Protein AF-A0A2R6JQ25-F1 (afdb_monomer)

Sequence (495 aa):
MVALGLVIAQFNKERPVTHEMAERGREAAAEADAEIVKTIEVPGAYDTPLAADRLARRDDIDAVAVLGAIVTGDTDHDRVIADAAAQGLTDVSLERDTPVAFGVTGPGMSVAEADERVDKGAERVEPSATLAISNLAAELEADGVDVVDLSVGEPDFPTPENVVEAGKDALDAGHTTYTPSNGIPRLKEAIVDKLDGDGLDYSTDEIIVTPGGKQALYETFQALVGDGDEVVLLDPAWVSYEAMAKMAGGDISRVDLSSHGFQLEPVLEELAETVSDDTELLVVNSPSNPSGAVFTDAALERVRDLAVEHDVTVISDEIYDAVTYGVEQTSLGSLEGMGDRTVTVNGFSKAYSMTGWRLGYLAAPEPLVEQAGKLHSHSVSCAANFVQHAGVEALRNTDDAVAEMREAFRQRRDMLVDLFADHGTEVPVPDGAFYMMLPVDSDDQAWCEGAIEEAHVATVPGSAFGTPGYARLSYAASEQRLREGVERLADTGYL

Foldseek 3Di:
DAEEEEEFADEPVPDCPSVVVVVVVCVVCVVVVYDHPYYDYDPALLCRLVVLLVQLPDPRHQAYEYTHEQEDDPDCVSVVSVVNSVVSQVVSCVVSVHHYHYDYYYPPDDPVNVVVVVCCVDVLADDQLLVVLVVVLVVCVVVVHDFLEQSDQFFPDDFDPLLVVLLVVCVVVVLFDFDQLQADPLLLVLVCVVVVVLQAHFDSLQKRKFLALLLVLLLLLLLFAAAAQEEEEEPLADLCNSSSNSVRNYDYDYDYCPVPLSEQVVCLVVVLVGQALSHAEYEDEACDPAALAHYDPVSLVSVVVSCVVNVHAYEYECQFQLQFAPDHHHGSCSDPPNQQRYWYWYFCCALRSCVVQRIIMIGHPNVSSVSSSVVSCVPPNHRGRSSSSSSSCRSPPCSVVSVVSSVVLNVLLVVLQVLCVVLVFHWSRRRGRFKTWGFFPQPQVVLQVCLCVQLSYHWRASVSSVGGRTTIGGSSDDSVSSNSSSVSCSVRVRD

Structure (mmCIF, N/CA/C/O backbone):
data_AF-A0A2R6JQ25-F1
#
_entry.id   AF-A0A2R6JQ25-F1
#
loop_
_atom_site.group_PDB
_atom_site.id
_atom_site.type_symbol
_atom_site.label_atom_id
_atom_site.label_alt_id
_atom_site.label_comp_id
_atom_site.label_asym_id
_atom_site.label_entity_id
_atom_site.label_seq_id
_atom_site.pdbx_PDB_ins_code
_atom_site.Cartn_x
_atom_site.Cartn_y
_atom_site.Cartn_z
_atom_site.occupancy
_atom_site.B_iso_or_equiv
_atom_site.auth_seq_id
_atom_site.auth_comp_id
_atom_site.auth_asym_id
_atom_site.auth_atom_id
_atom_site.pdbx_PDB_model_num
ATOM 1 N N . MET A 1 1 ? 9.641 -27.345 38.621 1.00 76.69 1 MET A N 1
ATOM 2 C CA . MET A 1 1 ? 11.079 -27.443 38.356 1.00 76.69 1 MET A CA 1
ATOM 3 C C . MET A 1 1 ? 11.276 -27.712 36.880 1.00 76.69 1 MET A C 1
ATOM 5 O O . MET A 1 1 ? 10.815 -28.746 36.413 1.00 76.69 1 MET A O 1
ATOM 9 N N . VAL A 1 2 ? 11.838 -26.743 36.161 1.00 89.56 2 VAL A N 1
ATOM 10 C CA . VAL A 1 2 ? 12.074 -26.822 34.709 1.00 89.56 2 VAL A CA 1
ATOM 11 C C . VAL A 1 2 ? 13.290 -27.710 34.451 1.00 89.56 2 VAL A C 1
ATOM 13 O O . VAL A 1 2 ? 14.341 -27.490 35.054 1.00 89.56 2 VAL A 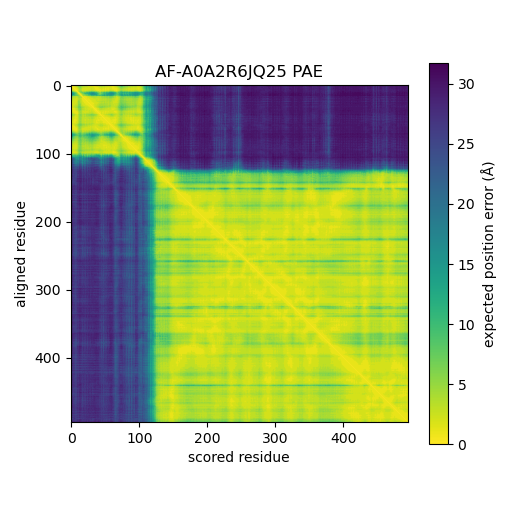O 1
ATOM 16 N N . ALA A 1 3 ? 13.167 -28.704 33.578 1.00 94.12 3 ALA A N 1
ATOM 17 C CA . ALA A 1 3 ? 14.251 -29.593 33.184 1.00 94.12 3 ALA A CA 1
ATOM 18 C C . ALA A 1 3 ? 15.086 -28.974 32.054 1.00 94.12 3 ALA A C 1
ATOM 20 O O . ALA A 1 3 ? 14.624 -28.816 30.927 1.00 94.12 3 ALA A O 1
ATOM 21 N N . LEU A 1 4 ? 16.345 -28.644 32.335 1.00 94.19 4 LEU A N 1
ATOM 22 C CA . LEU A 1 4 ? 17.247 -27.988 31.394 1.00 94.19 4 LEU A CA 1
ATOM 23 C C . LEU A 1 4 ? 18.268 -28.951 30.784 1.00 94.19 4 LEU A C 1
ATOM 25 O O . LEU A 1 4 ? 18.994 -29.678 31.475 1.00 94.19 4 LEU A O 1
ATOM 29 N N . GLY A 1 5 ? 18.390 -28.883 29.463 1.00 95.12 5 GLY A N 1
ATOM 30 C CA . GLY A 1 5 ? 19.555 -29.349 28.727 1.00 95.12 5 GLY A CA 1
ATOM 31 C C . GLY A 1 5 ? 20.631 -28.265 28.693 1.00 95.12 5 GLY A C 1
ATOM 32 O O . GLY A 1 5 ? 20.330 -27.107 28.441 1.00 95.12 5 GLY A O 1
ATOM 33 N N . LEU A 1 6 ? 21.894 -28.621 28.913 1.00 93.50 6 LEU A N 1
ATOM 34 C CA . LEU A 1 6 ? 23.021 -27.689 28.854 1.00 93.50 6 LEU A CA 1
ATOM 35 C C . LEU A 1 6 ? 24.030 -28.124 27.786 1.00 93.50 6 LEU A C 1
ATOM 37 O O . LEU A 1 6 ? 24.567 -29.231 27.853 1.00 93.50 6 LEU A O 1
ATOM 41 N N . VAL A 1 7 ? 24.343 -27.250 26.835 1.00 92.50 7 VAL A N 1
ATOM 42 C CA . VAL A 1 7 ? 25.428 -27.446 25.862 1.00 92.50 7 VAL A CA 1
ATOM 43 C C . VAL A 1 7 ? 26.589 -26.520 26.207 1.00 92.50 7 VAL A C 1
ATOM 45 O O . VAL A 1 7 ? 26.381 -25.333 26.439 1.00 92.50 7 VAL A O 1
ATOM 48 N N . ILE A 1 8 ? 27.816 -27.045 26.236 1.00 88.75 8 ILE A N 1
ATOM 49 C CA . ILE A 1 8 ? 29.021 -26.271 26.575 1.00 88.75 8 ILE A CA 1
ATOM 50 C C . ILE A 1 8 ? 30.070 -26.424 25.470 1.00 88.75 8 ILE A C 1
ATOM 52 O O . ILE A 1 8 ? 30.554 -27.530 25.222 1.00 88.75 8 ILE A O 1
ATOM 56 N N . ALA A 1 9 ? 30.474 -25.317 24.845 1.00 83.81 9 ALA A N 1
ATOM 57 C CA . ALA A 1 9 ? 31.603 -25.291 23.914 1.00 83.81 9 ALA A CA 1
ATOM 58 C C . ALA A 1 9 ? 32.957 -25.245 24.649 1.00 83.81 9 ALA A C 1
ATOM 60 O O . ALA A 1 9 ? 33.204 -24.377 25.487 1.00 83.81 9 ALA A O 1
ATOM 61 N N . GLN A 1 10 ? 33.864 -26.170 24.320 1.00 75.69 10 GLN A N 1
ATOM 62 C CA . GLN A 1 10 ? 35.159 -26.363 24.997 1.00 75.69 10 GLN A CA 1
ATOM 63 C C . GLN A 1 10 ? 36.363 -25.760 24.253 1.00 75.69 10 GLN A C 1
ATOM 65 O O . GLN A 1 10 ? 37.477 -26.295 24.310 1.00 75.69 10 GLN A O 1
ATOM 70 N N . PHE A 1 11 ? 36.167 -24.645 23.553 1.00 61.41 11 PHE A N 1
ATOM 71 C CA . PHE A 1 11 ? 37.251 -24.011 22.806 1.00 61.41 11 PHE A CA 1
ATOM 72 C C . PHE A 1 11 ? 38.315 -23.425 23.762 1.00 61.41 11 PHE A C 1
ATOM 74 O O . PHE A 1 11 ? 37.973 -22.801 24.761 1.00 61.41 11 PHE A O 1
ATOM 81 N N . ASN A 1 12 ? 39.607 -23.619 23.461 1.00 49.22 12 ASN A N 1
ATOM 82 C CA . ASN A 1 12 ? 40.762 -23.159 24.257 1.00 49.22 12 ASN A CA 1
ATOM 83 C C . ASN A 1 12 ? 40.792 -23.616 25.733 1.00 49.22 12 ASN A C 1
ATOM 85 O O . ASN A 1 12 ? 40.647 -22.819 26.658 1.00 49.22 12 ASN A O 1
ATOM 89 N N . LYS A 1 13 ? 41.148 -24.890 25.965 1.00 48.66 13 LYS A N 1
ATOM 90 C CA . LYS A 1 13 ? 41.360 -25.490 27.306 1.00 48.66 13 LYS A CA 1
ATOM 91 C C . LYS A 1 13 ? 42.331 -24.733 28.231 1.00 48.66 13 LYS A C 1
ATOM 93 O O . LYS A 1 13 ? 42.382 -25.023 29.421 1.00 48.66 13 LYS A O 1
ATOM 98 N N . GLU A 1 14 ? 43.116 -23.801 27.696 1.00 47.88 14 GLU A N 1
ATOM 99 C CA . GLU A 1 14 ? 44.095 -23.002 28.439 1.00 47.88 14 GLU A CA 1
ATOM 100 C C . GLU A 1 14 ? 43.482 -21.780 29.153 1.00 47.88 14 GLU A C 1
ATOM 102 O O . GLU A 1 14 ? 44.122 -21.219 30.043 1.00 47.88 14 GLU A O 1
ATOM 107 N N . ARG A 1 15 ? 42.246 -21.374 28.812 1.00 54.56 15 ARG A N 1
ATOM 108 C CA . ARG A 1 15 ? 41.488 -20.316 29.506 1.00 54.56 15 ARG A CA 1
ATOM 109 C C . ARG A 1 15 ? 40.073 -20.817 29.826 1.00 54.56 15 ARG A C 1
ATOM 111 O O . ARG A 1 15 ? 39.254 -20.894 28.916 1.00 54.56 15 ARG A O 1
ATOM 118 N N . PRO A 1 16 ? 39.747 -21.139 31.089 1.00 59.97 16 PRO A N 1
ATOM 119 C CA . PRO A 1 16 ? 38.518 -21.852 31.449 1.00 59.97 16 PRO A CA 1
ATOM 120 C C . PRO A 1 16 ? 37.261 -20.953 31.482 1.00 59.97 16 PRO A C 1
ATOM 122 O O . PRO A 1 16 ? 36.421 -21.100 32.360 1.00 59.97 16 PRO A O 1
ATOM 125 N N . VAL A 1 17 ? 37.093 -20.033 30.525 1.00 64.88 17 VAL A N 1
ATOM 126 C CA . VAL A 1 17 ? 35.971 -19.070 30.500 1.00 64.88 17 VAL A CA 1
ATOM 127 C C . VAL A 1 17 ? 34.622 -19.789 30.423 1.00 64.88 17 VAL A C 1
ATOM 129 O O . VAL A 1 17 ? 33.724 -19.516 31.212 1.00 64.88 17 VAL A O 1
ATOM 132 N N . THR A 1 18 ? 34.487 -20.772 29.531 1.00 68.44 18 THR A N 1
ATOM 133 C CA . THR A 1 18 ? 33.242 -21.547 29.389 1.00 68.44 18 THR A CA 1
ATOM 134 C C . THR A 1 18 ? 32.978 -22.468 30.580 1.00 68.44 18 THR A C 1
ATOM 136 O O . THR A 1 18 ? 31.827 -22.799 30.854 1.00 68.44 18 THR A O 1
ATOM 139 N N . HIS A 1 19 ? 34.018 -22.842 31.332 1.00 71.00 19 HIS A N 1
ATOM 140 C CA . HIS A 1 19 ? 33.871 -23.581 32.583 1.00 71.00 19 HIS A CA 1
ATOM 141 C C . HIS A 1 19 ? 33.273 -22.693 33.681 1.00 71.00 19 HIS A C 1
ATOM 143 O O . HIS A 1 19 ? 32.293 -23.091 34.303 1.00 71.00 19 HIS A O 1
ATOM 149 N N . GLU A 1 20 ? 33.786 -21.472 33.850 1.00 71.19 20 GLU A N 1
ATOM 150 C CA . GLU A 1 20 ? 33.229 -20.491 34.793 1.00 71.19 20 GLU A CA 1
ATOM 151 C C . GLU A 1 20 ? 31.793 -20.091 34.418 1.00 71.19 20 GLU A C 1
ATOM 153 O O . GLU A 1 20 ? 30.925 -20.004 35.286 1.00 71.19 20 GLU A O 1
ATOM 158 N N . MET A 1 21 ? 31.507 -19.911 33.122 1.00 74.88 21 MET A N 1
ATOM 159 C CA . MET A 1 21 ? 30.141 -19.680 32.633 1.00 74.88 21 MET A CA 1
ATOM 160 C C . MET A 1 21 ? 29.214 -20.846 32.985 1.00 74.88 21 MET A C 1
ATOM 162 O O . MET A 1 21 ? 28.076 -20.624 33.385 1.00 74.88 21 MET A O 1
ATOM 166 N N . ALA A 1 22 ? 29.692 -22.086 32.868 1.00 80.88 22 ALA A N 1
ATOM 167 C CA . ALA A 1 22 ? 28.908 -23.261 33.222 1.00 80.88 22 ALA A CA 1
ATOM 168 C C . ALA A 1 22 ? 28.694 -23.401 34.737 1.00 80.88 22 ALA A C 1
ATOM 170 O O . ALA A 1 22 ? 27.651 -23.902 35.147 1.00 80.88 22 ALA A O 1
ATOM 171 N N . GLU A 1 23 ? 29.647 -22.997 35.581 1.00 80.88 23 GLU A N 1
ATOM 172 C CA . GLU A 1 23 ? 29.441 -22.945 37.037 1.00 80.88 23 GLU A CA 1
ATOM 173 C C . GLU A 1 23 ? 28.368 -21.915 37.401 1.00 80.88 23 GLU A C 1
ATOM 175 O O . GLU A 1 23 ? 27.369 -22.279 38.020 1.00 80.88 23 GLU A O 1
ATOM 180 N N . ARG A 1 24 ? 28.490 -20.681 36.902 1.00 79.25 24 ARG A N 1
ATOM 181 C CA . ARG A 1 24 ? 27.488 -19.625 37.129 1.00 79.25 24 ARG A CA 1
ATOM 182 C C . ARG A 1 24 ? 26.120 -19.972 36.551 1.00 79.25 24 ARG A C 1
ATOM 184 O O . ARG A 1 24 ? 25.103 -19.701 37.173 1.00 79.25 24 ARG A O 1
ATOM 191 N N . GLY A 1 25 ? 26.083 -20.601 35.378 1.00 80.81 25 GLY A N 1
ATOM 192 C CA . GLY A 1 25 ? 24.839 -21.062 34.762 1.00 80.81 25 GLY A CA 1
ATOM 193 C C . GLY A 1 25 ? 24.133 -22.130 35.600 1.00 80.81 25 GLY A C 1
ATOM 194 O O . GLY A 1 25 ? 22.910 -22.120 35.696 1.00 80.81 25 GLY A O 1
ATOM 195 N N . ARG A 1 26 ? 24.887 -23.024 36.259 1.00 84.94 26 ARG A N 1
ATOM 196 C CA . ARG A 1 26 ? 24.316 -24.002 37.202 1.00 84.94 26 ARG A CA 1
ATOM 197 C C . ARG A 1 26 ? 23.770 -23.336 38.461 1.00 84.94 26 ARG A C 1
ATOM 199 O O . ARG A 1 26 ? 22.721 -23.752 38.941 1.00 84.94 26 ARG A O 1
ATOM 206 N N . GLU A 1 27 ? 24.459 -22.325 38.981 1.00 83.88 27 GLU A N 1
ATOM 207 C CA . GLU A 1 27 ? 23.981 -21.533 40.122 1.00 83.88 27 GLU A CA 1
ATOM 208 C C . GLU A 1 27 ? 22.687 -20.785 39.771 1.00 83.88 27 GLU A C 1
ATOM 210 O O . GLU A 1 27 ? 21.694 -20.925 40.481 1.00 83.88 27 GLU A O 1
ATOM 215 N N . ALA A 1 28 ? 22.651 -20.102 38.623 1.00 82.00 28 ALA A N 1
ATOM 216 C CA . ALA A 1 28 ? 21.472 -19.383 38.140 1.00 82.00 28 ALA A CA 1
ATOM 217 C C . ALA A 1 28 ? 20.271 -20.312 37.884 1.00 82.00 28 ALA A C 1
ATOM 219 O O . ALA A 1 28 ? 19.142 -19.973 38.229 1.00 82.00 28 ALA A O 1
ATOM 220 N N . ALA A 1 29 ? 20.503 -21.506 37.327 1.00 83.69 29 ALA A N 1
ATOM 221 C CA . ALA A 1 29 ? 19.449 -22.507 37.161 1.00 83.69 29 ALA A CA 1
ATOM 222 C C . ALA A 1 29 ? 18.857 -22.935 38.515 1.00 83.69 29 ALA A C 1
ATOM 224 O O . ALA A 1 29 ? 17.639 -22.999 38.661 1.00 83.69 29 ALA A O 1
ATOM 225 N N . ALA A 1 30 ? 19.707 -23.162 39.522 1.00 85.31 30 ALA A N 1
ATOM 226 C CA . ALA A 1 30 ? 19.253 -23.519 40.863 1.00 85.31 30 ALA A CA 1
ATOM 227 C C . ALA A 1 30 ? 18.456 -22.386 41.536 1.00 85.31 30 ALA A C 1
ATOM 229 O O . ALA A 1 30 ? 17.467 -22.658 42.215 1.00 85.31 30 ALA A O 1
ATOM 230 N N . GLU A 1 31 ? 18.851 -21.124 41.337 1.00 87.94 31 GLU A N 1
ATOM 231 C CA . GLU A 1 31 ? 18.104 -19.952 41.821 1.00 87.94 31 GLU A CA 1
ATOM 232 C C . GLU A 1 31 ? 16.731 -19.803 41.147 1.00 87.94 31 GLU A C 1
ATOM 234 O O . GLU A 1 31 ? 15.781 -19.346 41.784 1.00 87.94 31 GLU A O 1
ATOM 239 N N . ALA A 1 32 ? 16.607 -20.234 39.891 1.00 84.19 32 ALA A N 1
ATOM 240 C CA . ALA A 1 32 ? 15.383 -20.164 39.095 1.00 84.19 32 ALA A CA 1
ATOM 241 C C . ALA A 1 32 ? 14.441 -21.381 39.251 1.00 84.19 32 ALA A C 1
ATOM 243 O O . ALA A 1 32 ? 13.514 -21.534 38.458 1.00 84.19 32 ALA A O 1
ATOM 244 N N . ASP A 1 33 ? 14.662 -22.259 40.239 1.00 88.94 33 ASP A N 1
ATOM 245 C CA . ASP A 1 33 ? 13.938 -23.538 40.396 1.00 88.94 33 ASP A CA 1
ATOM 246 C C . ASP A 1 33 ? 13.986 -24.413 39.121 1.00 88.94 33 ASP A C 1
ATOM 248 O O . ASP A 1 33 ? 13.002 -25.043 38.718 1.00 88.94 33 ASP A O 1
ATOM 252 N N . ALA A 1 34 ? 15.148 -24.455 38.465 1.00 89.62 34 ALA A N 1
ATOM 253 C CA . ALA A 1 34 ? 15.421 -25.298 37.308 1.00 89.62 34 ALA A CA 1
ATOM 254 C C . ALA A 1 34 ? 16.495 -26.355 37.620 1.00 89.62 34 ALA A C 1
ATOM 256 O O . ALA A 1 34 ? 17.465 -26.109 38.339 1.00 89.62 34 ALA A O 1
ATOM 257 N N . GLU A 1 35 ? 16.337 -27.549 37.052 1.00 92.94 35 GLU A N 1
ATOM 258 C CA . GLU A 1 35 ? 17.268 -28.667 37.200 1.00 92.94 35 GLU A CA 1
ATOM 259 C C . GLU A 1 35 ? 17.971 -28.941 35.875 1.00 92.94 35 GLU A C 1
ATOM 261 O O . GLU A 1 35 ? 17.331 -29.175 34.856 1.00 92.94 35 GLU A O 1
ATOM 266 N N . ILE A 1 36 ? 19.305 -28.979 35.877 1.00 92.69 36 ILE A N 1
ATOM 267 C CA . ILE A 1 36 ? 20.062 -29.386 34.689 1.00 92.69 36 ILE A CA 1
ATOM 268 C C . ILE A 1 36 ? 20.101 -30.913 34.626 1.00 92.69 36 ILE A C 1
ATOM 270 O O . ILE A 1 36 ? 20.892 -31.565 35.310 1.00 92.69 36 ILE A O 1
ATOM 274 N N . VAL A 1 37 ? 19.259 -31.476 33.762 1.00 93.19 37 VAL A N 1
ATOM 275 C CA . VAL A 1 37 ? 19.053 -32.924 33.613 1.00 93.19 37 VAL A CA 1
ATOM 276 C C . VAL A 1 37 ? 20.134 -33.558 32.738 1.00 93.19 37 VAL A C 1
ATOM 278 O O . VAL A 1 37 ? 20.538 -34.710 32.939 1.00 93.19 37 VAL A O 1
ATOM 281 N N . LYS A 1 38 ? 20.657 -32.812 31.757 1.00 95.06 38 LYS A N 1
ATOM 282 C CA . LYS A 1 38 ? 21.709 -33.315 30.872 1.00 95.06 38 LYS A CA 1
ATOM 283 C C . LYS A 1 38 ? 22.670 -32.225 30.432 1.00 95.06 38 LYS A C 1
ATOM 285 O O . LYS A 1 38 ? 22.253 -31.160 30.008 1.00 95.06 38 LYS A O 1
ATOM 290 N N . THR A 1 39 ? 23.964 -32.545 30.430 1.00 94.25 39 THR A N 1
ATOM 291 C CA . THR A 1 39 ? 25.004 -31.710 29.817 1.00 94.25 39 THR A CA 1
ATOM 292 C C . THR A 1 39 ? 25.657 -32.431 28.634 1.00 94.25 39 THR A C 1
ATOM 294 O O . THR A 1 39 ? 25.955 -33.629 28.728 1.00 94.25 39 THR A O 1
ATOM 297 N N . ILE A 1 40 ? 25.875 -31.714 27.529 1.00 93.50 40 ILE A N 1
ATOM 298 C CA . ILE A 1 40 ? 26.687 -32.134 26.381 1.00 93.50 40 ILE A CA 1
ATOM 299 C C . ILE A 1 40 ? 27.819 -31.125 26.197 1.00 93.50 40 ILE A C 1
ATOM 301 O O . ILE A 1 40 ? 27.590 -29.923 26.125 1.00 93.50 40 ILE A O 1
ATOM 305 N N . GLU A 1 41 ? 29.045 -31.620 26.098 1.00 90.38 41 GLU A N 1
ATOM 306 C CA . GLU A 1 41 ? 30.216 -30.801 25.798 1.00 90.38 41 GLU A CA 1
ATOM 307 C C . GLU A 1 41 ? 30.602 -30.995 24.329 1.00 90.38 41 GLU A C 1
ATOM 309 O O . GLU A 1 41 ? 30.673 -32.133 23.856 1.00 90.38 41 GLU A O 1
ATOM 314 N N . VAL A 1 42 ? 30.837 -29.896 23.611 1.00 85.44 42 VAL A N 1
ATOM 315 C CA . VAL A 1 42 ? 31.212 -29.904 22.189 1.00 85.44 42 VAL A CA 1
ATOM 316 C C . VAL A 1 42 ? 32.551 -29.195 21.939 1.00 85.44 42 VAL A C 1
ATOM 318 O O . VAL A 1 42 ? 32.945 -28.346 22.743 1.00 85.44 42 VAL A O 1
ATOM 321 N N . PRO A 1 43 ? 33.287 -29.532 20.859 1.00 76.06 43 PRO A N 1
ATOM 322 C CA . PRO A 1 43 ? 34.628 -28.993 20.610 1.00 76.06 43 PRO A CA 1
ATOM 323 C C . PRO A 1 43 ? 34.685 -27.468 20.434 1.00 76.06 43 PRO A C 1
ATOM 325 O O . PRO A 1 43 ? 35.619 -26.841 20.938 1.00 76.06 43 PRO A O 1
ATOM 328 N N . GLY A 1 44 ? 33.703 -26.862 19.763 1.00 75.31 44 GLY A N 1
ATOM 329 C CA . GLY A 1 44 ? 33.636 -25.414 19.556 1.00 75.31 44 GLY A CA 1
ATOM 330 C C . GLY A 1 44 ? 32.213 -24.888 19.370 1.00 75.31 44 GLY A C 1
ATOM 331 O O . GLY A 1 44 ? 31.257 -25.657 19.331 1.00 75.31 44 GLY A O 1
ATOM 332 N N . ALA A 1 45 ? 32.076 -23.562 19.262 1.00 76.44 45 ALA A N 1
ATOM 333 C CA . ALA A 1 45 ? 30.776 -22.898 19.114 1.00 76.44 45 ALA A CA 1
ATOM 334 C C . ALA A 1 45 ? 30.027 -23.322 17.837 1.00 76.44 45 ALA A C 1
ATOM 336 O O . ALA A 1 45 ? 28.810 -23.405 17.850 1.00 76.44 45 ALA A O 1
ATOM 337 N N . TYR A 1 46 ? 30.744 -23.681 16.768 1.00 77.44 46 TYR A N 1
ATOM 338 C CA . TYR A 1 46 ? 30.141 -24.174 15.524 1.00 77.44 46 TYR A CA 1
ATOM 339 C C . TYR A 1 46 ? 29.389 -25.509 15.693 1.00 77.44 46 TYR A C 1
ATOM 341 O O . TYR A 1 46 ? 28.448 -25.799 14.963 1.00 77.44 46 TYR A O 1
ATOM 349 N N . ASP A 1 47 ? 29.784 -26.330 16.669 1.00 82.88 47 ASP A N 1
ATOM 350 C CA . ASP A 1 47 ? 29.196 -27.653 16.906 1.00 82.88 47 ASP A CA 1
ATOM 351 C C . ASP A 1 47 ? 27.967 -27.604 17.836 1.00 82.88 47 ASP A C 1
ATOM 353 O O . ASP A 1 47 ? 27.310 -28.628 18.060 1.00 82.88 47 ASP A O 1
ATOM 357 N N . THR A 1 48 ? 27.663 -26.443 18.429 1.00 88.50 48 THR A N 1
ATOM 358 C CA . THR A 1 48 ? 26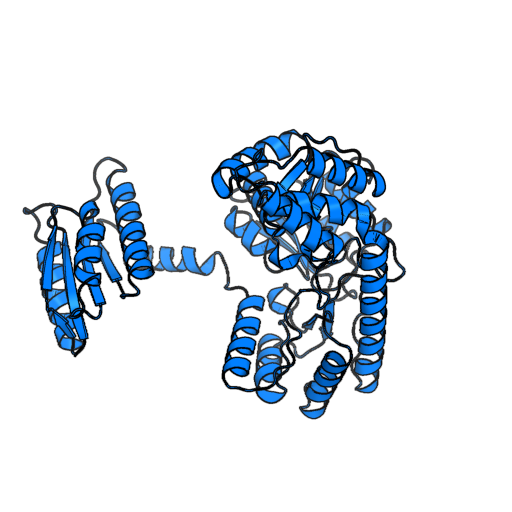.604 -26.322 19.440 1.00 88.50 48 THR A CA 1
ATOM 359 C C . THR A 1 48 ? 25.189 -26.545 18.900 1.00 88.50 48 THR A C 1
ATOM 361 O O . THR A 1 48 ? 24.432 -27.191 19.633 1.00 88.50 48 THR A O 1
ATOM 364 N N . PRO A 1 49 ? 24.810 -26.152 17.659 1.00 89.50 49 PRO A N 1
ATOM 365 C CA . PRO A 1 49 ? 23.457 -26.399 17.153 1.00 89.50 49 PRO A CA 1
ATOM 366 C C . PRO A 1 49 ? 23.110 -27.887 17.105 1.00 89.50 49 PRO A C 1
ATOM 368 O O . PRO A 1 49 ? 22.045 -28.304 17.551 1.00 89.50 49 PRO A O 1
ATOM 371 N N . LEU A 1 50 ? 24.053 -28.729 16.672 1.00 89.88 50 LEU A N 1
ATOM 372 C CA . LEU A 1 50 ? 23.846 -30.177 16.603 1.00 89.88 50 LEU A CA 1
ATOM 373 C C . LEU A 1 50 ? 23.635 -30.803 17.992 1.00 89.88 50 LEU A C 1
ATOM 375 O O . LEU A 1 50 ? 22.848 -31.739 18.158 1.00 89.88 50 LEU A O 1
ATOM 379 N N . ALA A 1 51 ? 24.358 -30.315 19.001 1.00 92.50 51 ALA A N 1
ATOM 380 C CA . ALA A 1 51 ? 24.188 -30.782 20.372 1.00 92.50 51 ALA A CA 1
ATOM 381 C C . ALA A 1 51 ? 22.884 -30.276 21.000 1.00 92.50 51 ALA A C 1
ATOM 383 O O . ALA A 1 51 ? 22.248 -31.039 21.732 1.00 92.50 51 ALA A O 1
ATOM 384 N N . ALA A 1 52 ? 22.473 -29.045 20.689 1.00 93.44 52 ALA A N 1
ATOM 385 C CA . ALA A 1 52 ? 21.199 -28.487 21.124 1.00 93.44 52 ALA A CA 1
ATOM 386 C C . ALA A 1 52 ? 20.023 -29.260 20.515 1.00 93.44 52 ALA A C 1
ATOM 388 O O . ALA A 1 52 ? 19.163 -29.716 21.264 1.00 93.44 52 ALA A O 1
ATOM 389 N N . ASP A 1 53 ? 20.058 -29.539 19.206 1.00 94.75 53 ASP A N 1
ATOM 390 C CA . ASP A 1 53 ? 19.059 -30.360 18.504 1.00 94.75 53 ASP A CA 1
ATOM 391 C C . ASP A 1 53 ? 18.867 -31.718 19.183 1.00 94.75 53 ASP A C 1
ATOM 393 O O . ASP A 1 53 ? 17.755 -32.197 19.402 1.00 94.75 53 ASP A O 1
ATOM 397 N N . ARG A 1 54 ? 19.975 -32.345 19.581 1.00 94.44 54 ARG A N 1
ATOM 398 C CA . ARG A 1 54 ? 19.938 -33.641 20.254 1.00 94.44 54 ARG A CA 1
ATOM 399 C C . ARG A 1 54 ? 19.303 -33.581 21.645 1.00 94.44 54 ARG A C 1
ATOM 401 O O . ARG A 1 54 ? 18.726 -34.585 22.065 1.00 94.44 54 ARG A O 1
ATOM 408 N N . LEU A 1 55 ? 19.467 -32.479 22.375 1.00 95.06 55 LEU A N 1
ATOM 409 C CA . LEU A 1 55 ? 18.835 -32.292 23.683 1.00 95.06 55 LEU A CA 1
ATOM 410 C C . LEU A 1 55 ? 17.358 -31.932 23.536 1.00 95.06 55 LEU A C 1
ATOM 412 O O . LEU A 1 55 ? 16.545 -32.560 24.199 1.00 95.06 55 LEU A O 1
ATOM 416 N N . ALA A 1 56 ? 17.018 -31.030 22.616 1.00 92.69 56 ALA A N 1
ATOM 417 C CA . ALA A 1 56 ? 15.645 -30.600 22.355 1.00 92.69 56 ALA A CA 1
ATOM 418 C C . ALA A 1 56 ? 14.725 -31.743 21.881 1.00 92.69 56 ALA A C 1
ATOM 420 O O . ALA A 1 56 ? 13.526 -31.719 22.102 1.00 92.69 56 ALA A O 1
ATOM 421 N N . ARG A 1 57 ? 15.272 -32.808 21.279 1.00 93.25 57 ARG A N 1
ATOM 422 C CA . ARG A 1 57 ? 14.502 -34.016 20.912 1.00 93.25 57 ARG A CA 1
ATOM 423 C C . ARG A 1 57 ? 14.107 -34.916 22.087 1.00 93.25 57 ARG A C 1
ATOM 425 O O . ARG A 1 57 ? 13.543 -35.985 21.852 1.00 93.25 57 ARG A O 1
ATOM 432 N N . ARG A 1 58 ? 14.520 -34.605 23.313 1.00 93.25 58 ARG A N 1
ATOM 433 C CA . ARG A 1 58 ? 14.260 -35.470 24.463 1.00 93.25 58 ARG A CA 1
ATOM 434 C C . ARG A 1 58 ? 13.021 -34.998 25.208 1.00 93.25 58 ARG A C 1
ATOM 436 O O . ARG A 1 58 ? 12.979 -33.865 25.656 1.00 93.25 58 ARG A O 1
ATOM 443 N N . ASP A 1 59 ? 12.104 -35.924 25.461 1.00 91.44 59 ASP A N 1
ATOM 444 C CA . ASP A 1 59 ? 10.860 -35.653 26.194 1.00 91.44 59 ASP A CA 1
ATOM 445 C C . ASP A 1 59 ? 11.071 -35.309 27.687 1.00 91.44 59 ASP A C 1
ATOM 447 O O . ASP A 1 59 ? 10.116 -35.000 28.391 1.00 91.44 59 ASP A O 1
ATOM 451 N N . ASP A 1 60 ? 12.304 -35.428 28.200 1.00 93.31 60 ASP A N 1
ATOM 452 C CA . ASP A 1 60 ? 12.680 -35.100 29.581 1.00 93.31 60 ASP A CA 1
ATOM 453 C C . ASP A 1 60 ? 13.411 -33.753 29.714 1.00 93.31 60 ASP A C 1
ATOM 455 O O . ASP A 1 60 ? 14.066 -33.518 30.731 1.00 93.31 60 ASP A O 1
ATOM 459 N N . ILE A 1 61 ? 13.351 -32.899 28.686 1.00 95.12 61 ILE A N 1
ATOM 460 C CA . ILE A 1 61 ? 13.969 -31.569 28.655 1.00 95.12 61 ILE A CA 1
ATOM 461 C C . ILE A 1 61 ? 12.927 -30.542 28.206 1.00 95.12 61 ILE A C 1
ATOM 463 O O . ILE A 1 61 ? 12.398 -30.637 27.106 1.00 95.12 61 ILE A O 1
ATOM 467 N N . ASP A 1 62 ? 12.689 -29.538 29.045 1.00 93.12 62 ASP A N 1
ATOM 468 C CA . ASP A 1 62 ? 11.738 -28.453 28.793 1.00 93.12 62 ASP A CA 1
ATOM 469 C C . ASP A 1 62 ? 12.383 -27.280 28.031 1.00 93.12 62 ASP A C 1
ATOM 471 O O . ASP A 1 62 ? 11.698 -26.546 27.326 1.00 93.12 62 ASP A O 1
ATOM 475 N N . ALA A 1 63 ? 13.699 -27.073 28.179 1.00 92.56 63 ALA A N 1
ATOM 476 C CA . ALA A 1 63 ? 14.453 -26.038 27.466 1.00 92.56 63 ALA A CA 1
ATOM 477 C C . ALA A 1 63 ? 15.955 -26.360 27.393 1.00 92.56 63 ALA A C 1
ATOM 479 O O . ALA A 1 63 ? 16.494 -27.127 28.198 1.00 92.56 63 ALA A O 1
ATOM 480 N N . VAL A 1 64 ? 16.661 -25.747 26.441 1.00 93.44 64 VAL A N 1
ATOM 481 C CA . VAL A 1 64 ? 18.106 -25.925 26.247 1.00 93.44 64 VAL A CA 1
ATOM 482 C C . VAL A 1 64 ? 18.842 -24.600 26.430 1.00 93.44 64 VAL A C 1
ATOM 484 O O . VAL A 1 64 ? 18.531 -23.606 25.786 1.00 93.44 64 VAL A O 1
ATOM 487 N N . ALA A 1 65 ? 19.876 -24.597 27.266 1.00 91.44 65 ALA A N 1
ATOM 488 C CA . ALA A 1 65 ? 20.824 -23.498 27.391 1.00 91.44 65 ALA A CA 1
ATOM 489 C C . ALA A 1 65 ? 22.144 -23.862 26.705 1.00 91.44 65 ALA A C 1
ATOM 491 O O . ALA A 1 65 ? 22.696 -24.946 26.918 1.00 91.44 65 ALA A O 1
ATOM 492 N N . VAL A 1 66 ? 22.680 -22.948 25.904 1.00 89.88 66 VAL A N 1
ATOM 493 C CA . VAL A 1 66 ? 23.944 -23.133 25.189 1.00 89.88 66 VAL A CA 1
ATOM 494 C C . VAL A 1 66 ? 24.945 -22.068 25.614 1.00 89.88 66 VAL A C 1
ATOM 496 O O . VAL A 1 66 ? 24.688 -20.872 25.498 1.00 89.88 66 VAL A O 1
ATOM 499 N N . LEU A 1 67 ? 26.106 -22.516 26.092 1.00 86.25 67 LEU A N 1
ATOM 500 C CA . LEU A 1 67 ? 27.187 -21.664 26.576 1.00 86.25 67 LEU A CA 1
ATOM 501 C C . LEU A 1 67 ? 28.418 -21.801 25.685 1.00 86.25 67 LEU A C 1
ATOM 503 O O . LEU A 1 67 ? 28.925 -22.906 25.455 1.00 86.25 67 LEU A O 1
ATOM 507 N N . GLY A 1 68 ? 28.940 -20.666 25.231 1.00 78.12 68 GLY A N 1
ATOM 508 C CA . GLY A 1 68 ? 30.152 -20.622 24.424 1.00 78.12 68 GLY A CA 1
ATOM 509 C C . GLY A 1 68 ? 30.959 -19.345 24.624 1.00 78.12 68 GLY A C 1
ATOM 510 O O . GLY A 1 68 ? 30.476 -18.339 25.136 1.00 78.12 68 GLY A O 1
ATOM 511 N N . ALA A 1 69 ? 32.214 -19.392 24.195 1.00 71.56 69 ALA A N 1
ATOM 512 C CA . ALA A 1 69 ? 33.063 -18.218 24.092 1.00 71.56 69 ALA A CA 1
ATOM 513 C C . ALA A 1 69 ? 33.740 -18.234 22.723 1.00 71.56 69 ALA A C 1
ATOM 515 O O . ALA A 1 69 ? 34.293 -19.260 22.316 1.00 71.56 69 ALA A O 1
ATOM 516 N N . ILE A 1 70 ? 33.689 -17.107 22.021 1.00 68.12 70 ILE A N 1
ATOM 517 C CA . ILE A 1 70 ? 34.322 -16.932 20.714 1.00 68.12 70 ILE A CA 1
ATOM 518 C C . ILE A 1 70 ? 35.450 -15.931 20.899 1.00 68.12 70 ILE A C 1
ATOM 520 O O . ILE A 1 70 ? 35.205 -14.794 21.265 1.00 68.12 70 ILE A O 1
ATOM 524 N N . VAL A 1 71 ? 36.697 -16.348 20.692 1.00 60.34 71 VAL A N 1
ATOM 525 C CA . VAL A 1 71 ? 37.864 -15.474 20.875 1.00 60.34 71 VAL A CA 1
ATOM 526 C C . VAL A 1 71 ? 38.235 -14.841 19.537 1.00 60.34 71 VAL A C 1
ATOM 528 O O . VAL A 1 71 ? 38.541 -15.571 18.599 1.00 60.34 71 VAL A O 1
ATOM 531 N N . THR A 1 72 ? 38.256 -13.507 19.467 1.00 61.19 72 THR A N 1
ATOM 532 C CA . THR A 1 72 ? 38.724 -12.747 18.300 1.00 61.19 72 THR A CA 1
ATOM 533 C C . THR A 1 72 ? 40.144 -13.146 17.929 1.00 61.19 72 THR A C 1
ATOM 535 O O . THR A 1 72 ? 41.044 -13.168 18.776 1.00 61.19 72 THR A O 1
ATOM 538 N N . GLY A 1 73 ? 40.323 -13.486 16.656 1.00 56.19 73 GLY A N 1
ATOM 539 C CA . GLY A 1 73 ? 41.611 -13.807 16.051 1.00 56.19 73 GLY A CA 1
ATOM 540 C C . GLY A 1 73 ? 42.007 -12.778 14.994 1.00 56.19 73 GLY A C 1
ATOM 541 O O . GLY A 1 73 ? 41.316 -11.790 14.779 1.00 56.19 73 GLY A O 1
ATOM 542 N N . ASP A 1 74 ? 43.105 -13.040 14.287 1.00 52.94 74 ASP A N 1
ATOM 543 C CA . ASP A 1 74 ? 43.628 -12.154 13.231 1.00 52.94 74 ASP A CA 1
ATOM 544 C C . ASP A 1 74 ? 42.832 -12.228 11.902 1.00 52.94 74 ASP A C 1
ATOM 546 O O . ASP A 1 74 ? 43.274 -11.714 10.876 1.00 52.94 74 ASP A O 1
ATOM 550 N N . THR A 1 75 ? 41.684 -12.914 11.888 1.00 62.00 75 THR A N 1
ATOM 551 C CA . THR A 1 75 ? 40.845 -13.188 10.705 1.00 62.00 75 THR A CA 1
ATOM 552 C C . THR A 1 75 ? 39.367 -13.108 11.079 1.00 62.00 75 THR A C 1
ATOM 554 O O . THR A 1 75 ? 39.048 -13.475 12.205 1.00 62.00 75 THR A O 1
ATOM 557 N N . ASP A 1 76 ? 38.471 -12.832 10.121 1.00 62.72 76 ASP A N 1
ATOM 558 C CA . ASP A 1 76 ? 37.000 -12.776 10.311 1.00 62.72 76 ASP A CA 1
ATOM 559 C C . ASP A 1 76 ? 36.319 -14.123 10.654 1.00 62.72 76 ASP A C 1
ATOM 561 O O . ASP A 1 76 ? 35.095 -14.256 10.637 1.00 62.72 76 ASP A O 1
ATOM 565 N N . HIS A 1 77 ? 37.099 -15.167 10.929 1.00 58.12 77 HIS A N 1
ATOM 566 C CA . HIS A 1 77 ? 36.594 -16.504 11.226 1.00 58.12 77 HIS A CA 1
ATOM 567 C C . HIS A 1 77 ? 35.712 -16.543 12.484 1.00 58.12 77 HIS A C 1
ATOM 569 O O . HIS A 1 77 ? 34.775 -17.336 12.558 1.00 58.12 77 HIS A O 1
ATOM 575 N N . ASP A 1 78 ? 35.989 -15.681 13.459 1.00 62.06 78 ASP A N 1
ATOM 576 C CA . ASP A 1 78 ? 35.213 -15.531 14.688 1.00 62.06 78 ASP A CA 1
ATOM 577 C C . ASP A 1 78 ? 33.794 -15.008 14.422 1.00 62.06 78 ASP A C 1
ATOM 579 O O . ASP A 1 78 ? 32.836 -15.556 14.969 1.00 62.06 78 ASP A O 1
ATOM 583 N N . ARG A 1 79 ? 33.654 -14.020 13.529 1.00 66.25 79 ARG A N 1
ATOM 584 C CA . ARG A 1 79 ? 32.357 -13.475 13.095 1.00 66.25 79 ARG A CA 1
ATOM 585 C C . ARG A 1 79 ? 31.505 -14.529 12.399 1.00 66.25 79 ARG A C 1
ATOM 587 O O . ARG A 1 79 ? 30.373 -14.764 12.803 1.00 66.25 79 ARG A O 1
ATOM 594 N N . VAL A 1 80 ? 32.090 -15.245 11.438 1.00 66.75 80 VAL A N 1
ATOM 595 C CA . VAL A 1 80 ? 31.394 -16.318 10.705 1.00 66.75 80 VAL A CA 1
ATOM 596 C C . VAL A 1 80 ? 30.913 -17.428 11.646 1.00 66.75 80 VAL A C 1
ATOM 598 O O . VAL A 1 80 ? 29.817 -17.957 11.471 1.00 66.75 80 VAL A O 1
ATOM 601 N N . ILE A 1 81 ? 31.713 -17.788 12.655 1.00 65.00 81 ILE A N 1
ATOM 602 C CA . ILE A 1 81 ? 31.316 -18.792 13.651 1.00 65.00 81 ILE A CA 1
ATOM 603 C C . ILE A 1 81 ? 30.177 -18.278 14.537 1.00 65.00 81 ILE A C 1
ATOM 605 O O . ILE A 1 81 ? 29.283 -19.060 14.859 1.00 65.00 81 ILE A O 1
ATOM 609 N N . ALA A 1 82 ? 30.207 -17.005 14.941 1.00 69.56 82 ALA A N 1
ATOM 610 C CA . ALA A 1 82 ? 29.167 -16.413 15.780 1.00 69.56 82 ALA A CA 1
ATOM 611 C C . ALA A 1 82 ? 27.809 -16.415 15.071 1.00 69.56 82 ALA A C 1
ATOM 613 O O . ALA A 1 82 ? 26.836 -16.918 15.636 1.00 69.56 82 ALA A O 1
ATOM 614 N N . ASP A 1 83 ? 27.778 -15.948 13.823 1.00 71.75 83 ASP A N 1
ATOM 615 C CA . ASP A 1 83 ? 26.550 -15.856 13.030 1.00 71.75 83 ASP A CA 1
ATOM 616 C C . ASP A 1 83 ? 25.975 -17.249 12.737 1.00 71.75 83 ASP A C 1
ATOM 618 O O . ASP A 1 83 ? 24.794 -17.506 12.971 1.00 71.75 83 ASP A O 1
ATOM 622 N N . ALA A 1 84 ? 26.821 -18.195 12.310 1.00 72.88 84 ALA A N 1
ATOM 623 C CA . ALA A 1 84 ? 26.382 -19.557 12.004 1.00 72.88 84 ALA A CA 1
ATOM 624 C C . ALA A 1 84 ? 25.866 -20.313 13.242 1.00 72.88 84 ALA A C 1
ATOM 626 O O . ALA A 1 84 ? 24.901 -21.074 13.145 1.00 72.88 84 ALA A O 1
ATOM 627 N N . ALA A 1 85 ? 26.496 -20.119 14.406 1.00 78.75 85 ALA A N 1
ATOM 628 C CA . ALA A 1 85 ? 26.059 -20.749 15.648 1.00 78.75 85 ALA A CA 1
ATOM 629 C C . ALA A 1 85 ? 24.735 -20.156 16.151 1.00 78.75 85 ALA A C 1
ATOM 631 O O . ALA A 1 85 ? 23.864 -20.914 16.572 1.00 78.75 85 ALA A O 1
ATOM 632 N N . ALA A 1 86 ? 24.570 -18.831 16.083 1.00 78.56 86 ALA A N 1
ATOM 633 C CA . ALA A 1 86 ? 23.334 -18.165 16.484 1.00 78.56 86 ALA A CA 1
ATOM 634 C C . ALA A 1 86 ? 22.159 -18.598 15.597 1.00 78.56 86 ALA A C 1
ATOM 636 O O . ALA A 1 86 ? 21.148 -19.066 16.119 1.00 78.56 86 ALA A O 1
ATOM 637 N N . GLN A 1 87 ? 22.330 -18.544 14.271 1.00 80.12 87 GLN A N 1
ATOM 638 C CA . GLN A 1 87 ? 21.299 -18.963 13.321 1.00 80.12 87 GLN A CA 1
ATOM 639 C C . GLN A 1 87 ? 20.887 -20.422 13.546 1.00 80.12 87 GLN A C 1
ATOM 641 O O . GLN A 1 87 ? 19.708 -20.712 13.720 1.00 80.12 87 GLN A O 1
ATOM 646 N N . GLY A 1 88 ? 21.858 -21.337 13.636 1.00 82.94 88 GLY A N 1
ATOM 647 C CA . GLY A 1 88 ? 21.558 -22.756 13.817 1.00 82.94 88 GLY A CA 1
ATOM 648 C C . GLY A 1 88 ? 20.837 -23.072 15.132 1.00 82.94 88 GLY A C 1
ATOM 649 O O . GLY A 1 88 ? 20.068 -24.026 15.189 1.00 82.94 88 GLY A O 1
ATOM 650 N N . LEU A 1 89 ? 21.061 -22.301 16.200 1.00 84.31 89 LEU A N 1
ATOM 651 C CA . LEU A 1 89 ? 20.348 -22.483 17.469 1.00 84.31 89 LEU A CA 1
ATOM 652 C C . LEU A 1 89 ? 18.916 -21.946 17.414 1.00 84.31 89 LEU A C 1
ATOM 654 O O . LEU A 1 89 ? 18.019 -22.590 17.961 1.00 84.31 89 LEU A O 1
ATOM 658 N N . THR A 1 90 ? 18.698 -20.824 16.725 1.00 83.56 90 THR A N 1
ATOM 659 C CA . THR A 1 90 ? 17.356 -20.301 16.436 1.00 83.56 90 THR A CA 1
ATOM 660 C C . THR A 1 90 ? 16.552 -21.310 15.626 1.00 83.56 90 THR A C 1
ATOM 662 O O . THR A 1 90 ? 15.429 -21.641 16.007 1.00 83.56 90 THR A O 1
ATOM 665 N N . ASP A 1 91 ? 17.152 -21.874 14.576 1.00 85.88 91 ASP A N 1
ATOM 666 C CA . ASP A 1 91 ? 16.514 -22.895 13.743 1.00 85.88 91 ASP A CA 1
ATOM 667 C C . ASP A 1 91 ? 16.114 -24.115 14.586 1.00 85.88 91 ASP A C 1
ATOM 669 O O . ASP A 1 91 ? 14.983 -24.587 14.499 1.00 85.88 91 ASP A O 1
ATOM 673 N N . VAL A 1 92 ? 16.991 -24.586 15.484 1.00 88.25 92 VAL A N 1
ATOM 674 C CA . VAL A 1 92 ? 16.658 -25.683 16.409 1.00 88.25 92 VAL A CA 1
ATOM 675 C C . VAL A 1 92 ? 15.486 -25.320 17.320 1.00 88.25 92 VAL A C 1
ATOM 677 O O . VAL A 1 92 ? 14.618 -26.167 17.533 1.00 88.25 92 VAL A O 1
ATOM 680 N N . SER A 1 93 ? 15.441 -24.096 17.853 1.00 87.69 93 SER A N 1
ATOM 681 C CA . SER A 1 93 ? 14.344 -23.662 18.725 1.00 87.69 93 SER A CA 1
ATOM 682 C C . SER A 1 93 ? 13.001 -23.701 18.001 1.00 87.69 93 SER A C 1
ATOM 684 O O . SER A 1 93 ? 12.025 -24.208 18.555 1.00 87.69 93 SER A O 1
ATOM 686 N N . LEU A 1 94 ? 12.967 -23.202 16.763 1.00 84.69 94 LEU A N 1
ATOM 687 C CA . LEU A 1 94 ? 11.764 -23.143 15.935 1.00 84.69 94 LEU A CA 1
ATOM 688 C C . LEU A 1 94 ? 11.339 -24.533 15.447 1.00 84.69 94 LEU A C 1
ATOM 690 O O . LEU A 1 94 ? 10.166 -24.886 15.526 1.00 84.69 94 LEU A O 1
ATOM 694 N N . GLU A 1 95 ? 12.280 -25.355 14.977 1.00 90.56 95 GLU A N 1
ATOM 695 C CA . GLU A 1 95 ? 11.981 -26.693 14.451 1.00 90.56 95 GLU A CA 1
ATOM 696 C C . GLU A 1 95 ? 11.531 -27.688 15.525 1.00 90.56 95 GLU A C 1
ATOM 698 O O . GLU A 1 95 ? 10.852 -28.674 15.217 1.00 90.56 95 GLU A O 1
ATOM 703 N N . ARG A 1 96 ? 11.984 -27.505 16.769 1.00 86.31 96 ARG A N 1
ATOM 704 C CA . ARG A 1 96 ? 11.714 -28.432 17.876 1.00 86.31 96 ARG A CA 1
ATOM 705 C C . ARG A 1 96 ? 10.628 -27.954 18.819 1.00 86.31 96 ARG A C 1
ATOM 707 O O . ARG A 1 96 ? 10.281 -28.723 19.710 1.00 86.31 96 ARG A O 1
ATOM 714 N N . ASP A 1 97 ? 10.127 -26.732 18.642 1.00 90.06 97 ASP A N 1
ATOM 715 C CA . ASP A 1 97 ? 9.191 -26.096 19.577 1.00 90.06 97 ASP A CA 1
ATOM 716 C C . ASP A 1 97 ? 9.690 -26.202 21.033 1.00 90.06 97 ASP A C 1
ATOM 718 O O . ASP A 1 97 ? 8.962 -26.499 21.975 1.00 90.06 97 ASP A O 1
ATOM 722 N N . THR A 1 98 ? 11.007 -26.062 21.204 1.00 88.19 98 THR A N 1
ATOM 723 C CA . THR A 1 98 ? 11.698 -26.169 22.492 1.00 88.19 98 THR A CA 1
ATOM 724 C C . THR A 1 98 ? 12.541 -24.916 22.656 1.00 88.19 98 THR A C 1
ATOM 726 O O . THR A 1 98 ? 13.399 -24.679 21.806 1.00 88.19 98 THR A O 1
ATOM 729 N N . PRO A 1 99 ? 12.362 -24.120 23.720 1.00 91.25 99 PRO A N 1
ATOM 730 C CA . PRO A 1 99 ? 13.155 -22.915 23.922 1.00 91.25 99 PRO A CA 1
ATOM 731 C C . PRO A 1 99 ? 14.659 -23.217 23.951 1.00 91.25 99 PRO A C 1
ATOM 733 O O . PRO A 1 99 ? 15.129 -23.997 24.788 1.00 91.25 99 PRO A O 1
ATOM 736 N N . VAL A 1 100 ? 15.422 -22.584 23.055 1.00 88.06 100 VAL A N 1
ATOM 737 C CA . VAL A 1 100 ? 16.891 -22.645 23.042 1.00 88.06 100 VAL A CA 1
ATOM 738 C C . VAL A 1 100 ? 17.467 -21.260 23.322 1.00 88.06 100 VAL A C 1
ATOM 740 O O . VAL A 1 100 ? 17.364 -20.352 22.504 1.00 88.06 100 VAL A O 1
ATOM 743 N N . ALA A 1 101 ? 18.111 -21.100 24.477 1.00 81.44 101 ALA A N 1
ATOM 744 C CA . ALA A 1 101 ? 18.780 -19.864 24.868 1.00 81.44 101 ALA A CA 1
ATOM 745 C C . ALA A 1 101 ? 20.289 -19.936 24.592 1.00 81.44 101 ALA A C 1
ATOM 747 O O . ALA A 1 101 ? 20.934 -20.956 24.861 1.00 81.44 101 ALA A O 1
ATOM 748 N N . PHE A 1 102 ? 20.873 -18.835 24.111 1.00 81.06 102 PHE A N 1
ATOM 749 C CA . PHE A 1 102 ? 22.291 -18.756 23.760 1.00 81.06 102 PHE A CA 1
ATOM 750 C C . PHE A 1 102 ? 23.017 -17.652 24.532 1.00 81.06 102 PHE A C 1
ATOM 752 O O . PHE A 1 102 ? 22.708 -16.474 24.392 1.00 81.06 102 PHE A O 1
ATOM 759 N N . GLY A 1 103 ? 24.014 -18.036 25.332 1.00 66.56 103 GLY A N 1
ATOM 760 C CA . GLY A 1 103 ? 24.908 -17.116 26.032 1.00 66.56 103 GLY A CA 1
ATOM 761 C C . GLY A 1 103 ? 26.325 -17.227 25.483 1.00 66.56 103 GLY A C 1
ATOM 762 O O . GLY A 1 103 ? 27.105 -18.052 25.970 1.00 66.56 103 GLY A O 1
ATOM 763 N N . VAL A 1 104 ? 26.665 -16.412 24.478 1.00 63.41 104 VAL A N 1
ATOM 764 C CA . VAL A 1 104 ? 28.027 -16.341 23.924 1.00 63.41 104 VAL A CA 1
ATOM 765 C C . VAL A 1 104 ? 28.685 -15.005 24.185 1.00 63.41 104 VAL A C 1
ATOM 767 O O . VAL A 1 104 ? 28.121 -13.949 23.935 1.00 63.41 104 VAL A O 1
ATOM 770 N N . THR A 1 105 ? 29.918 -15.078 24.688 1.00 57.16 105 THR A N 1
ATOM 771 C CA . THR A 1 105 ? 30.760 -13.911 24.959 1.00 57.16 105 THR A CA 1
ATOM 772 C C . THR A 1 105 ? 31.941 -13.875 23.985 1.00 57.16 105 THR A C 1
ATOM 774 O O . THR A 1 105 ? 32.522 -14.919 23.668 1.00 57.16 105 THR A O 1
ATOM 777 N N . GLY A 1 106 ? 32.293 -12.680 23.498 1.00 56.62 106 GLY A N 1
ATOM 778 C CA . GLY A 1 106 ? 33.479 -12.436 22.666 1.00 56.62 106 GLY A CA 1
ATOM 779 C C . GLY A 1 106 ? 34.404 -11.368 23.266 1.00 56.62 106 GLY A C 1
ATOM 780 O O . GLY A 1 106 ? 33.945 -10.561 24.078 1.00 56.62 106 GLY A O 1
ATOM 781 N N . PRO A 1 107 ? 35.716 -11.342 22.947 1.00 41.31 107 PRO A N 1
ATOM 782 C CA . PRO A 1 107 ? 36.609 -10.332 23.487 1.00 41.31 107 PRO A CA 1
ATOM 783 C C . PRO A 1 107 ? 36.291 -8.976 22.870 1.00 41.31 107 PRO A C 1
ATOM 785 O O . PRO A 1 107 ? 36.369 -8.791 21.662 1.00 41.31 107 PRO A O 1
ATOM 788 N N . GLY A 1 108 ? 35.972 -8.022 23.740 1.00 48.56 108 GLY A N 1
ATOM 789 C CA . GLY A 1 108 ? 35.758 -6.628 23.365 1.00 48.56 108 GLY A CA 1
ATOM 790 C C . GLY A 1 108 ? 34.303 -6.211 23.211 1.00 48.56 108 GLY A C 1
ATOM 791 O O . GLY A 1 108 ? 34.090 -5.055 22.901 1.00 48.56 108 GLY A O 1
ATOM 792 N N . MET A 1 109 ? 33.323 -7.084 23.462 1.00 46.22 109 MET A N 1
ATOM 793 C CA . MET A 1 109 ? 31.922 -6.662 23.514 1.00 46.22 109 MET A CA 1
ATOM 794 C C . MET A 1 109 ? 31.588 -6.188 24.930 1.00 46.22 109 MET A C 1
ATOM 796 O O . MET A 1 109 ? 31.497 -6.991 25.864 1.00 46.22 109 MET A O 1
ATOM 800 N N . SER A 1 110 ? 31.476 -4.878 25.117 1.00 51.09 110 SER A N 1
ATOM 801 C CA . SER A 1 110 ? 30.898 -4.303 26.330 1.00 51.09 110 SER A CA 1
ATOM 802 C C . SER A 1 110 ? 29.381 -4.528 26.357 1.00 51.09 110 SER A C 1
ATOM 804 O O . SER A 1 110 ? 28.756 -4.713 25.318 1.00 51.09 110 SER A O 1
ATOM 806 N N . VAL A 1 111 ? 28.778 -4.501 27.552 1.00 45.81 111 VAL A N 1
ATOM 807 C CA . VAL A 1 111 ? 27.310 -4.568 27.713 1.00 45.81 111 VAL A CA 1
ATOM 808 C C . VAL A 1 111 ? 26.632 -3.460 26.902 1.00 45.81 111 VAL A C 1
ATOM 810 O O . VAL A 1 111 ? 25.664 -3.730 26.217 1.00 45.81 111 VAL A O 1
ATOM 813 N N . ALA A 1 112 ? 27.232 -2.267 26.859 1.00 44.56 112 ALA A N 1
ATOM 814 C CA . ALA A 1 112 ? 26.749 -1.158 26.045 1.00 44.56 112 ALA A CA 1
ATOM 815 C C . ALA A 1 112 ? 26.769 -1.450 24.533 1.00 44.56 112 ALA A C 1
ATOM 817 O O . ALA A 1 112 ? 25.850 -1.047 23.846 1.00 44.56 112 ALA A O 1
ATOM 818 N N . GLU A 1 113 ? 27.773 -2.159 24.003 1.00 42.12 113 GLU A N 1
ATOM 819 C CA . GLU A 1 113 ? 27.822 -2.537 22.575 1.00 42.12 113 GLU A CA 1
ATOM 820 C C . GLU A 1 113 ? 26.887 -3.709 22.233 1.00 42.12 113 GLU A C 1
ATOM 822 O O . GLU A 1 113 ? 26.503 -3.882 21.074 1.00 42.12 113 GLU A O 1
ATOM 827 N N . ALA A 1 114 ? 26.552 -4.542 23.222 1.00 42.12 114 ALA A N 1
ATOM 828 C CA . ALA A 1 114 ? 25.528 -5.572 23.090 1.00 42.12 114 ALA A CA 1
ATOM 829 C C . ALA A 1 114 ? 24.126 -4.945 23.106 1.00 42.12 114 ALA A C 1
ATOM 831 O O . ALA A 1 114 ? 23.334 -5.239 22.213 1.00 42.12 114 ALA A O 1
ATOM 832 N N . ASP A 1 115 ? 23.874 -4.033 24.048 1.00 41.69 115 ASP A N 1
ATOM 833 C CA . ASP A 1 115 ? 22.642 -3.249 24.141 1.00 41.69 115 ASP A CA 1
ATOM 834 C C . ASP A 1 115 ? 22.468 -2.395 22.875 1.00 41.69 115 ASP A C 1
ATOM 836 O O . ASP A 1 115 ? 21.467 -2.543 22.195 1.00 41.69 115 ASP A O 1
ATOM 840 N N . GLU A 1 116 ? 23.499 -1.677 22.408 1.00 40.56 116 GLU A N 1
ATOM 841 C CA . GLU A 1 116 ? 23.452 -0.872 21.172 1.00 40.56 116 GLU A CA 1
ATOM 842 C C . GLU A 1 116 ? 23.142 -1.705 19.912 1.00 40.56 116 GLU A C 1
ATOM 844 O O . GLU A 1 116 ? 22.657 -1.174 18.916 1.00 40.56 116 GLU A O 1
ATOM 849 N N . ARG A 1 117 ? 23.424 -3.015 19.906 1.00 40.41 117 ARG A N 1
ATOM 850 C CA . ARG A 1 117 ? 23.065 -3.914 18.794 1.00 40.41 117 ARG A CA 1
ATOM 851 C C . ARG A 1 117 ? 21.655 -4.475 18.901 1.00 40.41 117 ARG A C 1
ATOM 853 O O . ARG A 1 117 ? 21.030 -4.676 17.861 1.00 40.41 117 ARG A O 1
ATOM 860 N N . VAL A 1 118 ? 21.181 -4.738 20.115 1.00 36.03 118 VAL A N 1
ATOM 861 C CA . VAL A 1 118 ? 19.773 -5.060 20.378 1.00 36.03 118 VAL A CA 1
ATOM 862 C C . VAL A 1 118 ? 18.914 -3.846 20.027 1.00 36.03 118 VAL A C 1
ATOM 864 O O . VAL A 1 118 ? 17.967 -3.988 19.260 1.00 36.03 118 VAL A O 1
ATOM 867 N N . ASP A 1 119 ? 19.344 -2.660 20.450 1.00 37.06 119 ASP A N 1
ATOM 868 C CA . ASP A 1 119 ? 18.741 -1.367 20.150 1.00 37.06 119 ASP A CA 1
ATOM 869 C C . ASP A 1 119 ? 18.817 -1.086 18.640 1.00 37.06 119 ASP A C 1
ATOM 871 O O . ASP A 1 119 ? 17.789 -0.945 18.004 1.00 37.06 119 ASP A O 1
ATOM 875 N N . LYS A 1 120 ? 19.969 -1.196 17.960 1.00 39.03 120 LYS A N 1
ATOM 876 C CA . LYS A 1 120 ? 20.031 -1.015 16.487 1.00 39.03 120 LYS A CA 1
ATOM 877 C C . LYS A 1 120 ? 19.236 -2.044 15.677 1.00 39.03 120 LYS A C 1
ATOM 879 O O . LYS A 1 120 ? 18.857 -1.746 14.548 1.00 39.03 120 LYS A O 1
ATOM 884 N N . GLY A 1 121 ? 19.039 -3.260 16.179 1.00 32.22 121 GLY A N 1
ATOM 885 C CA . GLY A 1 121 ? 18.241 -4.289 15.503 1.00 32.22 121 GLY A CA 1
ATOM 886 C C . GLY A 1 121 ? 16.736 -4.100 15.701 1.00 32.22 121 GLY A C 1
ATOM 887 O O . GLY A 1 121 ? 15.972 -4.348 14.772 1.00 32.22 121 GLY A O 1
ATOM 888 N N . ALA A 1 122 ? 16.330 -3.639 16.887 1.00 33.00 122 ALA A N 1
ATOM 889 C CA . ALA A 1 122 ? 14.939 -3.412 17.271 1.00 33.00 122 ALA A CA 1
ATOM 890 C C . ALA A 1 122 ? 14.432 -1.988 16.951 1.00 33.00 122 ALA A C 1
ATOM 892 O O . ALA A 1 122 ? 13.256 -1.824 16.657 1.00 33.00 122 ALA A O 1
ATOM 893 N N . GLU A 1 123 ? 15.298 -0.972 16.946 1.00 37.41 123 GLU A N 1
ATOM 894 C CA . GLU A 1 123 ? 14.967 0.447 16.705 1.00 37.41 123 GLU A CA 1
ATOM 895 C C . GLU A 1 123 ? 15.004 0.837 15.220 1.00 37.41 123 GLU A C 1
ATOM 897 O O . GLU A 1 123 ? 14.521 1.903 14.842 1.00 37.41 123 GLU A O 1
ATOM 902 N N . ARG A 1 124 ? 15.578 0.006 14.337 1.00 43.88 124 ARG A N 1
ATOM 903 C CA . ARG A 1 124 ? 15.604 0.320 12.895 1.00 43.88 124 ARG A CA 1
ATOM 904 C C . ARG A 1 124 ? 14.242 0.173 12.229 1.00 43.88 124 ARG A C 1
ATOM 906 O O . ARG A 1 124 ? 14.004 0.814 11.206 1.00 43.88 124 ARG A O 1
ATOM 913 N N . VAL A 1 125 ? 13.365 -0.659 12.786 1.00 49.44 125 VAL A N 1
ATOM 914 C CA . VAL A 1 125 ? 12.025 -0.904 12.256 1.00 49.44 125 VAL A CA 1
ATOM 915 C C . VAL A 1 125 ? 11.056 -1.051 13.424 1.00 49.44 125 VAL A C 1
ATOM 917 O O . VAL A 1 125 ? 11.063 -2.061 14.121 1.00 49.44 125 VAL A O 1
ATOM 920 N N . GLU A 1 126 ? 10.208 -0.043 13.605 1.00 54.06 126 GLU A N 1
ATOM 921 C CA . GLU A 1 126 ? 9.044 -0.119 14.489 1.00 54.06 126 GLU A CA 1
ATOM 922 C C . GLU A 1 126 ? 8.168 -1.330 14.097 1.00 54.06 126 GLU A C 1
ATOM 924 O O . GLU A 1 126 ? 7.936 -1.564 12.900 1.00 54.06 126 GLU A O 1
ATOM 929 N N . PRO A 1 127 ? 7.652 -2.116 15.062 1.00 57.16 127 PRO A N 1
ATOM 930 C CA . PRO A 1 127 ? 6.638 -3.124 14.782 1.00 57.16 127 PRO A CA 1
ATOM 931 C C . PRO A 1 127 ? 5.454 -2.498 14.035 1.00 57.16 127 PRO A C 1
ATOM 933 O O . PRO A 1 127 ? 5.001 -1.404 14.356 1.00 57.16 127 PRO A O 1
ATOM 936 N N . SER A 1 128 ? 4.920 -3.192 13.027 1.00 63.38 128 SER A N 1
ATOM 937 C CA . SER A 1 128 ? 3.809 -2.645 12.243 1.00 63.38 128 SER A CA 1
ATOM 938 C C . SER A 1 128 ? 2.563 -2.467 13.116 1.00 63.38 128 SER A C 1
ATOM 940 O O . SER A 1 128 ? 1.926 -3.451 13.489 1.00 63.38 128 SER A O 1
ATOM 942 N N . ALA A 1 129 ? 2.164 -1.218 13.370 1.00 70.31 129 ALA A N 1
ATOM 943 C CA . ALA A 1 129 ? 0.948 -0.897 14.122 1.00 70.31 129 ALA A CA 1
ATOM 944 C C . ALA A 1 129 ? -0.320 -1.505 13.490 1.00 70.31 129 ALA A C 1
ATOM 946 O O . ALA A 1 129 ? -1.220 -1.946 14.198 1.00 70.31 129 ALA A O 1
ATOM 947 N N . THR A 1 130 ? -0.369 -1.617 12.153 1.00 69.94 130 THR A N 1
ATOM 948 C CA . THR A 1 130 ? -1.452 -2.334 11.457 1.00 69.94 130 THR A CA 1
ATOM 949 C C . THR A 1 130 ? -1.518 -3.802 11.882 1.00 69.94 130 THR A C 1
ATOM 951 O O . THR A 1 130 ? -2.603 -4.301 12.150 1.00 69.94 130 THR A O 1
ATOM 954 N N . LEU A 1 131 ? -0.372 -4.487 11.978 1.00 70.06 131 LEU A N 1
ATOM 955 C CA . LEU A 1 131 ? -0.332 -5.880 12.432 1.00 70.06 131 LEU A CA 1
ATOM 956 C C . LEU A 1 131 ? -0.684 -6.009 13.917 1.00 70.06 131 LEU A C 1
ATOM 958 O O . LEU A 1 131 ? -1.338 -6.977 14.290 1.00 70.06 131 LEU A O 1
ATOM 962 N N . ALA A 1 132 ? -0.284 -5.047 14.753 1.00 74.50 132 ALA A N 1
ATOM 963 C CA . ALA A 1 132 ? -0.623 -5.049 16.175 1.00 74.50 132 ALA A CA 1
ATOM 964 C C . ALA A 1 132 ? -2.145 -4.995 16.401 1.00 74.50 132 ALA A C 1
ATOM 966 O O . ALA A 1 132 ? -2.676 -5.832 17.128 1.00 74.50 132 ALA A O 1
ATOM 967 N N . ILE A 1 133 ? -2.856 -4.089 15.716 1.00 79.75 133 ILE A N 1
ATOM 968 C CA . ILE A 1 133 ? -4.324 -4.005 15.793 1.00 79.75 133 ILE A CA 1
ATOM 969 C C . ILE A 1 133 ? -4.993 -5.267 15.236 1.00 79.75 133 ILE A C 1
ATOM 971 O O . ILE A 1 133 ? -5.901 -5.799 15.871 1.00 79.75 133 ILE A O 1
ATOM 975 N N . SER A 1 134 ? -4.540 -5.787 14.088 1.00 76.44 134 SER A N 1
ATOM 976 C CA . SER A 1 134 ? -5.111 -7.022 13.527 1.00 76.44 134 SER A CA 1
ATOM 977 C C . SER A 1 134 ? -4.908 -8.234 14.449 1.00 76.44 134 SER A C 1
ATOM 979 O O . SER A 1 134 ? -5.791 -9.084 14.539 1.00 76.44 134 SER A O 1
ATOM 981 N N . ASN A 1 135 ? -3.783 -8.316 15.168 1.00 78.38 135 ASN A N 1
ATOM 982 C CA . ASN A 1 135 ? -3.555 -9.367 16.164 1.00 78.38 135 ASN A CA 1
ATOM 983 C C . ASN A 1 135 ? -4.503 -9.228 17.359 1.00 78.38 135 ASN A C 1
ATOM 985 O O . ASN A 1 135 ? -5.101 -10.218 17.766 1.00 78.38 135 ASN A O 1
ATOM 989 N N . LEU A 1 136 ? -4.684 -8.011 17.881 1.00 81.88 136 LEU A N 1
ATOM 990 C CA . LEU A 1 136 ? -5.619 -7.755 18.978 1.00 81.88 136 LEU A CA 1
ATOM 991 C C . LEU A 1 136 ? -7.065 -8.102 18.585 1.00 81.88 136 LEU A C 1
ATOM 993 O O . LEU A 1 136 ? -7.781 -8.734 19.359 1.00 81.88 136 LEU A O 1
ATOM 997 N N . ALA A 1 137 ? -7.480 -7.756 17.362 1.00 85.06 137 ALA A N 1
ATOM 998 C CA . ALA A 1 137 ? -8.782 -8.151 16.827 1.00 85.06 137 ALA A CA 1
ATOM 999 C C . ALA A 1 137 ? -8.927 -9.680 16.772 1.00 85.06 137 ALA A C 1
ATOM 1001 O O . ALA A 1 137 ? -9.911 -10.218 17.277 1.00 85.06 137 ALA A O 1
ATOM 1002 N N . ALA A 1 138 ? -7.920 -10.385 16.250 1.00 81.44 138 ALA A N 1
ATOM 1003 C CA . ALA A 1 138 ? -7.924 -11.845 16.178 1.00 81.44 138 ALA A CA 1
ATOM 1004 C C . ALA A 1 138 ? -7.938 -12.522 17.564 1.00 81.44 138 ALA A C 1
ATOM 1006 O O . ALA A 1 138 ? -8.581 -13.558 17.732 1.00 81.44 138 ALA A O 1
ATOM 1007 N N . GLU A 1 139 ? -7.252 -11.955 18.561 1.00 85.69 139 GLU A N 1
ATOM 1008 C CA . GLU A 1 139 ? -7.274 -12.438 19.950 1.00 85.69 139 GLU A CA 1
ATOM 1009 C C . GLU A 1 139 ? -8.674 -12.307 20.566 1.00 85.69 139 GLU A C 1
ATOM 1011 O O . GLU A 1 139 ? -9.203 -13.277 21.113 1.00 85.69 139 GLU A O 1
ATOM 1016 N N . LEU A 1 140 ? -9.320 -11.150 20.402 1.00 87.94 140 LEU A N 1
ATOM 1017 C CA . LEU A 1 140 ? -10.690 -10.924 20.871 1.00 87.94 140 LEU A CA 1
ATOM 1018 C C . LEU A 1 140 ? -11.697 -11.849 20.170 1.00 87.94 140 LEU A C 1
ATOM 1020 O O . LEU A 1 140 ? -12.561 -12.443 20.822 1.00 87.94 140 LEU A O 1
ATOM 1024 N N . GLU A 1 141 ? -11.573 -12.029 18.854 1.00 87.62 141 GLU A N 1
ATOM 1025 C CA . GLU A 1 141 ? -12.401 -12.973 18.097 1.00 87.62 141 GLU A CA 1
ATOM 1026 C C . GLU A 1 141 ? -12.204 -14.421 18.568 1.00 87.62 141 GLU A C 1
ATOM 1028 O O . GLU A 1 141 ? -13.179 -15.172 18.695 1.00 87.62 141 GLU A O 1
ATOM 1033 N N . ALA A 1 142 ? -10.966 -14.820 18.878 1.00 86.38 142 ALA A N 1
ATOM 1034 C CA . ALA A 1 142 ? -10.660 -16.140 19.429 1.00 86.38 142 ALA A CA 1
ATOM 1035 C C . ALA A 1 142 ? -11.299 -16.358 20.813 1.00 86.38 142 ALA A C 1
ATOM 1037 O O . ALA A 1 142 ? -11.735 -17.474 21.120 1.00 86.38 142 ALA A O 1
ATOM 1038 N N . ASP A 1 143 ? -11.440 -15.291 21.599 1.00 91.25 143 ASP A N 1
ATOM 1039 C CA . ASP A 1 143 ? -12.171 -15.275 22.870 1.00 91.25 143 ASP A CA 1
ATOM 1040 C C . ASP A 1 143 ? -13.705 -15.211 22.695 1.00 91.25 143 ASP A C 1
ATOM 1042 O O . ASP A 1 143 ? -14.463 -15.243 23.673 1.00 91.25 143 ASP A O 1
ATOM 1046 N N . GLY A 1 144 ? -14.195 -15.203 21.451 1.00 92.06 144 GLY A N 1
ATOM 1047 C CA . GLY A 1 144 ? -15.616 -15.225 21.104 1.00 92.06 144 GLY A CA 1
ATOM 1048 C C . GLY A 1 144 ? -16.287 -13.852 21.126 1.00 92.06 144 GLY A C 1
ATOM 1049 O O . GLY A 1 144 ? -17.521 -13.782 21.153 1.00 92.06 144 GLY A O 1
ATOM 1050 N N . VAL A 1 145 ? -15.499 -12.777 21.133 1.00 94.31 145 VAL A N 1
ATOM 1051 C CA . VAL A 1 145 ? -15.979 -11.402 20.995 1.00 94.31 145 VAL A CA 1
ATOM 1052 C C . VAL A 1 145 ? -16.272 -11.119 19.522 1.00 94.31 145 VAL A C 1
ATOM 1054 O O . VAL A 1 145 ? -15.496 -11.465 18.640 1.00 94.31 145 VAL A O 1
ATOM 1057 N N . ASP A 1 146 ? -17.412 -10.493 19.238 1.00 95.12 146 ASP A N 1
ATOM 1058 C CA . ASP A 1 146 ? -17.753 -10.068 17.878 1.00 95.12 146 ASP A CA 1
ATOM 1059 C C . ASP A 1 146 ? -17.100 -8.714 17.572 1.00 95.12 146 ASP A C 1
ATOM 1061 O O . ASP A 1 146 ? -17.618 -7.675 17.989 1.00 95.12 146 ASP A O 1
ATOM 1065 N N . VAL A 1 147 ? -15.979 -8.734 16.846 1.00 95.25 147 VAL A N 1
ATOM 1066 C CA . VAL A 1 147 ? -15.197 -7.544 16.479 1.00 95.25 147 VAL A CA 1
ATOM 1067 C C . VAL A 1 147 ? -15.518 -7.098 15.056 1.00 95.25 147 VAL A C 1
ATOM 1069 O O . VAL A 1 147 ? -15.396 -7.857 14.094 1.00 95.25 147 VAL A O 1
ATOM 1072 N N . VAL A 1 148 ? -15.918 -5.838 14.891 1.00 95.88 148 VAL A N 1
ATOM 1073 C CA . VAL A 1 148 ? -16.034 -5.200 13.575 1.00 95.88 148 VAL A CA 1
ATOM 1074 C C . VAL A 1 148 ? -14.635 -4.772 13.133 1.00 95.88 148 VAL A C 1
ATOM 1076 O O . VAL A 1 148 ? -14.174 -3.684 13.471 1.00 95.88 148 VAL A O 1
ATOM 1079 N N . ASP A 1 149 ? -13.939 -5.645 12.405 1.00 94.00 149 ASP A N 1
ATOM 1080 C CA . ASP A 1 149 ? -12.597 -5.346 11.904 1.00 94.00 149 ASP A CA 1
ATOM 1081 C C . ASP A 1 149 ? -12.643 -4.473 10.641 1.00 94.00 149 ASP A C 1
ATOM 1083 O O . ASP A 1 149 ? -13.003 -4.933 9.555 1.00 94.00 149 ASP A O 1
ATOM 1087 N N . LEU A 1 150 ? -12.274 -3.198 10.795 1.00 95.44 150 LEU A N 1
ATOM 1088 C CA . LEU A 1 150 ? -12.104 -2.226 9.711 1.00 95.44 150 LEU A CA 1
ATOM 1089 C C . LEU A 1 150 ? -10.627 -1.834 9.543 1.00 95.44 150 LEU A C 1
ATOM 1091 O O . LEU A 1 150 ? -10.306 -0.829 8.902 1.00 95.44 150 LEU A O 1
ATOM 1095 N N . SER A 1 151 ? -9.708 -2.613 10.115 1.00 90.38 151 SER A N 1
ATOM 1096 C CA . SER A 1 151 ? -8.268 -2.372 10.060 1.00 90.38 151 SER A CA 1
ATOM 1097 C C . SER A 1 151 ? -7.632 -2.964 8.800 1.00 90.38 151 SER A C 1
ATOM 1099 O O . SER A 1 151 ? -6.611 -2.455 8.328 1.00 90.38 151 SER A O 1
ATOM 1101 N N . VAL A 1 152 ? -8.231 -4.007 8.218 1.00 84.38 152 VAL A N 1
ATOM 1102 C CA . VAL A 1 152 ? -7.624 -4.808 7.145 1.00 84.38 152 VAL A CA 1
ATOM 1103 C C . VAL A 1 152 ? -7.805 -4.167 5.767 1.00 84.38 152 VAL A C 1
ATOM 1105 O O . VAL A 1 152 ? -8.899 -3.811 5.339 1.00 84.38 152 VAL A O 1
ATOM 1108 N N . GLY A 1 153 ? -6.702 -4.057 5.024 1.00 83.75 153 GLY A N 1
ATOM 1109 C CA . GLY A 1 153 ? -6.665 -3.517 3.661 1.00 83.75 153 GLY A CA 1
ATOM 1110 C C . GLY A 1 153 ? -6.891 -4.558 2.561 1.00 83.75 153 GLY A C 1
ATOM 1111 O O . GLY A 1 153 ? -6.112 -4.605 1.604 1.00 83.75 153 GLY A O 1
ATOM 1112 N N . GLU A 1 154 ? -7.895 -5.419 2.693 1.00 87.44 154 GLU A N 1
ATOM 1113 C CA . GLU A 1 154 ? -8.204 -6.515 1.764 1.00 87.44 154 GLU A CA 1
ATOM 1114 C C . GLU A 1 154 ? -9.656 -6.424 1.280 1.00 87.44 154 GLU A C 1
ATOM 1116 O O . GLU A 1 154 ? -10.534 -6.284 2.124 1.00 87.44 154 GLU A O 1
ATOM 1121 N N . PRO A 1 155 ? -9.924 -6.509 -0.040 1.00 91.50 155 PRO A N 1
ATOM 1122 C CA . PRO A 1 155 ? -11.287 -6.619 -0.555 1.00 91.50 155 PRO A CA 1
ATOM 1123 C C . PRO A 1 155 ? -12.053 -7.794 0.071 1.00 91.50 155 PRO A C 1
ATOM 1125 O O . PRO A 1 155 ? -11.537 -8.904 0.138 1.00 91.50 155 PRO A O 1
ATOM 1128 N N . ASP A 1 156 ? -13.318 -7.582 0.436 1.00 92.38 156 ASP A N 1
ATOM 1129 C CA . ASP A 1 156 ? -14.244 -8.629 0.905 1.00 92.38 156 ASP A CA 1
ATOM 1130 C C . ASP A 1 156 ? -14.847 -9.470 -0.237 1.00 92.38 156 ASP A C 1
ATOM 1132 O O . ASP A 1 156 ? -15.644 -10.384 -0.006 1.00 92.38 156 ASP A O 1
ATOM 1136 N N . PHE A 1 157 ? -14.479 -9.165 -1.480 1.00 95.12 157 PHE A N 1
ATOM 1137 C CA . PHE A 1 157 ? -14.885 -9.910 -2.662 1.00 95.12 157 PHE A CA 1
ATOM 1138 C C . PHE A 1 157 ? -14.017 -11.164 -2.822 1.00 95.12 157 PHE A C 1
ATOM 1140 O O . PHE A 1 157 ? -12.806 -11.116 -2.601 1.00 95.12 157 PHE A O 1
ATOM 1147 N N . PRO A 1 158 ? -14.588 -12.302 -3.252 1.00 96.56 158 PRO A N 1
ATOM 1148 C CA . PRO A 1 158 ? -13.765 -13.428 -3.661 1.00 96.56 158 PRO A CA 1
ATOM 1149 C C . PRO A 1 158 ? -12.951 -13.057 -4.907 1.00 96.56 158 PRO A C 1
ATOM 1151 O O . PRO A 1 158 ? -13.394 -12.267 -5.743 1.00 96.56 158 PRO A O 1
ATOM 1154 N N . THR A 1 159 ? -11.791 -13.692 -5.082 1.00 98.44 159 THR A N 1
ATOM 1155 C CA . THR A 1 159 ? -11.092 -13.671 -6.374 1.00 98.44 159 THR A CA 1
ATOM 1156 C C . THR A 1 159 ? -12.061 -14.111 -7.491 1.00 98.44 159 THR A C 1
ATOM 1158 O O . THR A 1 159 ? -12.755 -15.117 -7.296 1.00 98.44 159 THR A O 1
ATOM 1161 N N . PRO A 1 160 ? -12.118 -13.417 -8.650 1.00 98.44 160 PRO A N 1
ATOM 1162 C CA . PRO A 1 160 ? -12.999 -13.784 -9.756 1.00 98.44 160 PRO A CA 1
ATOM 1163 C C . PRO A 1 160 ? -12.871 -15.260 -10.149 1.00 98.44 160 PRO A C 1
ATOM 1165 O O . PRO A 1 160 ? -11.770 -15.809 -10.213 1.00 98.44 160 PRO A O 1
ATOM 1168 N N . GLU A 1 161 ? -14.003 -15.916 -10.414 1.00 98.31 161 GLU A N 1
ATOM 1169 C CA . GLU A 1 161 ? -14.045 -17.371 -10.617 1.00 98.31 161 GLU A CA 1
ATOM 1170 C C . GLU A 1 161 ? -13.152 -17.816 -11.782 1.00 98.31 161 GLU A C 1
ATOM 1172 O O . GLU A 1 161 ? -12.419 -18.793 -11.653 1.00 98.31 161 GLU A O 1
ATOM 1177 N N . ASN A 1 162 ? -13.120 -17.060 -12.884 1.00 98.56 162 ASN A N 1
ATOM 1178 C CA . ASN A 1 162 ? -12.243 -17.347 -14.020 1.00 98.56 162 ASN A CA 1
ATOM 1179 C C . ASN A 1 162 ? -10.752 -17.321 -13.644 1.00 98.56 162 ASN A C 1
ATOM 1181 O O . ASN A 1 162 ? -9.994 -18.170 -14.107 1.00 98.56 162 ASN A O 1
ATOM 1185 N N . VAL A 1 163 ? -10.337 -16.414 -12.757 1.00 98.75 163 VAL A N 1
ATOM 1186 C CA . VAL A 1 163 ? -8.958 -16.337 -12.249 1.00 98.75 163 VAL A CA 1
ATOM 1187 C C . VAL A 1 163 ? -8.636 -17.541 -11.361 1.00 98.75 163 VAL A C 1
ATOM 1189 O O . VAL A 1 163 ? -7.561 -18.135 -11.483 1.00 98.75 163 VAL A O 1
ATOM 1192 N N . VAL A 1 164 ? -9.578 -17.947 -10.503 1.00 98.75 164 VAL A N 1
ATOM 1193 C CA . VAL A 1 164 ? -9.444 -19.156 -9.673 1.00 98.75 164 VAL A CA 1
ATOM 1194 C C . VAL A 1 164 ? -9.293 -20.401 -10.550 1.00 98.75 164 VAL A C 1
ATOM 1196 O O . VAL A 1 164 ? -8.387 -21.204 -10.316 1.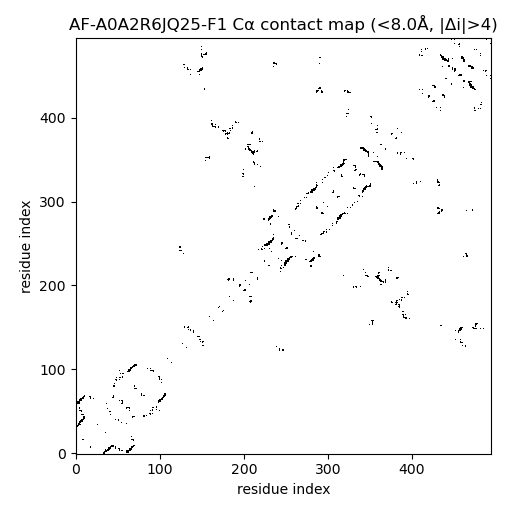00 98.75 164 VAL A O 1
ATOM 1199 N N . GLU A 1 165 ? -10.141 -20.556 -11.568 1.00 98.69 165 GLU A N 1
ATOM 1200 C CA . GLU A 1 165 ? -10.067 -21.677 -12.510 1.00 98.69 165 GLU A CA 1
ATOM 1201 C C . GLU A 1 165 ? -8.759 -21.660 -13.310 1.00 98.69 165 GLU A C 1
ATOM 1203 O O . GLU A 1 165 ? -8.119 -22.700 -13.422 1.00 98.69 165 GLU A O 1
ATOM 1208 N N . ALA A 1 166 ? -8.271 -20.498 -13.755 1.00 98.69 166 ALA A N 1
ATOM 1209 C CA . ALA A 1 166 ? -6.970 -20.398 -14.422 1.00 98.69 166 ALA A CA 1
ATOM 1210 C C . ALA A 1 166 ? -5.805 -20.855 -13.523 1.00 98.69 166 ALA A C 1
ATOM 1212 O O . ALA A 1 166 ? -4.871 -21.513 -13.992 1.00 98.69 166 ALA A O 1
ATOM 1213 N N . GLY A 1 167 ? -5.864 -20.551 -12.222 1.00 98.50 167 GLY A N 1
ATOM 1214 C CA . GLY A 1 167 ? -4.907 -21.064 -11.239 1.00 98.50 167 GLY A CA 1
ATOM 1215 C C . GLY A 1 167 ? -4.981 -22.588 -11.074 1.00 98.50 167 GLY A C 1
ATOM 1216 O O . GLY A 1 167 ? -3.942 -23.251 -11.021 1.00 98.50 167 GLY A O 1
ATOM 1217 N N . LYS A 1 168 ? -6.193 -23.158 -11.035 1.00 98.75 168 LYS A N 1
ATOM 1218 C CA . LYS A 1 168 ? -6.412 -24.617 -10.968 1.00 98.75 168 LYS A CA 1
ATOM 1219 C C . LYS A 1 168 ? -5.927 -25.323 -12.229 1.00 98.75 168 LYS A C 1
ATOM 1221 O O . LYS A 1 168 ? -5.163 -26.277 -12.125 1.00 98.75 168 LYS A O 1
ATOM 1226 N N . ASP A 1 169 ? -6.284 -24.810 -13.400 1.00 98.69 169 ASP A N 1
ATOM 1227 C CA . ASP A 1 169 ? -5.839 -25.332 -14.691 1.00 98.69 169 ASP A CA 1
ATOM 1228 C C . ASP A 1 169 ? -4.310 -25.332 -14.785 1.00 98.69 169 ASP A C 1
ATOM 1230 O O . ASP A 1 169 ? -3.708 -26.280 -15.293 1.00 98.69 169 ASP A O 1
ATOM 1234 N N . ALA A 1 170 ? -3.654 -24.295 -14.253 1.00 98.56 170 ALA A N 1
ATOM 1235 C CA . ALA A 1 170 ? -2.201 -24.236 -14.221 1.00 98.56 170 ALA A CA 1
ATOM 1236 C C . ALA A 1 170 ? -1.587 -25.312 -13.309 1.00 98.56 170 ALA A C 1
ATOM 1238 O O . ALA A 1 170 ? -0.581 -25.930 -13.674 1.00 98.56 170 ALA A O 1
ATOM 1239 N N . LEU A 1 171 ? -2.200 -25.578 -12.153 1.00 98.56 171 LEU A N 1
ATOM 1240 C CA . LEU A 1 171 ? -1.799 -26.675 -11.268 1.00 98.56 171 LEU A CA 1
ATOM 1241 C C . LEU A 1 171 ? -1.986 -28.039 -11.946 1.00 98.56 171 LEU A C 1
ATOM 1243 O O . LEU A 1 171 ? -1.052 -28.844 -11.952 1.00 98.56 171 LEU A O 1
ATOM 1247 N N . ASP A 1 172 ? -3.138 -28.273 -12.574 1.00 98.50 172 ASP A N 1
ATOM 1248 C CA . ASP A 1 172 ? -3.448 -29.515 -13.293 1.00 98.50 172 ASP A CA 1
ATOM 1249 C C . ASP A 1 172 ? -2.516 -29.738 -14.496 1.00 98.50 172 ASP A C 1
ATOM 1251 O O . ASP A 1 172 ? -2.140 -30.874 -14.805 1.00 98.50 172 ASP A O 1
ATOM 1255 N N . ALA A 1 173 ? -2.075 -28.657 -15.144 1.00 98.06 173 ALA A N 1
ATOM 1256 C CA . ALA A 1 173 ? -1.084 -28.676 -16.219 1.00 98.06 173 ALA A CA 1
ATOM 1257 C C . ALA A 1 173 ? 0.367 -28.874 -15.731 1.00 98.06 173 ALA A C 1
ATOM 1259 O O . ALA A 1 173 ? 1.277 -29.020 -16.552 1.00 98.06 173 ALA A O 1
ATOM 1260 N N . GLY A 1 174 ? 0.606 -28.905 -14.416 1.00 97.88 174 GLY A N 1
ATOM 1261 C CA . GLY A 1 174 ? 1.929 -29.111 -13.828 1.00 97.88 174 GLY A CA 1
ATOM 1262 C C . GLY A 1 174 ? 2.815 -27.862 -13.801 1.00 97.88 174 GLY A C 1
ATOM 1263 O O . GLY A 1 174 ? 4.041 -27.990 -13.739 1.00 97.88 174 GLY A O 1
ATOM 1264 N N . HIS A 1 175 ? 2.238 -26.655 -13.828 1.00 97.88 175 HIS A N 1
ATOM 1265 C CA . HIS A 1 175 ? 2.963 -25.386 -13.672 1.00 97.88 175 HIS A CA 1
ATOM 1266 C C . HIS A 1 175 ? 3.371 -25.140 -12.206 1.00 97.88 175 HIS A C 1
ATOM 1268 O O . HIS A 1 175 ? 2.976 -24.167 -11.566 1.00 97.88 175 HIS A O 1
ATOM 1274 N N . THR A 1 176 ? 4.176 -26.055 -11.660 1.00 96.69 176 THR A N 1
ATOM 1275 C CA . THR A 1 176 ? 4.597 -26.093 -10.247 1.00 96.69 176 THR A CA 1
ATOM 1276 C C . THR A 1 176 ? 6.118 -26.016 -10.074 1.00 96.69 176 THR A C 1
ATOM 1278 O O . THR A 1 176 ? 6.636 -26.278 -8.991 1.00 96.69 176 THR A O 1
ATOM 1281 N N . THR A 1 177 ? 6.860 -25.716 -11.142 1.00 94.56 177 THR A N 1
ATOM 1282 C CA . THR A 1 177 ? 8.327 -25.592 -11.135 1.00 94.56 177 THR A CA 1
ATOM 1283 C C . THR A 1 177 ? 8.761 -24.138 -11.293 1.00 94.56 177 THR A C 1
ATOM 1285 O O . THR A 1 177 ? 7.943 -23.284 -11.636 1.00 94.56 177 THR A O 1
ATOM 1288 N N . TYR A 1 178 ? 10.059 -23.871 -11.120 1.00 94.38 178 TYR A N 1
ATOM 1289 C CA . TYR A 1 178 ? 10.652 -22.560 -11.390 1.00 94.38 178 TYR A CA 1
ATOM 1290 C C . TYR A 1 178 ? 10.294 -22.016 -12.779 1.00 94.38 178 TYR A C 1
ATOM 1292 O O . TYR A 1 178 ? 10.210 -22.767 -13.758 1.00 94.38 178 TYR A O 1
ATOM 1300 N N . THR A 1 179 ? 10.119 -20.698 -12.843 1.00 95.62 179 THR A N 1
ATOM 1301 C CA . THR A 1 179 ? 9.946 -19.901 -14.065 1.00 95.62 179 THR A CA 1
ATOM 1302 C C . THR A 1 179 ? 11.204 -19.068 -14.311 1.00 95.62 179 THR A C 1
ATOM 1304 O O . THR A 1 179 ? 12.113 -19.079 -13.474 1.00 95.62 179 THR A O 1
ATOM 1307 N N . PRO A 1 180 ? 11.295 -18.305 -15.418 1.00 96.38 180 PRO A N 1
ATOM 1308 C CA . PRO A 1 180 ? 12.220 -17.182 -15.452 1.00 96.38 180 PRO A CA 1
ATOM 1309 C C . PRO A 1 180 ? 12.011 -16.290 -14.226 1.00 96.38 180 PRO A C 1
ATOM 1311 O O . PRO A 1 180 ? 10.880 -16.125 -13.756 1.00 96.38 180 PRO A O 1
ATOM 1314 N N . SER A 1 181 ? 13.119 -15.771 -13.700 1.00 94.56 181 SER A N 1
ATOM 1315 C CA . SER A 1 181 ? 13.144 -15.065 -12.419 1.00 94.56 181 SER A CA 1
ATOM 1316 C C . SER A 1 181 ? 12.245 -13.829 -12.424 1.00 94.56 181 SER A C 1
ATOM 1318 O O . SER A 1 181 ? 11.425 -13.659 -11.535 1.00 94.56 181 SER A O 1
ATOM 1320 N N . ASN A 1 182 ? 12.303 -13.054 -13.505 1.00 95.44 182 ASN A N 1
ATOM 1321 C CA . ASN A 1 182 ? 11.486 -11.864 -13.740 1.00 95.44 182 ASN A CA 1
ATOM 1322 C C . ASN A 1 182 ? 10.052 -12.148 -14.236 1.00 95.44 182 ASN A C 1
ATOM 1324 O O . ASN A 1 182 ? 9.336 -11.209 -14.580 1.00 95.44 182 ASN A O 1
ATOM 1328 N N . GLY A 1 183 ? 9.627 -13.413 -14.291 1.00 97.75 183 GLY A N 1
ATOM 1329 C CA . GLY A 1 183 ? 8.265 -13.809 -14.648 1.00 97.75 183 GLY A CA 1
ATOM 1330 C C . GLY A 1 183 ? 8.119 -14.523 -15.995 1.00 97.75 183 GLY A C 1
ATOM 1331 O O . GLY A 1 183 ? 9.004 -14.518 -16.852 1.00 97.75 183 GLY A O 1
ATOM 1332 N N . ILE A 1 184 ? 6.977 -15.185 -16.189 1.00 98.38 184 ILE A N 1
ATOM 1333 C CA . ILE A 1 184 ? 6.662 -15.910 -17.424 1.00 98.38 184 ILE A CA 1
ATOM 1334 C C . ILE A 1 184 ? 6.405 -14.929 -18.581 1.00 98.38 184 ILE A C 1
ATOM 1336 O O . ILE A 1 184 ? 5.711 -13.930 -18.379 1.00 98.38 184 ILE A O 1
ATOM 1340 N N . PRO A 1 185 ? 6.864 -15.225 -19.816 1.00 98.38 185 PRO A N 1
ATOM 1341 C CA . PRO A 1 185 ? 6.729 -14.304 -20.950 1.00 98.38 185 PRO A CA 1
ATOM 1342 C C . PRO A 1 185 ? 5.299 -13.804 -21.177 1.00 98.38 185 PRO A C 1
ATOM 1344 O O . PRO A 1 185 ? 5.074 -12.608 -21.298 1.00 98.38 185 PRO A O 1
ATOM 1347 N N . ARG A 1 186 ? 4.314 -14.709 -21.116 1.00 98.19 186 ARG A N 1
ATOM 1348 C CA . ARG A 1 186 ? 2.900 -14.379 -21.345 1.00 98.19 186 ARG A CA 1
ATOM 1349 C C . ARG A 1 186 ? 2.329 -13.387 -20.323 1.00 98.19 186 ARG A C 1
ATOM 1351 O O . ARG A 1 186 ? 1.425 -12.633 -20.664 1.00 98.19 186 ARG A O 1
ATOM 1358 N N . LEU A 1 187 ? 2.812 -13.414 -19.079 1.00 98.81 187 LEU A N 1
ATOM 1359 C CA . LEU A 1 187 ? 2.388 -12.457 -18.058 1.00 98.81 187 LEU A CA 1
ATOM 1360 C C . LEU A 1 187 ? 3.054 -11.104 -18.280 1.00 98.81 187 LEU A C 1
ATOM 1362 O O . LEU A 1 187 ? 2.372 -10.093 -18.214 1.00 98.81 187 LEU A O 1
ATOM 1366 N N . LYS A 1 188 ? 4.348 -11.088 -18.610 1.00 98.69 188 LYS A N 1
ATOM 1367 C CA . LYS A 1 188 ? 5.063 -9.848 -18.934 1.00 98.69 188 LYS A CA 1
ATOM 1368 C C . LYS A 1 188 ? 4.442 -9.138 -20.141 1.00 98.69 188 LYS A C 1
ATOM 1370 O O . LYS A 1 188 ? 4.240 -7.937 -20.081 1.00 98.69 188 LYS A O 1
ATOM 1375 N N . GLU A 1 189 ? 4.073 -9.884 -21.184 1.00 98.69 189 GLU A N 1
ATOM 1376 C CA . GLU A 1 189 ? 3.321 -9.357 -22.335 1.00 98.69 189 GLU A CA 1
ATOM 1377 C C . GLU A 1 189 ? 1.979 -8.748 -21.905 1.00 98.69 189 GLU A C 1
ATOM 1379 O O . GLU A 1 189 ? 1.670 -7.630 -22.283 1.00 98.69 189 GLU A O 1
ATOM 1384 N N . ALA A 1 190 ? 1.202 -9.448 -21.071 1.00 98.69 190 ALA A N 1
ATOM 1385 C CA . ALA A 1 190 ? -0.077 -8.927 -20.589 1.00 98.69 190 ALA A CA 1
ATOM 1386 C C . ALA A 1 190 ? 0.077 -7.679 -19.699 1.00 98.69 190 ALA A C 1
ATOM 1388 O O . ALA A 1 190 ? -0.788 -6.811 -19.728 1.00 98.69 190 ALA A O 1
ATOM 1389 N N . ILE A 1 191 ? 1.162 -7.586 -18.920 1.00 98.81 191 ILE A N 1
ATOM 1390 C CA . ILE A 1 191 ? 1.492 -6.394 -18.127 1.00 98.81 191 ILE A CA 1
ATOM 1391 C C . ILE A 1 191 ? 1.830 -5.224 -19.054 1.00 98.81 191 ILE A C 1
ATOM 1393 O O . ILE A 1 191 ? 1.279 -4.149 -18.866 1.00 98.81 191 ILE A O 1
ATOM 1397 N N . VAL A 1 192 ? 2.671 -5.437 -20.071 1.00 98.56 192 VAL A N 1
ATOM 1398 C CA . VAL A 1 192 ? 2.985 -4.410 -21.080 1.00 98.56 192 VAL A CA 1
ATOM 1399 C C . VAL A 1 192 ? 1.716 -3.923 -21.779 1.00 98.56 192 VAL A C 1
ATOM 1401 O O . VAL A 1 192 ? 1.505 -2.722 -21.860 1.00 98.56 192 VAL A O 1
ATOM 1404 N N . ASP A 1 193 ? 0.835 -4.836 -22.206 1.00 98.44 193 ASP A N 1
ATOM 1405 C CA . ASP A 1 193 ? -0.441 -4.473 -22.839 1.00 98.44 193 ASP A CA 1
ATOM 1406 C C . ASP A 1 193 ? -1.321 -3.607 -21.910 1.00 98.44 193 ASP A C 1
ATOM 1408 O O . ASP A 1 193 ? -1.997 -2.690 -22.376 1.00 98.44 193 ASP A O 1
ATOM 1412 N N . LYS A 1 194 ? -1.330 -3.891 -20.597 1.00 97.94 194 LYS A N 1
ATOM 1413 C CA . LYS A 1 194 ? -2.064 -3.090 -19.602 1.00 97.94 194 LYS A CA 1
ATOM 1414 C C . LYS A 1 194 ? -1.452 -1.699 -19.454 1.00 97.94 194 LYS A C 1
ATOM 1416 O O . LYS A 1 194 ? -2.189 -0.724 -19.495 1.00 97.94 194 LYS A O 1
ATOM 1421 N N . LEU A 1 195 ? -0.128 -1.626 -19.310 1.00 98.12 195 LEU A N 1
ATOM 1422 C CA . LEU A 1 195 ? 0.606 -0.372 -19.119 1.00 98.12 195 LEU A CA 1
ATOM 1423 C C . LEU A 1 195 ? 0.527 0.538 -20.358 1.00 98.12 195 LEU A C 1
ATOM 1425 O O . LEU A 1 195 ? 0.350 1.744 -20.206 1.00 98.12 195 LEU A O 1
ATOM 1429 N N . ASP A 1 196 ? 0.540 -0.018 -21.575 1.00 97.94 196 ASP A N 1
ATOM 1430 C CA . ASP A 1 196 ? 0.291 0.741 -22.818 1.00 97.94 196 ASP A CA 1
ATOM 1431 C C . ASP A 1 196 ? -1.096 1.407 -22.799 1.00 97.94 196 ASP A C 1
ATOM 1433 O O . ASP A 1 196 ? -1.252 2.561 -23.202 1.00 97.94 196 ASP A O 1
ATOM 1437 N N . GLY A 1 197 ? -2.097 0.716 -22.239 1.00 95.44 197 GLY A N 1
ATOM 1438 C CA . GLY A 1 197 ? -3.434 1.262 -21.995 1.00 95.44 197 GLY A CA 1
ATOM 1439 C C . GLY A 1 197 ? -3.460 2.460 -21.039 1.00 95.44 197 GLY A C 1
ATOM 1440 O O . GLY A 1 197 ? -4.328 3.322 -21.191 1.00 95.44 197 GLY A O 1
ATOM 1441 N N . ASP A 1 198 ? -2.494 2.549 -20.121 1.00 94.56 198 ASP A N 1
ATOM 1442 C CA . ASP A 1 198 ? -2.310 3.679 -19.200 1.00 94.56 198 ASP A CA 1
ATOM 1443 C C . ASP A 1 198 ? -1.388 4.774 -19.780 1.00 94.56 198 ASP A C 1
ATOM 1445 O O . ASP A 1 198 ? -1.096 5.774 -19.122 1.00 94.56 198 ASP A O 1
ATOM 1449 N N . GLY A 1 199 ? -0.914 4.605 -21.020 1.00 96.06 199 GLY A N 1
ATOM 1450 C CA . GLY A 1 199 ? -0.010 5.542 -21.688 1.00 96.06 199 GLY A CA 1
ATOM 1451 C C . GLY A 1 199 ? 1.475 5.338 -21.373 1.00 96.06 199 GLY A C 1
ATOM 1452 O O . GLY A 1 199 ? 2.266 6.259 -21.584 1.00 96.06 199 GLY A O 1
ATOM 1453 N N . LEU A 1 200 ? 1.864 4.160 -20.880 1.00 97.00 200 LEU A N 1
ATOM 1454 C CA . LEU A 1 200 ? 3.247 3.794 -20.568 1.00 97.00 200 LEU A CA 1
ATOM 1455 C C . LEU A 1 200 ? 3.821 2.854 -21.643 1.00 97.00 200 LEU A C 1
ATOM 1457 O O . LEU A 1 200 ? 3.332 1.745 -21.837 1.00 97.00 200 LEU A O 1
ATOM 1461 N N . ASP A 1 201 ? 4.897 3.274 -22.311 1.00 95.56 201 ASP A N 1
ATOM 1462 C CA . ASP A 1 201 ? 5.584 2.482 -23.344 1.00 95.56 201 ASP A CA 1
ATOM 1463 C C . ASP A 1 201 ? 6.750 1.695 -22.726 1.00 95.56 201 ASP A C 1
ATOM 1465 O O . ASP A 1 201 ? 7.873 2.190 -22.644 1.00 95.56 201 ASP A O 1
ATOM 1469 N N . TYR A 1 202 ? 6.463 0.478 -22.255 1.00 96.94 202 TYR A N 1
ATOM 1470 C CA . TYR A 1 202 ? 7.463 -0.450 -21.720 1.00 96.94 202 TYR A CA 1
ATOM 1471 C C . TYR A 1 202 ? 7.605 -1.692 -22.600 1.00 96.94 202 TYR A C 1
ATOM 1473 O O . TYR A 1 202 ? 6.644 -2.224 -23.154 1.00 96.94 202 TYR A O 1
ATOM 1481 N N . SER A 1 203 ? 8.813 -2.236 -22.661 1.00 97.19 203 SER A N 1
ATOM 1482 C CA . SER A 1 203 ? 9.080 -3.563 -23.204 1.00 97.19 203 SER A CA 1
ATOM 1483 C C . SER A 1 203 ? 9.002 -4.635 -22.119 1.00 97.19 203 SER A C 1
ATOM 1485 O O . SER A 1 203 ? 9.046 -4.366 -20.920 1.00 97.19 203 SER A O 1
ATOM 1487 N N . THR A 1 204 ? 8.955 -5.910 -22.516 1.00 97.56 204 THR A N 1
ATOM 1488 C CA . THR A 1 204 ? 8.996 -6.986 -21.521 1.00 97.56 204 THR A CA 1
ATOM 1489 C C . THR A 1 204 ? 10.291 -6.971 -20.716 1.00 97.56 204 THR A C 1
ATOM 1491 O O . THR A 1 204 ? 10.272 -7.392 -19.568 1.00 97.56 204 THR A O 1
ATOM 1494 N N . ASP A 1 205 ? 11.417 -6.522 -21.267 1.00 96.62 205 ASP A N 1
ATOM 1495 C CA . ASP A 1 205 ? 12.700 -6.517 -20.547 1.00 96.62 205 ASP A CA 1
ATOM 1496 C C . ASP A 1 205 ? 12.738 -5.485 -19.408 1.00 96.62 205 ASP A C 1
ATOM 1498 O O . ASP A 1 205 ? 13.548 -5.616 -18.498 1.00 96.62 205 ASP A O 1
ATOM 1502 N N . GLU A 1 206 ? 11.765 -4.575 -19.379 1.00 97.69 206 GLU A N 1
ATOM 1503 C CA . GLU A 1 206 ? 11.575 -3.534 -18.366 1.00 97.69 206 GLU A CA 1
ATOM 1504 C C . GLU A 1 206 ? 10.591 -3.939 -17.254 1.00 97.69 206 GLU A C 1
ATOM 1506 O O . GLU A 1 206 ? 10.201 -3.121 -16.426 1.00 97.69 206 GLU A O 1
ATOM 1511 N N . ILE A 1 207 ? 10.200 -5.220 -17.200 1.00 98.44 207 ILE A N 1
ATOM 1512 C CA . ILE A 1 207 ? 9.245 -5.756 -16.219 1.00 98.44 207 ILE A CA 1
ATOM 1513 C C . ILE A 1 207 ? 9.889 -6.829 -15.333 1.00 98.44 207 ILE A C 1
ATOM 1515 O O . ILE A 1 207 ? 10.498 -7.787 -15.833 1.00 98.44 207 ILE A O 1
ATOM 1519 N N . ILE A 1 208 ? 9.640 -6.749 -14.021 1.00 98.38 208 ILE A N 1
ATOM 1520 C CA . ILE A 1 208 ? 9.854 -7.847 -13.062 1.00 98.38 208 ILE A CA 1
ATOM 1521 C C . ILE A 1 208 ? 8.530 -8.186 -12.385 1.00 98.38 208 ILE A C 1
ATOM 1523 O O . ILE A 1 208 ? 7.923 -7.348 -11.724 1.00 98.38 208 ILE A O 1
ATOM 1527 N N . VAL A 1 209 ? 8.107 -9.444 -12.502 1.00 98.75 209 VAL A N 1
ATOM 1528 C CA . VAL A 1 209 ? 6.979 -9.991 -11.740 1.00 98.75 209 VAL A CA 1
ATOM 1529 C C . VAL A 1 209 ? 7.450 -10.419 -10.352 1.00 98.75 209 VAL A C 1
ATOM 1531 O O . VAL A 1 209 ? 8.365 -11.230 -10.228 1.00 98.75 209 VAL A O 1
ATOM 1534 N N . THR A 1 210 ? 6.783 -9.938 -9.305 1.00 98.56 210 THR A N 1
ATOM 1535 C CA . THR A 1 210 ? 7.193 -10.132 -7.909 1.00 98.56 210 THR A CA 1
ATOM 1536 C C . THR A 1 210 ? 6.105 -10.799 -7.049 1.00 98.56 210 THR A C 1
ATOM 1538 O O . THR A 1 210 ? 4.920 -10.767 -7.403 1.00 98.56 210 THR A O 1
ATOM 1541 N N . PRO A 1 211 ? 6.477 -11.416 -5.904 1.00 97.88 211 PRO A N 1
ATOM 1542 C CA . PRO A 1 211 ? 5.569 -11.853 -4.831 1.00 97.88 211 PRO A CA 1
ATOM 1543 C C . PRO A 1 211 ? 4.714 -10.745 -4.164 1.00 97.88 211 PRO A C 1
ATOM 1545 O O . PRO A 1 211 ? 4.736 -10.535 -2.945 1.00 97.88 211 PRO A O 1
ATOM 1548 N N . GLY A 1 212 ? 3.909 -10.044 -4.961 1.00 97.69 212 GLY A N 1
ATOM 1549 C CA . GLY A 1 212 ? 3.110 -8.885 -4.566 1.00 97.69 212 GLY A CA 1
ATOM 1550 C C . GLY A 1 212 ? 3.890 -7.568 -4.621 1.00 97.69 212 GLY A C 1
ATOM 1551 O O . GLY A 1 212 ? 5.111 -7.552 -4.507 1.00 97.69 212 GLY A O 1
ATOM 1552 N N . GLY A 1 213 ? 3.162 -6.448 -4.708 1.00 97.31 213 GLY A N 1
ATOM 1553 C CA . GLY A 1 213 ? 3.750 -5.103 -4.824 1.00 97.31 213 GLY A CA 1
ATOM 1554 C C . GLY A 1 213 ? 4.712 -4.727 -3.689 1.00 97.31 213 GLY A C 1
ATOM 1555 O O . GLY A 1 213 ? 5.699 -4.048 -3.922 1.00 97.31 213 GLY A O 1
ATOM 1556 N N . LYS A 1 214 ? 4.515 -5.266 -2.474 1.00 96.75 214 LYS A N 1
ATOM 1557 C CA . LYS A 1 214 ? 5.455 -5.083 -1.352 1.00 96.75 214 LYS A CA 1
ATOM 1558 C C . LYS A 1 214 ? 6.880 -5.543 -1.698 1.00 96.75 214 LYS A C 1
ATOM 1560 O O . LYS A 1 214 ? 7.828 -4.876 -1.304 1.00 96.75 214 LYS A O 1
ATOM 1565 N N . GLN A 1 215 ? 7.026 -6.665 -2.409 1.00 97.06 215 GLN A N 1
ATOM 1566 C CA . GLN A 1 215 ? 8.343 -7.162 -2.810 1.00 97.06 215 GLN A CA 1
ATOM 1567 C C . GLN A 1 215 ? 8.945 -6.292 -3.918 1.00 97.06 215 GLN A C 1
ATOM 1569 O O . GLN A 1 215 ? 10.138 -6.030 -3.873 1.00 97.06 215 GLN A O 1
ATOM 1574 N N . ALA A 1 216 ? 8.122 -5.810 -4.859 1.00 97.88 216 ALA A N 1
ATOM 1575 C CA . ALA A 1 216 ? 8.561 -4.844 -5.866 1.00 97.88 216 ALA A CA 1
ATOM 1576 C C . ALA A 1 216 ? 9.116 -3.570 -5.213 1.00 97.88 216 ALA A C 1
ATOM 1578 O O . ALA A 1 216 ? 10.261 -3.223 -5.465 1.00 97.88 216 ALA A O 1
ATOM 1579 N N . LEU A 1 217 ? 8.359 -2.951 -4.301 1.00 98.19 217 LEU A N 1
ATOM 1580 C CA . LEU A 1 217 ? 8.816 -1.781 -3.543 1.00 98.19 217 LEU A CA 1
ATOM 1581 C C . LEU A 1 217 ? 10.112 -2.074 -2.791 1.00 98.19 217 LEU A C 1
ATOM 1583 O O . LEU A 1 217 ? 11.077 -1.334 -2.933 1.00 98.19 217 LEU A O 1
ATOM 1587 N N . TYR A 1 218 ? 10.155 -3.170 -2.027 1.00 96.06 218 TYR A N 1
ATOM 1588 C CA . TYR A 1 218 ? 11.348 -3.549 -1.273 1.00 96.06 218 TYR A CA 1
ATOM 1589 C C . TYR A 1 218 ? 12.580 -3.657 -2.175 1.00 96.06 218 TYR A C 1
ATOM 1591 O O . TYR A 1 218 ? 13.628 -3.110 -1.848 1.00 96.06 218 TYR A O 1
ATOM 1599 N N . GLU A 1 219 ? 12.454 -4.327 -3.320 1.00 92.44 219 GLU A N 1
ATOM 1600 C CA . GLU A 1 219 ? 13.554 -4.475 -4.272 1.00 92.44 219 GLU A CA 1
ATOM 1601 C C . GLU A 1 219 ? 13.966 -3.143 -4.893 1.00 92.44 219 GLU A C 1
ATOM 1603 O O . GLU A 1 219 ? 15.159 -2.920 -5.078 1.00 92.44 219 GLU A O 1
ATOM 1608 N N . THR A 1 220 ? 13.016 -2.244 -5.151 1.00 95.69 220 THR A N 1
ATOM 1609 C CA . THR A 1 220 ? 13.299 -0.884 -5.613 1.00 95.69 220 THR A CA 1
ATOM 1610 C C . THR A 1 220 ? 14.085 -0.089 -4.574 1.00 95.69 220 THR A C 1
ATOM 1612 O O . THR A 1 220 ? 15.143 0.437 -4.904 1.00 95.69 220 THR A O 1
ATOM 1615 N N . PHE A 1 221 ? 13.635 -0.059 -3.315 1.00 95.50 221 PHE A N 1
ATOM 1616 C CA . PHE A 1 221 ? 14.354 0.620 -2.231 1.00 95.50 221 PHE A CA 1
ATOM 1617 C C . PHE A 1 221 ? 15.775 0.076 -2.069 1.00 95.50 221 PHE A C 1
ATOM 1619 O O . PHE A 1 221 ? 16.724 0.842 -2.025 1.00 95.50 221 PHE A O 1
ATOM 1626 N N . GLN A 1 222 ? 15.939 -1.246 -2.037 1.00 91.75 222 GLN A N 1
ATOM 1627 C CA . GLN A 1 222 ? 17.251 -1.879 -1.861 1.00 91.75 222 GLN A CA 1
ATOM 1628 C C . GLN A 1 222 ? 18.180 -1.723 -3.076 1.00 91.75 222 GLN A C 1
ATOM 1630 O O . GLN A 1 222 ? 19.389 -1.907 -2.948 1.00 91.75 222 GLN A O 1
ATOM 1635 N N . ALA A 1 223 ? 17.632 -1.456 -4.263 1.00 89.12 223 ALA A N 1
ATOM 1636 C CA . ALA A 1 223 ? 18.415 -1.235 -5.475 1.00 89.12 223 ALA A CA 1
ATOM 1637 C C . ALA A 1 223 ? 18.835 0.230 -5.658 1.00 89.12 223 ALA A C 1
ATOM 1639 O O . ALA A 1 223 ? 19.862 0.466 -6.294 1.00 89.12 223 ALA A O 1
ATOM 1640 N N . LEU A 1 224 ? 18.041 1.174 -5.145 1.00 89.38 224 LEU A N 1
ATOM 1641 C CA . LEU A 1 224 ? 18.218 2.611 -5.365 1.00 89.38 224 LEU A CA 1
ATOM 1642 C C . LEU A 1 224 ? 18.817 3.349 -4.171 1.00 89.38 224 LEU A C 1
ATOM 1644 O O . LEU A 1 224 ? 19.580 4.278 -4.371 1.00 89.38 224 LEU A O 1
ATOM 1648 N N . VAL A 1 225 ? 18.483 2.943 -2.947 1.00 91.81 225 VAL A N 1
ATOM 1649 C CA . VAL A 1 225 ? 18.818 3.697 -1.735 1.00 91.81 225 VAL A CA 1
ATOM 1650 C C . VAL A 1 225 ? 20.014 3.065 -1.028 1.00 91.81 225 VAL A C 1
ATOM 1652 O O . VAL A 1 225 ? 20.057 1.846 -0.828 1.00 91.81 225 VAL A O 1
ATOM 1655 N N . GLY A 1 226 ? 20.969 3.897 -0.626 1.00 84.06 226 GLY A N 1
ATOM 1656 C CA . GLY A 1 226 ? 22.115 3.553 0.207 1.00 84.06 226 GLY A CA 1
ATOM 1657 C C . GLY A 1 226 ? 22.242 4.418 1.465 1.00 84.06 226 GLY A C 1
ATOM 1658 O O . GLY A 1 226 ? 21.382 5.232 1.796 1.00 84.06 226 GLY A O 1
ATOM 1659 N N . ASP A 1 227 ? 23.343 4.205 2.197 1.00 85.94 227 ASP A N 1
ATOM 1660 C CA . ASP A 1 227 ? 23.634 4.903 3.455 1.00 85.94 227 ASP A CA 1
ATOM 1661 C C . ASP A 1 227 ? 23.751 6.426 3.247 1.00 85.94 227 ASP A C 1
ATOM 1663 O O . ASP A 1 227 ? 24.745 6.906 2.691 1.00 85.94 227 ASP A O 1
ATOM 1667 N N . GLY A 1 228 ? 22.791 7.175 3.795 1.00 81.94 228 GLY A N 1
ATOM 1668 C CA . GLY A 1 228 ? 22.757 8.642 3.763 1.00 81.94 228 GLY A CA 1
ATOM 1669 C C . GLY A 1 228 ? 22.067 9.253 2.542 1.00 81.94 228 GLY A C 1
ATOM 1670 O O . GLY A 1 228 ? 22.067 10.477 2.426 1.00 81.94 228 GLY A O 1
ATOM 1671 N N . ASP A 1 229 ? 21.486 8.434 1.661 1.00 91.31 229 ASP A N 1
ATOM 1672 C CA . ASP A 1 229 ? 20.645 8.921 0.565 1.00 91.31 229 ASP A CA 1
ATOM 1673 C C . ASP A 1 229 ? 19.288 9.380 1.114 1.00 91.31 229 ASP A C 1
ATOM 1675 O O . ASP A 1 229 ? 18.715 8.736 1.998 1.00 91.31 229 ASP A O 1
ATOM 1679 N N . GLU A 1 230 ? 18.752 10.485 0.597 1.00 97.38 230 GLU A N 1
ATOM 1680 C CA . GLU A 1 230 ? 17.472 11.021 1.060 1.00 97.38 230 GLU A CA 1
ATOM 1681 C C . GLU A 1 230 ? 16.287 10.414 0.293 1.00 97.38 230 GLU A C 1
ATOM 1683 O O . GLU A 1 230 ? 16.234 10.406 -0.940 1.00 97.38 230 GLU A O 1
ATOM 1688 N N . VAL A 1 231 ? 15.290 9.956 1.051 1.00 98.56 231 VAL A N 1
ATOM 1689 C CA . VAL A 1 231 ? 13.982 9.510 0.571 1.00 98.56 231 VAL A CA 1
ATOM 1690 C C . VAL A 1 231 ? 12.909 10.496 1.024 1.00 98.56 231 VAL A C 1
ATOM 1692 O O . VAL A 1 231 ? 12.692 10.689 2.222 1.00 98.56 231 VAL A O 1
ATOM 1695 N N . VAL A 1 232 ? 12.166 11.059 0.076 1.00 98.69 232 VAL A N 1
ATOM 1696 C CA . VAL A 1 232 ? 11.013 11.921 0.352 1.00 98.69 232 VAL A CA 1
ATOM 1697 C C . VAL A 1 232 ? 9.722 11.102 0.357 1.00 98.69 232 VAL A C 1
ATOM 1699 O O . VAL A 1 232 ? 9.402 10.397 -0.606 1.00 98.69 232 VAL A O 1
ATOM 1702 N N . LEU A 1 233 ? 8.958 11.215 1.446 1.00 98.56 233 LEU A N 1
ATOM 1703 C CA . LEU A 1 233 ? 7.636 10.610 1.617 1.00 98.56 233 LEU A CA 1
ATOM 1704 C C . LEU A 1 233 ? 6.546 11.687 1.714 1.00 98.56 233 LEU A C 1
ATOM 1706 O O . LEU A 1 233 ? 6.747 12.747 2.305 1.00 98.56 233 LEU A O 1
ATOM 1710 N N . LEU A 1 234 ? 5.373 11.387 1.159 1.00 98.12 234 LEU A N 1
ATOM 1711 C CA . LEU A 1 234 ? 4.171 12.209 1.294 1.00 98.12 234 LEU A CA 1
ATOM 1712 C C . LEU A 1 234 ? 3.282 11.604 2.384 1.00 98.12 234 LEU A C 1
ATOM 1714 O O . LEU A 1 234 ? 2.788 10.487 2.211 1.00 98.12 234 LEU A O 1
ATOM 1718 N N . ASP A 1 235 ? 3.083 12.320 3.489 1.00 97.12 235 ASP A N 1
ATOM 1719 C CA . ASP A 1 235 ? 2.251 11.851 4.594 1.00 97.12 235 ASP A CA 1
ATOM 1720 C C . ASP A 1 235 ? 0.776 12.266 4.394 1.00 97.12 235 ASP A C 1
ATOM 1722 O O . ASP A 1 235 ? 0.494 13.399 4.005 1.00 97.12 235 ASP A O 1
ATOM 1726 N N . PRO A 1 236 ? -0.198 11.382 4.667 1.00 97.12 236 PRO A N 1
ATOM 1727 C CA . PRO A 1 236 ? -0.007 10.074 5.272 1.00 97.12 236 PRO A CA 1
ATOM 1728 C C . PRO A 1 236 ? 0.560 9.037 4.289 1.00 97.12 236 PRO A C 1
ATOM 1730 O O . PRO A 1 236 ? 0.036 8.845 3.190 1.00 97.12 236 PRO A O 1
ATOM 1733 N N . ALA A 1 237 ? 1.595 8.322 4.727 1.00 96.50 237 ALA A N 1
ATOM 1734 C CA . ALA A 1 237 ? 2.341 7.362 3.925 1.00 96.50 237 ALA A CA 1
ATOM 1735 C C . ALA A 1 237 ? 2.046 5.923 4.367 1.00 96.50 237 ALA A C 1
ATOM 1737 O O . ALA A 1 237 ? 1.915 5.630 5.558 1.00 96.50 237 ALA A O 1
ATOM 1738 N N . TRP A 1 238 ? 1.988 4.974 3.427 1.00 96.81 238 TRP A N 1
ATOM 1739 C CA . TRP A 1 238 ? 1.850 3.567 3.798 1.00 96.81 238 TRP A CA 1
ATOM 1740 C C . TRP A 1 238 ? 3.037 3.109 4.656 1.00 96.81 238 TRP A C 1
ATOM 1742 O O . TRP A 1 238 ? 4.199 3.254 4.281 1.00 96.81 238 TRP A O 1
ATOM 1752 N N . VAL A 1 239 ? 2.717 2.469 5.785 1.00 90.75 239 VAL A N 1
ATOM 1753 C CA . VAL A 1 239 ? 3.638 2.152 6.894 1.00 90.75 239 VAL A CA 1
ATOM 1754 C C . VAL A 1 239 ? 4.963 1.494 6.492 1.00 90.75 239 VAL A C 1
ATOM 1756 O O . VAL A 1 239 ? 5.949 1.582 7.213 1.00 90.75 239 VAL A O 1
ATOM 1759 N N . SER A 1 240 ? 5.002 0.769 5.369 1.00 93.94 240 SER A N 1
ATOM 1760 C CA . SER A 1 240 ? 6.209 0.047 4.958 1.00 93.94 240 SER A CA 1
ATOM 1761 C C . SER A 1 240 ? 7.206 0.897 4.170 1.00 93.94 240 SER A C 1
ATOM 1763 O O . SER A 1 240 ? 8.353 0.472 4.094 1.00 93.94 240 SER A O 1
ATOM 1765 N N . TYR A 1 241 ? 6.834 2.059 3.617 1.00 97.81 241 TYR A N 1
ATOM 1766 C CA . TYR A 1 241 ? 7.783 2.892 2.861 1.00 97.81 241 TYR A CA 1
ATOM 1767 C C . TYR A 1 241 ? 8.945 3.357 3.745 1.00 97.81 241 TYR A C 1
ATOM 1769 O O . TYR A 1 241 ? 10.104 3.139 3.408 1.00 97.81 241 TYR A O 1
ATOM 1777 N N . GLU A 1 242 ? 8.640 3.891 4.930 1.00 95.12 242 GLU A N 1
ATOM 1778 C CA . GLU A 1 242 ? 9.651 4.299 5.909 1.00 95.12 242 GLU A CA 1
ATOM 1779 C C . GLU A 1 242 ? 10.530 3.127 6.356 1.00 95.12 242 GLU A C 1
ATOM 1781 O O . GLU A 1 242 ? 11.754 3.240 6.384 1.00 95.12 242 GLU A O 1
ATOM 1786 N N . ALA A 1 243 ? 9.922 1.979 6.667 1.00 88.62 243 ALA A N 1
ATOM 1787 C CA . ALA A 1 243 ? 10.682 0.796 7.055 1.00 88.62 243 ALA A CA 1
ATOM 1788 C C . ALA A 1 243 ? 11.633 0.347 5.932 1.00 88.62 243 ALA A C 1
ATOM 1790 O O . ALA A 1 243 ? 12.772 -0.021 6.207 1.00 88.62 243 ALA A O 1
ATOM 1791 N N . MET A 1 244 ? 11.193 0.387 4.670 1.00 94.06 244 MET A N 1
ATOM 1792 C CA . MET A 1 244 ? 12.016 0.022 3.512 1.00 94.06 244 MET A CA 1
ATOM 1793 C C . MET A 1 244 ? 13.169 1.000 3.280 1.00 94.06 244 MET A C 1
ATOM 1795 O O . MET A 1 244 ? 14.289 0.537 3.069 1.00 94.06 244 MET A O 1
ATOM 1799 N N . ALA A 1 245 ? 12.922 2.308 3.390 1.00 94.69 245 ALA A N 1
ATOM 1800 C CA . ALA A 1 245 ? 13.959 3.335 3.310 1.00 94.69 245 ALA A CA 1
ATOM 1801 C C . ALA A 1 245 ? 15.024 3.143 4.404 1.00 94.69 245 ALA A C 1
ATOM 1803 O O . ALA A 1 245 ? 16.208 2.998 4.100 1.00 94.69 245 ALA A O 1
ATOM 1804 N N . LYS A 1 246 ? 14.602 2.994 5.669 1.00 88.19 246 LYS A N 1
ATOM 1805 C CA . LYS A 1 246 ? 15.515 2.742 6.801 1.00 88.19 246 LYS A CA 1
ATOM 1806 C C . LYS A 1 246 ? 16.293 1.434 6.657 1.00 88.19 246 LYS A C 1
ATOM 1808 O O . LYS A 1 246 ? 17.473 1.380 6.992 1.00 88.19 246 LYS A O 1
ATOM 1813 N N . MET A 1 247 ? 15.653 0.370 6.164 1.00 84.81 247 MET A N 1
ATOM 1814 C CA . MET A 1 247 ? 16.326 -0.908 5.897 1.00 84.81 247 MET A CA 1
ATOM 1815 C C . MET A 1 247 ? 17.392 -0.795 4.801 1.00 84.81 247 MET A C 1
ATOM 1817 O O . MET A 1 247 ? 18.338 -1.578 4.817 1.00 84.81 247 MET A O 1
ATOM 1821 N N . ALA A 1 248 ? 17.238 0.135 3.857 1.00 86.12 248 ALA A N 1
ATOM 1822 C CA . ALA A 1 248 ? 18.220 0.416 2.810 1.00 86.12 248 ALA A CA 1
ATOM 1823 C C . ALA A 1 248 ? 19.333 1.390 3.257 1.00 86.12 248 ALA A C 1
ATOM 1825 O O . ALA A 1 248 ? 20.346 1.498 2.577 1.00 86.12 248 ALA A O 1
ATOM 1826 N N . GLY A 1 249 ? 19.184 2.040 4.419 1.00 84.81 249 GLY A N 1
ATOM 1827 C CA . GLY A 1 249 ? 20.148 3.014 4.950 1.00 84.81 249 GLY A CA 1
ATOM 1828 C C . GLY A 1 249 ? 19.817 4.475 4.630 1.00 84.81 249 GLY A C 1
ATOM 1829 O O . GLY A 1 249 ? 20.608 5.352 4.973 1.00 84.81 249 GLY A O 1
ATOM 1830 N N . GLY A 1 250 ? 18.657 4.734 4.018 1.00 92.12 250 GLY A N 1
ATOM 1831 C CA . GLY A 1 250 ? 18.240 6.077 3.627 1.00 92.12 250 GLY A CA 1
ATOM 1832 C C . GLY A 1 250 ? 17.731 6.928 4.790 1.00 92.12 250 GLY A C 1
ATOM 1833 O O . GLY A 1 250 ? 17.088 6.424 5.721 1.00 92.12 250 GLY A O 1
ATOM 1834 N N . ASP A 1 251 ? 17.986 8.228 4.691 1.00 94.31 251 ASP A N 1
ATOM 1835 C CA . ASP A 1 251 ? 17.384 9.266 5.524 1.00 94.31 251 ASP A CA 1
ATOM 1836 C C . ASP A 1 251 ? 16.008 9.654 4.959 1.00 94.31 251 ASP A C 1
ATOM 1838 O O . ASP A 1 251 ? 15.756 9.525 3.764 1.00 94.31 251 ASP A O 1
ATOM 1842 N N . ILE A 1 252 ? 15.080 10.092 5.815 1.00 96.75 252 ILE A N 1
ATOM 1843 C CA . ILE A 1 252 ? 13.689 10.352 5.413 1.00 96.75 252 ILE A CA 1
ATOM 1844 C C . ILE A 1 252 ? 13.331 11.818 5.633 1.00 96.75 252 ILE A C 1
ATOM 1846 O O . ILE A 1 252 ? 13.367 12.302 6.767 1.00 96.75 252 ILE A O 1
ATOM 1850 N N . SER A 1 253 ? 12.870 12.459 4.564 1.00 97.81 253 SER A N 1
ATOM 1851 C CA . SER A 1 253 ? 12.211 13.766 4.572 1.00 97.81 253 SER A CA 1
ATOM 1852 C C . SER A 1 253 ? 10.718 13.594 4.271 1.00 97.81 253 SER A C 1
ATOM 1854 O O . SER A 1 253 ? 10.321 12.677 3.548 1.00 97.81 253 SER A O 1
ATOM 1856 N N . ARG A 1 254 ? 9.857 14.426 4.867 1.00 96.75 254 ARG A N 1
ATOM 1857 C CA . ARG A 1 254 ? 8.393 14.256 4.805 1.00 96.75 254 ARG A CA 1
ATOM 1858 C C . ARG A 1 254 ? 7.682 15.554 4.465 1.00 96.75 254 ARG A C 1
ATOM 1860 O O . ARG A 1 254 ? 8.086 16.606 4.949 1.00 96.75 254 ARG A O 1
ATOM 1867 N N . VAL A 1 255 ? 6.601 15.438 3.699 1.00 97.69 255 VAL A N 1
ATOM 1868 C CA . VAL A 1 255 ? 5.674 16.533 3.379 1.00 97.69 255 VAL A CA 1
ATOM 1869 C C . VAL A 1 255 ? 4.278 16.133 3.849 1.00 97.69 255 VAL A C 1
ATOM 1871 O O . VAL A 1 255 ? 3.768 15.093 3.431 1.00 97.69 255 VAL A O 1
ATOM 1874 N N . ASP A 1 256 ? 3.666 16.936 4.719 1.00 96.62 256 ASP A N 1
ATOM 1875 C CA . ASP A 1 256 ? 2.387 16.610 5.366 1.00 96.62 256 ASP A CA 1
ATOM 1876 C C . ASP A 1 256 ? 1.180 17.149 4.576 1.00 96.62 256 ASP A C 1
ATOM 1878 O O . ASP A 1 256 ? 0.975 18.357 4.449 1.00 96.62 256 ASP A O 1
ATOM 1882 N N . LEU A 1 257 ? 0.328 16.247 4.080 1.00 96.50 257 LEU A N 1
ATOM 1883 C CA . LEU A 1 257 ? -0.886 16.575 3.323 1.00 96.50 257 LEU A CA 1
ATOM 1884 C C . LEU A 1 257 ? -2.140 16.714 4.211 1.00 96.50 257 LEU A C 1
ATOM 1886 O O . LEU A 1 257 ? -3.219 17.080 3.726 1.00 96.50 257 LEU A O 1
ATOM 1890 N N . SER A 1 258 ? -2.048 16.395 5.504 1.00 91.94 258 SER A N 1
ATOM 1891 C CA . SER A 1 258 ? -3.202 16.186 6.391 1.00 91.94 258 SER A CA 1
ATOM 1892 C C . SER A 1 258 ? -4.085 17.419 6.567 1.00 91.94 258 SER A C 1
ATOM 1894 O O . SER A 1 258 ? -5.314 17.325 6.558 1.00 91.94 258 SER A O 1
ATOM 1896 N N . SER A 1 259 ? -3.475 18.601 6.645 1.00 87.56 259 SER A N 1
ATOM 1897 C CA . SER A 1 259 ? -4.186 19.877 6.797 1.00 87.56 259 SER A CA 1
ATOM 1898 C C . SER A 1 259 ? -4.938 20.329 5.534 1.00 87.56 259 SER A C 1
ATOM 1900 O O . SER A 1 259 ? -5.692 21.306 5.563 1.00 87.56 259 SER A O 1
ATOM 1902 N N . HIS A 1 260 ? -4.776 19.593 4.433 1.00 90.31 260 HIS A N 1
ATOM 1903 C CA . HIS A 1 260 ? -5.253 19.945 3.101 1.00 90.31 260 HIS A CA 1
ATOM 1904 C C . HIS A 1 260 ? -6.185 18.890 2.493 1.00 90.31 260 HIS A C 1
ATOM 1906 O O . HIS A 1 260 ? -6.318 18.793 1.274 1.00 90.31 260 HIS A O 1
ATOM 1912 N N . GLY A 1 261 ? -6.846 18.092 3.341 1.00 90.81 261 GLY A N 1
ATOM 1913 C CA . GLY A 1 261 ? -7.709 17.001 2.881 1.00 90.81 261 GLY A CA 1
ATOM 1914 C C . GLY A 1 261 ? -6.928 15.916 2.138 1.00 90.81 261 GLY A C 1
ATOM 1915 O O . GLY A 1 261 ? -7.492 15.247 1.277 1.00 90.81 261 GLY A O 1
ATOM 1916 N N . PHE A 1 262 ? -5.636 15.776 2.456 1.00 96.38 262 PHE A N 1
ATOM 1917 C CA . PHE A 1 262 ? -4.701 14.820 1.861 1.00 96.38 262 PHE A CA 1
ATOM 1918 C C . PHE A 1 262 ? -4.409 15.033 0.370 1.00 96.38 262 PHE A C 1
ATOM 1920 O O . PHE A 1 262 ? -3.908 14.127 -0.291 1.00 96.38 262 PHE A O 1
ATOM 1927 N N . GLN A 1 263 ? -4.722 16.217 -0.159 1.00 95.62 263 GLN A N 1
ATOM 1928 C CA . GLN A 1 263 ? -4.437 16.596 -1.541 1.00 95.62 263 GLN A CA 1
ATOM 1929 C C . GLN A 1 263 ? -3.037 17.207 -1.658 1.00 95.62 263 GLN A C 1
ATOM 1931 O O . GLN A 1 263 ? -2.550 17.849 -0.726 1.00 95.62 263 GLN A O 1
ATOM 1936 N N . LEU A 1 264 ? -2.395 17.017 -2.812 1.00 95.06 264 LEU A N 1
ATOM 1937 C CA . LEU A 1 264 ? -0.998 17.404 -3.032 1.00 95.06 264 LEU A CA 1
ATOM 1938 C C . LEU A 1 264 ? -0.851 18.862 -3.499 1.00 95.06 264 LEU A C 1
ATOM 1940 O O . LEU A 1 264 ? 0.133 19.525 -3.177 1.00 95.06 264 LEU A O 1
ATOM 1944 N N . GLU A 1 265 ? -1.835 19.390 -4.229 1.00 94.50 265 GLU A N 1
ATOM 1945 C CA . GLU A 1 265 ? -1.818 20.738 -4.814 1.00 94.50 265 GLU A CA 1
ATOM 1946 C C . GLU A 1 265 ? -1.527 21.846 -3.787 1.00 94.50 265 GLU A C 1
ATOM 1948 O O . GLU A 1 265 ? -0.765 22.762 -4.110 1.00 94.50 265 GLU A O 1
ATOM 1953 N N . PRO A 1 266 ? -2.092 21.813 -2.563 1.00 96.06 266 PRO A N 1
ATOM 1954 C CA . PRO A 1 266 ? -1.878 22.886 -1.594 1.00 96.06 266 PRO A CA 1
ATOM 1955 C C . PRO A 1 266 ? -0.465 22.940 -1.000 1.00 96.06 266 PRO A C 1
ATOM 1957 O O . PRO A 1 266 ? -0.093 23.989 -0.479 1.00 96.06 266 PRO A O 1
ATOM 1960 N N . VAL A 1 267 ? 0.321 21.863 -1.100 1.00 94.38 267 VAL A N 1
ATOM 1961 C CA . VAL A 1 267 ? 1.667 21.759 -0.501 1.00 94.38 267 VAL A CA 1
ATOM 1962 C C . VAL A 1 267 ? 2.792 21.729 -1.537 1.00 94.38 267 VAL A C 1
ATOM 1964 O O . VAL A 1 267 ? 3.935 21.424 -1.215 1.00 94.38 267 VAL A O 1
ATOM 1967 N N . LEU A 1 268 ? 2.503 22.040 -2.802 1.00 95.12 268 LEU A N 1
ATOM 1968 C CA . LEU A 1 268 ? 3.498 21.968 -3.879 1.00 95.12 268 LEU A CA 1
ATOM 1969 C C . LEU A 1 268 ? 4.726 22.868 -3.658 1.00 95.12 268 LEU A C 1
ATOM 1971 O O . LEU A 1 268 ? 5.795 22.579 -4.193 1.00 95.12 268 LEU A O 1
ATOM 1975 N N . GLU A 1 269 ? 4.576 23.962 -2.905 1.00 95.19 269 GLU A N 1
ATOM 1976 C CA . GLU A 1 269 ? 5.702 24.811 -2.497 1.00 95.19 269 GLU A CA 1
ATOM 1977 C C . GLU A 1 269 ? 6.571 24.113 -1.443 1.00 95.19 269 GLU A C 1
ATOM 1979 O O . GLU A 1 269 ? 7.783 24.072 -1.605 1.00 95.19 269 GLU A O 1
ATOM 1984 N N . GLU A 1 270 ? 5.966 23.485 -0.432 1.00 96.56 270 GLU A N 1
ATOM 1985 C CA . GLU A 1 270 ? 6.682 22.709 0.590 1.00 96.56 270 GLU A CA 1
ATOM 1986 C C . GLU A 1 270 ? 7.395 21.495 -0.022 1.00 96.56 270 GLU A C 1
ATOM 1988 O O . GLU A 1 270 ? 8.560 21.235 0.281 1.00 96.56 270 GLU A O 1
ATOM 1993 N N . LEU A 1 271 ? 6.748 20.807 -0.970 1.00 97.25 271 LEU A N 1
ATOM 1994 C CA . LEU A 1 271 ? 7.385 19.735 -1.734 1.00 97.25 271 LEU A CA 1
ATOM 1995 C C . LEU A 1 271 ? 8.616 20.240 -2.499 1.00 97.25 271 LEU A C 1
ATOM 1997 O O . LEU A 1 271 ? 9.641 19.568 -2.513 1.00 97.25 271 LEU A O 1
ATOM 2001 N N . ALA A 1 272 ? 8.535 21.426 -3.105 1.00 97.19 272 ALA A N 1
ATOM 2002 C CA . ALA A 1 272 ? 9.652 22.030 -3.828 1.00 97.19 272 ALA A CA 1
ATOM 2003 C C . ALA A 1 272 ? 10.782 22.531 -2.912 1.00 97.19 272 ALA A C 1
ATOM 2005 O O . ALA A 1 272 ? 11.909 22.677 -3.370 1.00 97.19 272 ALA A O 1
ATOM 2006 N N . GLU A 1 273 ? 10.488 22.830 -1.646 1.00 97.12 273 GLU A N 1
ATOM 2007 C CA . GLU A 1 273 ? 11.499 23.145 -0.629 1.00 97.12 273 GLU A CA 1
ATOM 2008 C C . GLU A 1 273 ? 12.149 21.885 -0.039 1.00 97.12 273 GLU A C 1
ATOM 2010 O O . GLU A 1 273 ? 13.259 21.969 0.487 1.00 97.12 273 GLU A O 1
ATOM 2015 N N . THR A 1 274 ? 11.463 20.743 -0.127 1.00 97.56 274 THR A N 1
ATOM 2016 C CA . THR A 1 274 ? 11.920 19.455 0.411 1.00 97.56 274 THR A CA 1
ATOM 2017 C C . THR A 1 274 ? 12.749 18.672 -0.603 1.00 97.56 274 THR A C 1
ATOM 2019 O O . THR A 1 274 ? 13.802 18.156 -0.252 1.00 97.56 274 THR A O 1
ATOM 2022 N N . VAL A 1 275 ? 12.294 18.588 -1.857 1.00 97.81 275 VAL A N 1
ATOM 2023 C CA . VAL A 1 275 ? 13.025 17.896 -2.927 1.00 97.81 275 VAL A CA 1
ATOM 2024 C C . VAL A 1 275 ? 14.225 18.736 -3.357 1.00 97.81 275 VAL A C 1
ATOM 2026 O O . VAL A 1 275 ? 14.089 19.928 -3.635 1.00 97.81 275 VAL A O 1
ATOM 2029 N N . SER A 1 276 ? 15.398 18.114 -3.426 1.00 95.88 276 SER A N 1
ATOM 2030 C CA . SER A 1 276 ? 16.661 18.778 -3.746 1.00 95.88 276 SER A CA 1
ATOM 2031 C C . SER A 1 276 ? 17.588 17.887 -4.579 1.00 95.88 276 SER A C 1
ATOM 2033 O O . SER A 1 276 ? 17.262 16.741 -4.867 1.00 95.88 276 SER A O 1
ATOM 2035 N N . ASP A 1 277 ? 18.772 18.402 -4.932 1.00 95.94 277 ASP A N 1
ATOM 2036 C CA . ASP A 1 277 ? 19.825 17.621 -5.607 1.00 95.94 277 ASP A CA 1
ATOM 2037 C C . ASP A 1 277 ? 20.387 16.479 -4.728 1.00 95.94 277 ASP A C 1
ATOM 2039 O O . ASP A 1 277 ? 21.113 15.628 -5.238 1.00 95.94 277 ASP A O 1
ATOM 2043 N N . ASP A 1 278 ? 20.101 16.481 -3.417 1.00 93.81 278 ASP A N 1
ATOM 2044 C CA . ASP A 1 278 ? 20.480 15.413 -2.480 1.00 93.81 278 ASP A CA 1
ATOM 2045 C C . ASP A 1 278 ? 19.380 14.331 -2.354 1.00 93.81 278 ASP A C 1
ATOM 2047 O O . ASP A 1 278 ? 19.610 13.282 -1.748 1.00 93.81 278 ASP A O 1
ATOM 2051 N N . THR A 1 279 ? 18.190 14.566 -2.922 1.00 97.69 279 THR A N 1
ATOM 2052 C CA . THR A 1 279 ? 17.081 13.606 -2.910 1.00 97.69 279 THR A CA 1
ATOM 2053 C C . THR A 1 279 ? 17.338 12.484 -3.915 1.00 97.69 279 THR A C 1
ATOM 2055 O O . THR A 1 279 ? 17.405 12.725 -5.115 1.00 97.69 279 THR A O 1
ATOM 2058 N N . GLU A 1 280 ? 17.404 11.237 -3.453 1.00 96.31 280 GLU A N 1
ATOM 2059 C CA . GLU A 1 280 ? 17.585 10.072 -4.332 1.00 96.31 280 GLU A CA 1
ATOM 2060 C C . GLU A 1 280 ? 16.234 9.521 -4.810 1.00 96.31 280 GLU A C 1
ATOM 2062 O O . GLU A 1 280 ? 16.065 9.115 -5.965 1.00 96.31 280 GLU A O 1
ATOM 2067 N N . LEU A 1 281 ? 15.241 9.516 -3.915 1.00 98.19 281 LEU A N 1
ATOM 2068 C CA . LEU A 1 281 ? 13.974 8.835 -4.145 1.00 98.19 281 LEU A CA 1
ATOM 2069 C C . LEU A 1 281 ? 12.784 9.638 -3.621 1.00 98.19 281 LEU A C 1
ATOM 2071 O O . LEU A 1 281 ? 12.739 10.007 -2.452 1.00 98.19 281 LEU A O 1
ATOM 2075 N N . LEU A 1 282 ? 11.763 9.820 -4.453 1.00 98.75 282 LEU A N 1
ATOM 2076 C CA . LEU A 1 282 ? 10.450 10.326 -4.042 1.00 98.75 282 LEU A CA 1
ATOM 2077 C C . LEU A 1 282 ? 9.401 9.218 -4.180 1.00 98.75 282 LEU A C 1
ATOM 2079 O O . LEU A 1 282 ? 9.344 8.532 -5.200 1.00 98.75 282 LEU A O 1
ATOM 2083 N N . VAL A 1 283 ? 8.542 9.045 -3.176 1.00 98.75 283 VAL A N 1
ATOM 2084 C CA . VAL A 1 283 ? 7.447 8.063 -3.221 1.00 98.75 283 VAL A CA 1
ATOM 2085 C C . VAL A 1 283 ? 6.108 8.760 -3.416 1.00 98.75 283 VAL A C 1
ATOM 2087 O O . VAL A 1 283 ? 5.677 9.551 -2.579 1.00 98.75 283 VAL A O 1
ATOM 2090 N N . VAL A 1 284 ? 5.414 8.411 -4.497 1.00 98.69 284 VAL A N 1
ATOM 2091 C CA . VAL A 1 284 ? 4.062 8.880 -4.810 1.00 98.69 284 VAL A CA 1
ATOM 2092 C C . VAL A 1 284 ? 3.122 7.683 -4.861 1.00 98.69 284 VAL A C 1
ATOM 2094 O O . VAL A 1 284 ? 3.258 6.815 -5.720 1.00 98.69 284 VAL A O 1
ATOM 2097 N N . ASN A 1 285 ? 2.139 7.651 -3.961 1.00 98.50 285 ASN A N 1
ATOM 2098 C CA . ASN A 1 285 ? 1.088 6.638 -3.955 1.00 98.50 285 ASN A CA 1
ATOM 2099 C C . ASN A 1 285 ? -0.267 7.283 -4.271 1.00 98.50 285 ASN A C 1
ATOM 2101 O O . ASN A 1 285 ? -0.801 8.035 -3.458 1.00 98.50 285 ASN A O 1
ATOM 2105 N N . SER A 1 286 ? -0.804 6.998 -5.458 1.00 97.88 286 SER A N 1
ATOM 2106 C CA . SER A 1 286 ? -2.071 7.554 -5.946 1.00 97.88 286 SER A CA 1
ATOM 2107 C C . SER A 1 286 ? -2.801 6.511 -6.808 1.00 97.88 286 SER A C 1
ATOM 2109 O O . SER A 1 286 ? -2.253 6.107 -7.834 1.00 97.88 286 SER A O 1
ATOM 2111 N N . PRO A 1 287 ? -4.018 6.066 -6.434 1.00 98.19 287 PRO A N 1
ATOM 2112 C CA . PRO A 1 287 ? -4.755 6.434 -5.223 1.00 98.19 287 PRO A CA 1
ATOM 2113 C C . PRO A 1 287 ? -4.052 6.014 -3.924 1.00 98.19 287 PRO A C 1
ATOM 2115 O O . PRO A 1 287 ? -3.452 4.939 -3.844 1.00 98.19 287 PRO A O 1
ATOM 2118 N N . SER A 1 288 ? -4.138 6.864 -2.901 1.00 98.00 288 SER A N 1
ATOM 2119 C CA . SER A 1 288 ? -3.353 6.718 -1.673 1.00 98.00 288 SER A CA 1
ATOM 2120 C C . SER A 1 288 ? -3.939 5.709 -0.677 1.00 98.00 288 SER A C 1
ATOM 2122 O O . SER A 1 288 ? -5.138 5.683 -0.393 1.00 98.00 288 SER A O 1
ATOM 2124 N N . ASN A 1 289 ? -3.064 4.915 -0.064 1.00 97.56 289 ASN A N 1
ATOM 2125 C CA . ASN A 1 289 ? -3.268 4.299 1.240 1.00 97.56 289 ASN A CA 1
ATOM 2126 C C . ASN A 1 289 ? -2.382 5.038 2.256 1.00 97.56 289 ASN A C 1
ATOM 2128 O O . ASN A 1 289 ? -1.158 4.911 2.173 1.00 97.56 289 ASN A O 1
ATOM 2132 N N . PRO A 1 290 ? -2.969 5.736 3.241 1.00 97.19 290 PRO A N 1
ATOM 2133 C CA . PRO A 1 290 ? -4.291 5.465 3.816 1.00 97.19 290 PRO A CA 1
ATOM 2134 C C . PRO A 1 290 ? -5.409 6.462 3.475 1.00 97.19 290 PRO A C 1
ATOM 2136 O O . PRO A 1 290 ? -6.532 6.247 3.924 1.00 97.19 290 PRO A O 1
ATOM 2139 N N . SER A 1 291 ? -5.146 7.551 2.748 1.00 97.50 291 SER A N 1
ATOM 2140 C CA . SER A 1 291 ? -6.124 8.649 2.634 1.00 97.50 291 SER A CA 1
ATOM 2141 C C . SER A 1 291 ? -7.228 8.423 1.604 1.00 97.50 291 SER A C 1
ATOM 2143 O O . SER A 1 291 ? -8.281 9.050 1.695 1.00 97.50 291 SER A O 1
ATOM 2145 N N . GLY A 1 292 ? -6.989 7.569 0.609 1.00 97.69 292 GLY A N 1
ATOM 2146 C CA . GLY A 1 292 ? -7.844 7.442 -0.568 1.00 97.69 292 GLY A CA 1
ATOM 2147 C C . GLY A 1 292 ? -7.795 8.654 -1.503 1.00 97.69 292 GLY A C 1
ATOM 2148 O O . GLY A 1 292 ? -8.632 8.756 -2.397 1.00 97.69 292 GLY A O 1
ATOM 2149 N N . ALA A 1 293 ? -6.848 9.580 -1.322 1.00 97.31 293 ALA A N 1
ATOM 2150 C CA . ALA A 1 293 ? -6.664 10.712 -2.227 1.00 97.31 293 ALA A CA 1
ATOM 2151 C C . ALA A 1 293 ? -6.181 10.249 -3.609 1.00 97.31 293 ALA A C 1
ATOM 2153 O O . ALA A 1 293 ? -5.401 9.300 -3.715 1.00 97.31 293 ALA A O 1
ATOM 2154 N N . VAL A 1 294 ? -6.630 10.941 -4.657 1.00 97.94 294 VAL A N 1
ATOM 2155 C CA . VAL A 1 294 ? -6.156 10.774 -6.036 1.00 97.94 294 VAL A CA 1
ATOM 2156 C C . VAL A 1 294 ? -5.623 12.119 -6.498 1.00 97.94 294 VAL A C 1
ATOM 2158 O O . VAL A 1 294 ? -6.374 13.088 -6.560 1.00 97.94 294 VAL A O 1
ATOM 2161 N N . PHE A 1 295 ? -4.329 12.188 -6.796 1.00 97.31 295 PHE A N 1
ATOM 2162 C CA . PHE A 1 295 ? -3.694 13.447 -7.183 1.00 97.31 295 PHE A CA 1
ATOM 2163 C C . PHE A 1 295 ? -4.076 13.860 -8.600 1.00 97.31 295 PHE A C 1
ATOM 2165 O O . PHE A 1 295 ? -4.148 13.020 -9.500 1.00 97.31 295 PHE A O 1
ATOM 2172 N N . THR A 1 296 ? -4.301 15.159 -8.802 1.00 96.00 296 THR A N 1
ATOM 2173 C CA . THR A 1 296 ? -4.655 15.679 -10.123 1.00 96.00 296 THR A CA 1
ATOM 2174 C C . THR A 1 296 ? -3.440 15.743 -11.041 1.00 96.00 296 THR A C 1
ATOM 2176 O O . THR A 1 296 ? -2.294 15.814 -10.587 1.00 96.00 296 THR A O 1
ATOM 2179 N N . ASP A 1 297 ? -3.698 15.832 -12.347 1.00 95.75 297 ASP A N 1
ATOM 2180 C CA . ASP A 1 297 ? -2.661 16.055 -13.355 1.00 95.75 297 ASP A CA 1
ATOM 2181 C C . ASP A 1 297 ? -1.764 17.244 -12.999 1.00 95.75 297 ASP A C 1
ATOM 2183 O O . ASP A 1 297 ? -0.550 17.135 -13.081 1.00 95.75 297 ASP A O 1
ATOM 2187 N N . ALA A 1 298 ? -2.332 18.358 -12.523 1.00 94.88 298 ALA A N 1
ATOM 2188 C CA . ALA A 1 298 ? -1.555 19.551 -12.188 1.00 94.88 298 ALA A CA 1
ATOM 2189 C C . ALA A 1 298 ? -0.568 19.316 -11.028 1.00 94.88 298 ALA A C 1
ATOM 2191 O O . ALA A 1 298 ? 0.540 19.857 -11.042 1.00 94.88 298 ALA A O 1
ATOM 2192 N N . ALA A 1 299 ? -0.941 18.508 -10.030 1.00 96.50 299 ALA A N 1
ATOM 2193 C CA . ALA A 1 299 ? -0.022 18.131 -8.960 1.00 96.50 299 ALA A CA 1
ATOM 2194 C C . ALA A 1 299 ? 1.060 17.165 -9.456 1.00 96.50 299 ALA A C 1
ATOM 2196 O O . ALA A 1 299 ? 2.239 17.365 -9.159 1.00 96.50 299 ALA A O 1
ATOM 2197 N N . LEU A 1 300 ? 0.688 16.162 -10.255 1.00 97.94 300 LEU A N 1
ATOM 2198 C CA . LEU A 1 300 ? 1.636 15.201 -10.829 1.00 97.94 300 LEU A CA 1
ATOM 2199 C C . LEU A 1 300 ? 2.606 15.866 -11.819 1.00 97.94 300 LEU A C 1
ATOM 2201 O O . LEU A 1 300 ? 3.785 15.525 -11.850 1.00 97.94 300 LEU A O 1
ATOM 2205 N N . GLU A 1 301 ? 2.160 16.872 -12.572 1.00 97.81 301 GLU A N 1
ATOM 2206 C CA . GLU A 1 301 ? 3.016 17.714 -13.411 1.00 97.81 301 GLU A CA 1
ATOM 2207 C C . GLU A 1 301 ? 4.059 18.466 -12.583 1.00 97.81 301 GLU A C 1
ATOM 2209 O O . GLU A 1 301 ? 5.204 18.601 -13.017 1.00 97.81 301 GLU A O 1
ATOM 2214 N N . ARG A 1 302 ? 3.703 18.919 -11.376 1.00 97.75 302 ARG A N 1
ATOM 2215 C CA . ARG A 1 302 ? 4.668 19.570 -10.490 1.00 97.75 302 ARG A CA 1
ATOM 2216 C C . ARG A 1 302 ? 5.661 18.577 -9.890 1.00 97.75 302 ARG A C 1
ATOM 2218 O O . ARG A 1 302 ? 6.839 18.914 -9.793 1.00 97.75 302 ARG A O 1
ATOM 2225 N N . VAL A 1 303 ? 5.218 17.365 -9.547 1.00 98.25 303 VAL A N 1
ATOM 2226 C CA . VAL A 1 303 ? 6.117 16.262 -9.164 1.00 98.25 303 VAL A CA 1
ATOM 2227 C C . VAL A 1 303 ? 7.098 15.962 -10.294 1.00 98.25 303 VAL A C 1
ATOM 2229 O O . VAL A 1 303 ? 8.301 15.908 -10.052 1.00 98.25 303 VAL A O 1
ATOM 2232 N N . ARG A 1 304 ? 6.602 15.831 -11.532 1.00 98.31 304 ARG A N 1
ATOM 2233 C CA . ARG A 1 304 ? 7.443 15.679 -12.725 1.00 98.31 304 ARG A CA 1
ATOM 2234 C C . ARG A 1 304 ? 8.472 16.795 -12.799 1.00 98.31 304 ARG A C 1
ATOM 2236 O O . ARG A 1 304 ? 9.643 16.499 -12.982 1.00 98.31 304 ARG A O 1
ATOM 2243 N N . ASP A 1 305 ? 8.052 18.054 -12.697 1.00 98.31 305 ASP A N 1
ATOM 2244 C CA . ASP A 1 305 ? 8.966 19.189 -12.852 1.00 98.31 305 ASP A CA 1
ATOM 2245 C C . ASP A 1 305 ? 10.121 19.125 -11.847 1.00 98.31 305 ASP A C 1
ATOM 2247 O O . ASP A 1 305 ? 11.266 19.313 -12.246 1.00 98.31 305 ASP A O 1
ATOM 2251 N N . LEU A 1 306 ? 9.836 18.793 -10.584 1.00 98.25 306 LEU A N 1
ATOM 2252 C CA . LEU A 1 306 ? 10.859 18.617 -9.549 1.00 98.25 306 LEU A CA 1
ATOM 2253 C C . LEU A 1 306 ? 11.766 17.416 -9.835 1.00 98.25 306 LEU A C 1
ATOM 2255 O O . LEU A 1 306 ? 12.985 17.536 -9.755 1.00 98.25 306 LEU A O 1
ATOM 2259 N N . ALA A 1 307 ? 11.189 16.280 -10.230 1.00 98.06 307 ALA A N 1
ATOM 2260 C CA . ALA A 1 307 ? 11.954 15.084 -10.566 1.00 98.06 307 ALA A CA 1
ATOM 2261 C C . ALA A 1 307 ? 12.861 15.292 -11.791 1.00 98.06 307 ALA A C 1
ATOM 2263 O O . ALA A 1 307 ? 13.974 14.781 -11.835 1.00 98.06 307 ALA A O 1
ATOM 2264 N N . VAL A 1 308 ? 12.412 16.066 -12.786 1.00 97.69 308 VAL A N 1
ATOM 2265 C CA . VAL A 1 308 ? 13.230 16.471 -13.941 1.00 97.69 308 VAL A CA 1
ATOM 2266 C C . VAL A 1 308 ? 14.329 17.444 -13.516 1.00 97.69 308 VAL A C 1
ATOM 2268 O O . VAL A 1 308 ? 15.456 17.326 -13.991 1.00 97.69 308 VAL A O 1
ATOM 2271 N N . GLU A 1 309 ? 13.991 18.438 -12.692 1.00 97.44 309 GLU A N 1
ATOM 2272 C CA . GLU A 1 309 ? 14.901 19.508 -12.269 1.00 97.44 309 GLU A CA 1
ATOM 2273 C C . GLU A 1 309 ? 16.074 18.971 -11.445 1.00 97.44 309 GLU A C 1
ATOM 2275 O O . GLU A 1 309 ? 17.213 19.360 -11.705 1.00 97.44 309 GLU A O 1
ATOM 2280 N N . HIS A 1 310 ? 15.790 18.051 -10.523 1.00 97.25 310 HIS A N 1
ATOM 2281 C CA . HIS A 1 310 ? 16.752 17.493 -9.570 1.00 97.25 310 HIS A CA 1
ATOM 2282 C C . HIS A 1 310 ? 17.251 16.083 -9.935 1.00 97.25 310 HIS A C 1
ATOM 2284 O O . HIS A 1 310 ? 18.046 15.514 -9.201 1.00 97.25 310 HIS A O 1
ATOM 2290 N N . ASP A 1 311 ? 16.816 15.527 -11.073 1.00 95.44 311 ASP A N 1
ATOM 2291 C CA . ASP A 1 311 ? 17.149 14.164 -11.532 1.00 95.44 311 ASP A CA 1
ATOM 2292 C C . ASP A 1 311 ? 16.784 13.055 -10.523 1.00 95.44 311 ASP A C 1
ATOM 2294 O O . ASP A 1 311 ? 17.496 12.069 -10.357 1.00 95.44 311 ASP A O 1
ATOM 2298 N N . VAL A 1 312 ? 15.639 13.217 -9.855 1.00 96.94 312 VAL A N 1
ATOM 2299 C CA . VAL A 1 312 ? 15.159 12.321 -8.790 1.00 96.94 312 VAL A CA 1
ATOM 2300 C C . VAL A 1 312 ? 14.402 11.137 -9.383 1.00 96.94 312 VAL A C 1
ATOM 2302 O O . VAL A 1 312 ? 13.520 11.316 -10.233 1.00 96.94 312 VAL A O 1
ATOM 2305 N N . THR A 1 313 ? 14.670 9.928 -8.884 1.00 97.44 313 THR A N 1
ATOM 2306 C CA . THR A 1 313 ? 13.846 8.758 -9.217 1.00 97.44 313 THR A CA 1
ATOM 2307 C C . THR A 1 313 ? 12.540 8.794 -8.426 1.00 97.44 313 THR A C 1
ATOM 2309 O O . THR A 1 313 ? 12.532 9.024 -7.218 1.00 97.44 313 THR A O 1
ATOM 2312 N N . VAL A 1 314 ? 11.412 8.528 -9.084 1.00 98.56 314 VAL A N 1
ATOM 2313 C CA . VAL A 1 314 ? 10.096 8.499 -8.438 1.00 98.56 314 VAL A CA 1
ATOM 2314 C C . VAL A 1 314 ? 9.521 7.088 -8.445 1.00 98.56 314 VAL A C 1
ATOM 2316 O O . VAL A 1 314 ? 9.355 6.473 -9.498 1.00 98.56 314 VAL A O 1
ATOM 2319 N N . ILE A 1 315 ? 9.164 6.574 -7.269 1.00 98.75 315 ILE A N 1
ATOM 2320 C CA . ILE A 1 315 ? 8.268 5.420 -7.165 1.00 98.75 315 ILE A CA 1
ATOM 2321 C C . ILE A 1 315 ? 6.850 5.925 -7.382 1.00 98.75 315 ILE A C 1
ATOM 2323 O O . ILE A 1 315 ? 6.350 6.723 -6.589 1.00 98.75 315 ILE A O 1
ATOM 2327 N N . SER A 1 316 ? 6.190 5.416 -8.418 1.00 98.69 316 SER A N 1
ATOM 2328 C CA . SER A 1 316 ? 4.748 5.562 -8.583 1.00 98.69 316 SER A CA 1
ATOM 2329 C C . SER A 1 316 ? 4.079 4.264 -8.144 1.00 98.69 316 SER A C 1
ATOM 2331 O O . SER A 1 316 ? 4.075 3.274 -8.873 1.00 98.69 316 SER A O 1
ATOM 2333 N N . ASP A 1 317 ? 3.585 4.237 -6.905 1.00 98.75 317 ASP A N 1
ATOM 2334 C CA . ASP A 1 317 ? 2.802 3.116 -6.383 1.00 98.75 317 ASP A CA 1
ATOM 2335 C C . ASP A 1 317 ? 1.339 3.295 -6.798 1.00 98.75 317 ASP A C 1
ATOM 2337 O O . ASP A 1 317 ? 0.582 4.069 -6.201 1.00 98.75 317 ASP A O 1
ATOM 2341 N N . GLU A 1 318 ? 0.963 2.572 -7.846 1.00 98.50 318 GLU A N 1
ATOM 2342 C CA . GLU A 1 318 ? -0.318 2.666 -8.544 1.00 98.50 318 GLU A CA 1
ATOM 2343 C C . GLU A 1 318 ? -1.214 1.453 -8.233 1.00 98.50 318 GLU A C 1
ATOM 2345 O O . GLU A 1 318 ? -2.142 1.136 -8.968 1.00 98.50 318 GLU A O 1
ATOM 2350 N N . ILE A 1 319 ? -0.971 0.751 -7.117 1.00 98.44 319 ILE A N 1
ATOM 2351 C CA . ILE A 1 319 ? -1.666 -0.499 -6.747 1.00 98.44 319 ILE A CA 1
ATOM 2352 C C . ILE A 1 319 ? -3.201 -0.379 -6.601 1.00 98.44 319 ILE A C 1
ATOM 2354 O O . ILE A 1 319 ? -3.890 -1.399 -6.501 1.00 98.44 319 ILE A O 1
ATOM 2358 N N . TYR A 1 320 ? -3.734 0.846 -6.535 1.00 98.19 320 TYR A N 1
ATOM 2359 C CA . TYR A 1 320 ? -5.166 1.158 -6.450 1.00 98.19 320 TYR A CA 1
ATOM 2360 C C . TYR A 1 320 ? -5.720 1.847 -7.709 1.00 98.19 320 TYR A C 1
ATOM 2362 O O . TYR A 1 320 ? -6.854 2.317 -7.655 1.00 98.19 320 TYR A O 1
ATOM 2370 N N . ASP A 1 321 ? -4.974 1.918 -8.816 1.00 95.88 321 ASP A N 1
ATOM 2371 C CA . ASP A 1 321 ? -5.359 2.586 -10.077 1.00 95.88 321 ASP A CA 1
ATOM 2372 C C . ASP A 1 321 ? -6.792 2.276 -10.552 1.00 95.88 321 ASP A C 1
ATOM 2374 O O . ASP A 1 321 ? -7.543 3.160 -10.962 1.00 95.88 321 ASP A O 1
ATOM 2378 N N . ALA A 1 322 ? -7.220 1.023 -10.421 1.00 95.31 322 ALA A N 1
ATOM 2379 C CA . ALA A 1 322 ? -8.530 0.553 -10.842 1.00 95.31 322 ALA A CA 1
ATOM 2380 C C . ALA A 1 322 ? -9.661 0.914 -9.861 1.00 95.31 322 ALA A C 1
ATOM 2382 O O . ALA A 1 322 ? -10.832 0.677 -10.161 1.00 95.31 322 ALA A O 1
ATOM 2383 N N . VAL A 1 323 ? -9.344 1.459 -8.684 1.00 96.94 323 VAL A N 1
ATOM 2384 C CA . VAL A 1 323 ? -10.296 1.790 -7.616 1.00 96.94 323 VAL A CA 1
ATOM 2385 C C . VAL A 1 323 ? -10.348 3.307 -7.436 1.00 96.94 323 VAL A C 1
ATOM 2387 O O . VAL A 1 323 ? -9.842 3.851 -6.461 1.00 96.94 323 VAL A O 1
ATOM 2390 N N . THR A 1 324 ? -10.978 3.992 -8.390 1.00 97.19 324 THR A N 1
ATOM 2391 C CA . THR A 1 324 ? -11.245 5.440 -8.355 1.00 97.19 324 THR A CA 1
ATOM 2392 C C . THR A 1 324 ? -12.741 5.744 -8.449 1.00 97.19 324 THR A C 1
ATOM 2394 O O . THR A 1 324 ? -13.540 4.939 -8.938 1.00 97.19 324 THR A O 1
ATOM 2397 N N . TYR A 1 325 ? -13.153 6.923 -7.989 1.00 96.31 325 TYR A N 1
ATOM 2398 C CA . TYR A 1 325 ? -14.557 7.291 -7.832 1.00 96.31 325 TYR A CA 1
ATOM 2399 C C . TYR A 1 325 ? -14.883 8.616 -8.513 1.00 96.31 325 TYR A C 1
ATOM 2401 O O . TYR A 1 325 ? -14.917 9.672 -7.889 1.00 96.31 325 TYR A O 1
ATOM 2409 N N . GLY A 1 326 ? -15.196 8.557 -9.807 1.00 88.88 326 GLY A N 1
ATOM 2410 C CA . GLY A 1 326 ? -15.568 9.754 -10.570 1.00 88.88 326 GLY A CA 1
ATOM 2411 C C . GLY A 1 326 ? -14.386 10.655 -10.938 1.00 88.88 326 GLY A C 1
ATOM 2412 O O . GLY A 1 326 ? -14.610 11.737 -11.478 1.00 88.88 326 GLY A O 1
ATOM 2413 N N . VAL A 1 327 ? -13.161 10.184 -10.696 1.00 93.31 327 VAL A N 1
ATOM 2414 C CA . VAL A 1 327 ? -11.902 10.768 -11.162 1.00 93.31 327 VAL A CA 1
ATOM 2415 C C . VAL A 1 327 ? -11.105 9.722 -11.940 1.00 93.31 327 VAL A C 1
ATOM 2417 O O . VAL A 1 327 ? -11.259 8.515 -11.720 1.00 93.31 327 VAL A O 1
ATOM 2420 N N . GLU A 1 328 ? -10.267 10.188 -12.858 1.00 88.88 328 GLU A N 1
ATOM 2421 C CA . GLU A 1 328 ? -9.297 9.359 -13.572 1.00 88.88 328 GLU A CA 1
ATOM 2422 C C . GLU A 1 328 ? -7.939 9.502 -12.881 1.00 88.88 328 GLU A C 1
ATOM 2424 O O . GLU A 1 328 ? -7.598 10.585 -12.404 1.00 88.88 328 GLU A O 1
ATOM 2429 N N . GLN A 1 329 ? -7.197 8.402 -12.778 1.00 91.94 329 GLN A N 1
ATOM 2430 C CA . GLN A 1 329 ? -5.819 8.424 -12.303 1.00 91.94 329 GLN A CA 1
ATOM 2431 C C . GLN A 1 329 ? -4.888 8.514 -13.511 1.00 91.94 329 GLN A C 1
ATOM 2433 O O . GLN A 1 329 ? -5.107 7.857 -14.526 1.00 91.94 329 GLN A O 1
ATOM 2438 N N . THR A 1 330 ? -3.848 9.329 -13.372 1.00 95.25 330 THR A N 1
ATOM 2439 C CA . THR A 1 330 ? -2.772 9.466 -14.351 1.00 95.25 330 THR A CA 1
ATOM 2440 C C . THR A 1 330 ? -1.541 8.740 -13.826 1.00 95.25 330 THR A C 1
ATOM 2442 O O . THR A 1 330 ? -1.071 9.036 -12.723 1.00 95.25 330 THR A O 1
ATOM 2445 N N . SER A 1 331 ? -1.003 7.798 -14.604 1.00 97.38 331 SER A N 1
ATOM 2446 C CA . SER A 1 331 ? 0.279 7.163 -14.284 1.00 97.38 331 SER A CA 1
ATOM 2447 C C . SER A 1 331 ? 1.399 8.184 -14.410 1.00 97.38 331 SER A C 1
ATOM 2449 O O . SER A 1 331 ? 1.576 8.791 -15.470 1.00 97.38 331 SER A O 1
ATOM 2451 N N . LEU A 1 332 ? 2.192 8.371 -13.355 1.00 96.94 332 LEU A N 1
ATOM 2452 C CA . LEU A 1 332 ? 3.216 9.423 -13.325 1.00 96.94 332 LEU A CA 1
ATOM 2453 C C . LEU A 1 332 ? 4.276 9.222 -14.421 1.00 96.94 332 LEU A C 1
ATOM 2455 O O . LEU A 1 332 ? 4.740 10.190 -15.023 1.00 96.94 332 LEU A O 1
ATOM 2459 N N . GLY A 1 333 ? 4.607 7.963 -14.721 1.00 97.25 333 GLY A N 1
ATOM 2460 C CA . GLY A 1 333 ? 5.565 7.595 -15.767 1.00 97.25 333 GLY A CA 1
ATOM 2461 C C . GLY A 1 333 ? 5.134 7.998 -17.182 1.00 97.25 333 GLY A C 1
ATOM 2462 O O . GLY A 1 333 ? 5.987 8.110 -18.059 1.00 97.25 333 GLY A O 1
ATOM 2463 N N . SER A 1 334 ? 3.837 8.256 -17.403 1.00 97.31 334 SER A N 1
ATOM 2464 C CA . SER A 1 334 ? 3.296 8.656 -18.713 1.00 97.31 334 SER A CA 1
ATOM 2465 C C . SER A 1 334 ? 3.591 10.122 -19.050 1.00 97.31 334 SER A C 1
ATOM 2467 O O . SER A 1 334 ? 3.494 10.541 -20.207 1.00 97.31 334 SER A O 1
ATOM 2469 N N . LEU A 1 335 ? 3.965 10.924 -18.047 1.00 97.81 335 LEU A N 1
ATOM 2470 C CA . LEU A 1 335 ? 4.264 12.335 -18.235 1.00 97.81 335 LEU A CA 1
ATOM 2471 C C . LEU A 1 335 ? 5.603 12.529 -18.959 1.00 97.81 335 LEU A C 1
ATOM 2473 O O . LEU A 1 335 ? 6.556 11.768 -18.792 1.00 97.81 335 LEU A O 1
ATOM 2477 N N . GLU A 1 336 ? 5.696 13.601 -19.752 1.00 96.44 336 GLU A N 1
ATOM 2478 C CA . GLU A 1 336 ? 6.895 13.895 -20.542 1.00 96.44 336 GLU A CA 1
ATOM 2479 C C . GLU A 1 336 ? 8.156 13.940 -19.664 1.00 96.44 336 GLU A C 1
ATOM 2481 O O . GLU A 1 336 ? 8.226 14.656 -18.667 1.00 96.44 336 GLU A O 1
ATOM 2486 N N . GLY A 1 337 ? 9.166 13.162 -20.054 1.00 95.38 337 GLY A N 1
ATOM 2487 C CA . GLY A 1 337 ? 10.430 13.053 -19.337 1.00 95.38 337 GLY A CA 1
ATOM 2488 C C . GLY A 1 337 ? 10.431 12.052 -18.182 1.00 95.38 337 GLY A C 1
ATOM 2489 O O . GLY A 1 337 ? 11.519 11.755 -17.707 1.00 95.38 337 GLY A O 1
ATOM 2490 N N . MET A 1 338 ? 9.294 11.511 -17.735 1.00 97.44 338 MET A N 1
ATOM 2491 C CA . MET A 1 338 ? 9.245 10.640 -16.550 1.00 97.44 338 MET A CA 1
ATOM 2492 C C . MET A 1 338 ? 9.600 9.175 -16.807 1.00 97.44 338 MET A C 1
ATOM 2494 O O . MET A 1 338 ? 9.986 8.496 -15.856 1.00 97.44 338 MET A O 1
ATOM 2498 N N . GLY A 1 339 ? 9.534 8.698 -18.054 1.00 93.44 339 GLY A N 1
ATOM 2499 C CA . GLY A 1 339 ? 9.801 7.292 -18.391 1.00 93.44 339 GLY A CA 1
ATOM 2500 C C . GLY A 1 339 ? 11.147 6.770 -17.870 1.00 93.44 339 GLY A C 1
ATOM 2501 O O . GLY A 1 339 ? 11.193 5.702 -17.269 1.00 93.44 339 GLY A O 1
ATOM 2502 N N . ASP A 1 340 ? 12.215 7.568 -17.992 1.00 92.50 340 ASP A N 1
ATOM 2503 C CA . ASP A 1 340 ? 13.578 7.189 -17.577 1.00 92.50 340 ASP A CA 1
ATOM 2504 C C . ASP A 1 340 ? 13.847 7.339 -16.065 1.00 92.50 340 ASP A C 1
ATOM 2506 O O . ASP A 1 340 ? 14.924 6.971 -15.598 1.00 92.50 340 ASP A O 1
ATOM 2510 N N . ARG A 1 341 ? 12.899 7.885 -15.294 1.00 94.69 341 ARG A N 1
ATOM 2511 C CA . ARG A 1 341 ? 13.065 8.161 -13.853 1.00 94.69 341 ARG A CA 1
ATOM 2512 C C . ARG A 1 341 ? 11.895 7.704 -12.991 1.00 94.69 341 ARG A C 1
ATOM 2514 O O . ARG A 1 341 ? 11.783 8.115 -11.842 1.00 94.69 341 ARG A O 1
ATOM 2521 N N . THR A 1 342 ? 11.006 6.878 -13.535 1.00 98.12 342 THR A N 1
ATOM 2522 C CA . THR A 1 342 ? 9.861 6.344 -12.792 1.00 98.12 342 THR A CA 1
ATOM 2523 C C . THR A 1 342 ? 9.986 4.842 -12.640 1.00 98.12 342 THR A C 1
ATOM 2525 O O . THR A 1 342 ? 10.227 4.122 -13.609 1.00 98.12 342 THR A O 1
ATOM 2528 N N . VAL A 1 343 ? 9.774 4.372 -11.416 1.00 98.56 343 VAL A N 1
ATOM 2529 C CA . VAL A 1 343 ? 9.484 2.971 -11.132 1.00 98.56 343 VAL A CA 1
ATOM 2530 C C . VAL A 1 343 ? 7.988 2.863 -10.866 1.00 98.56 343 VAL A C 1
ATOM 2532 O O . VAL A 1 343 ? 7.518 3.222 -9.785 1.00 98.56 343 VAL A O 1
ATOM 2535 N N . THR A 1 344 ? 7.235 2.372 -11.846 1.00 98.69 344 THR A N 1
ATOM 2536 C CA . THR A 1 344 ? 5.805 2.104 -11.682 1.00 98.69 344 THR A CA 1
ATOM 2537 C C . THR A 1 344 ? 5.635 0.761 -10.985 1.00 98.69 344 THR A C 1
ATOM 2539 O O . THR A 1 344 ? 6.019 -0.287 -11.510 1.00 98.69 344 THR A O 1
ATOM 2542 N N . VAL A 1 345 ? 5.056 0.778 -9.788 1.00 98.75 345 VAL A N 1
ATOM 2543 C CA . VAL A 1 345 ? 4.726 -0.421 -9.017 1.00 98.75 345 VAL A CA 1
ATOM 2544 C C . VAL A 1 345 ? 3.223 -0.615 -9.016 1.00 98.75 345 VAL A C 1
ATOM 2546 O O . VAL A 1 345 ? 2.466 0.277 -8.649 1.00 98.75 345 VAL A O 1
ATOM 2549 N N . ASN A 1 346 ? 2.785 -1.813 -9.388 1.00 98.56 346 ASN A N 1
ATOM 2550 C CA . ASN A 1 346 ? 1.374 -2.169 -9.393 1.00 98.56 346 ASN A CA 1
ATOM 2551 C C . ASN A 1 346 ? 1.234 -3.695 -9.185 1.00 98.56 346 ASN A C 1
ATOM 2553 O O . ASN A 1 346 ? 2.201 -4.414 -8.889 1.00 98.56 346 ASN A O 1
ATOM 2557 N N . GLY A 1 347 ? 0.023 -4.235 -9.227 1.00 98.12 347 GLY A N 1
ATOM 2558 C CA . GLY A 1 347 ? -0.205 -5.642 -8.973 1.00 98.12 347 GLY A CA 1
ATOM 2559 C C . GLY A 1 347 ? -1.663 -6.031 -8.865 1.00 98.12 347 GLY A C 1
ATOM 2560 O O . GLY A 1 347 ? -2.572 -5.336 -9.288 1.00 98.12 347 GLY A O 1
ATOM 2561 N N . PHE A 1 348 ? -1.878 -7.209 -8.289 1.00 98.56 348 PHE A N 1
ATOM 2562 C CA . PHE A 1 348 ? -3.147 -7.911 -8.458 1.00 98.56 348 PHE A CA 1
ATOM 2563 C C . PHE A 1 348 ? -4.022 -7.906 -7.209 1.00 98.56 348 PHE A C 1
ATOM 2565 O O . PHE A 1 348 ? -5.188 -8.292 -7.232 1.00 98.56 348 PHE A O 1
ATOM 2572 N N . SER A 1 349 ? -3.442 -7.487 -6.085 1.00 97.31 349 SER A N 1
ATOM 2573 C CA . SER A 1 349 ? -4.047 -7.665 -4.769 1.00 97.31 349 SER A CA 1
ATOM 2574 C C . SER A 1 349 ? -5.366 -6.918 -4.602 1.00 97.31 349 SER A C 1
ATOM 2576 O O . SER A 1 349 ? -6.220 -7.397 -3.865 1.00 97.31 349 SER A O 1
ATOM 2578 N N . LYS A 1 350 ? -5.511 -5.750 -5.237 1.00 97.31 350 LYS A N 1
ATOM 2579 C CA . LYS A 1 350 ? -6.600 -4.807 -4.954 1.00 97.31 350 LYS A CA 1
ATOM 2580 C C . LYS A 1 350 ? -7.660 -4.846 -6.041 1.00 97.31 350 LYS A C 1
ATOM 2582 O O . LYS A 1 350 ? -8.796 -5.158 -5.722 1.00 97.31 350 LYS A O 1
ATOM 2587 N N . ALA A 1 351 ? -7.272 -4.654 -7.303 1.00 96.50 351 ALA A N 1
ATOM 2588 C CA . ALA A 1 351 ? -8.189 -4.692 -8.441 1.00 96.50 351 ALA A CA 1
ATOM 2589 C C . ALA A 1 351 ? -8.895 -6.052 -8.608 1.00 96.50 351 ALA A C 1
ATOM 2591 O O . ALA A 1 351 ? -10.079 -6.099 -8.916 1.00 96.50 351 ALA A O 1
ATOM 2592 N N . TYR A 1 352 ? -8.196 -7.163 -8.355 1.00 97.75 352 TYR A N 1
ATOM 2593 C CA . TYR A 1 352 ? -8.703 -8.509 -8.664 1.00 97.75 352 TYR A CA 1
ATOM 2594 C C . TYR A 1 352 ? -8.986 -9.362 -7.423 1.00 97.75 352 TYR A C 1
ATOM 2596 O O . TYR A 1 352 ? -9.180 -10.571 -7.539 1.00 97.75 352 TYR A O 1
ATOM 2604 N N . SER A 1 353 ? -8.973 -8.765 -6.225 1.00 97.19 353 SER A N 1
ATOM 2605 C CA . SER A 1 353 ? -9.128 -9.488 -4.951 1.00 97.19 353 SER A CA 1
ATOM 2606 C C . SER A 1 353 ? -8.163 -10.680 -4.825 1.00 97.19 353 SER A C 1
ATOM 2608 O O . SER A 1 353 ? -8.555 -11.805 -4.512 1.00 97.19 353 SER A O 1
ATOM 2610 N N . MET A 1 354 ? -6.878 -10.446 -5.135 1.00 98.38 354 MET A N 1
ATOM 2611 C CA . MET A 1 354 ? -5.812 -11.464 -5.142 1.00 98.38 354 MET A CA 1
ATOM 2612 C C . MET A 1 354 ? -4.731 -11.235 -4.064 1.00 98.38 354 MET A C 1
ATOM 2614 O O . MET A 1 354 ? -3.556 -11.558 -4.256 1.00 98.38 354 MET A O 1
ATOM 2618 N N . THR A 1 355 ? -5.091 -10.652 -2.924 1.00 95.81 355 THR A N 1
ATOM 2619 C CA . THR A 1 355 ? -4.212 -10.389 -1.759 1.00 95.81 355 THR A CA 1
ATOM 2620 C C . THR A 1 355 ? -3.351 -11.591 -1.362 1.00 95.81 355 THR A C 1
ATOM 2622 O O . THR A 1 355 ? -2.120 -11.472 -1.304 1.00 95.81 355 THR A O 1
ATOM 2625 N N . GLY A 1 356 ? -3.980 -12.751 -1.150 1.00 96.62 356 GLY A N 1
ATOM 2626 C CA . GLY A 1 356 ? -3.339 -14.002 -0.728 1.00 96.62 356 GLY A CA 1
ATOM 2627 C C . GLY A 1 356 ? -2.562 -14.732 -1.827 1.00 96.62 356 GLY A C 1
ATOM 2628 O O . GLY A 1 356 ? -1.743 -15.594 -1.525 1.00 96.62 356 GLY A O 1
ATOM 2629 N N . TRP A 1 357 ? -2.753 -14.360 -3.096 1.00 98.38 357 TRP A N 1
ATOM 2630 C CA . TRP A 1 357 ? -2.034 -14.967 -4.222 1.00 98.38 357 TRP A CA 1
ATOM 2631 C C . TRP A 1 357 ? -0.590 -14.477 -4.316 1.00 98.38 357 TRP A C 1
ATOM 2633 O O . TRP A 1 357 ? 0.257 -15.176 -4.863 1.00 98.38 357 TRP A O 1
ATOM 2643 N N . ARG A 1 358 ? -0.303 -13.294 -3.752 1.00 98.06 358 ARG A N 1
ATOM 2644 C CA . ARG A 1 358 ? 1.031 -12.674 -3.743 1.00 98.06 358 ARG A CA 1
ATOM 2645 C C . ARG A 1 358 ? 1.570 -12.445 -5.160 1.00 98.06 358 ARG A C 1
ATOM 2647 O O . ARG A 1 358 ? 2.630 -12.947 -5.5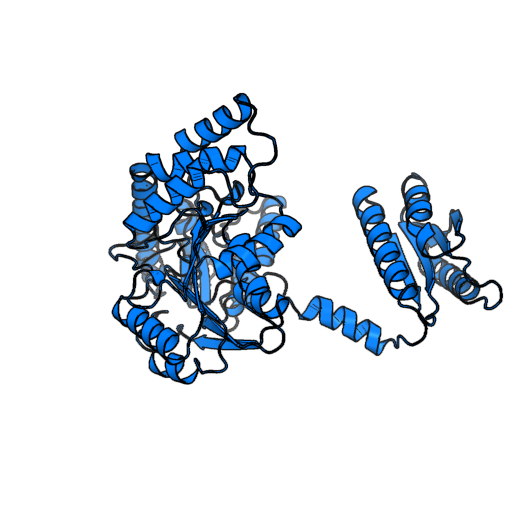09 1.00 98.06 358 ARG A O 1
ATOM 2654 N N . LEU A 1 359 ? 0.849 -11.668 -5.970 1.00 98.75 359 LEU A N 1
ATOM 2655 C CA . LEU A 1 359 ? 1.289 -11.289 -7.317 1.00 98.75 359 LEU A CA 1
ATOM 2656 C C . LEU A 1 359 ? 1.308 -9.769 -7.494 1.00 98.75 359 LEU A C 1
ATOM 2658 O O . LEU A 1 359 ? 0.333 -9.079 -7.179 1.00 98.75 359 LEU A O 1
ATOM 2662 N N . GLY A 1 360 ? 2.430 -9.255 -7.981 1.00 98.62 360 GLY A N 1
ATOM 2663 C CA . GLY A 1 360 ? 2.648 -7.854 -8.321 1.00 98.62 360 GLY A CA 1
ATOM 2664 C C . GLY A 1 360 ? 3.762 -7.722 -9.348 1.00 98.62 360 GLY A C 1
ATOM 2665 O O . GLY A 1 360 ? 4.270 -8.733 -9.841 1.00 98.62 360 GLY A O 1
ATOM 2666 N N . TYR A 1 361 ? 4.115 -6.492 -9.688 1.00 98.81 361 TYR A N 1
ATOM 2667 C CA . TYR A 1 361 ? 5.210 -6.211 -10.603 1.00 98.81 361 TYR A CA 1
ATOM 2668 C C . TYR A 1 361 ? 5.776 -4.810 -10.378 1.00 98.81 361 TYR A C 1
ATOM 2670 O O . TYR A 1 361 ? 5.123 -3.949 -9.788 1.00 98.81 361 TYR A O 1
ATOM 2678 N N . LEU A 1 362 ? 6.994 -4.606 -10.866 1.00 98.31 362 LEU A N 1
ATOM 2679 C CA . LEU A 1 362 ? 7.533 -3.282 -11.157 1.00 98.31 362 LEU A CA 1
ATOM 2680 C C . LEU A 1 362 ? 7.805 -3.169 -12.657 1.00 98.31 362 LEU A C 1
ATOM 2682 O O . LEU A 1 362 ? 8.210 -4.155 -13.288 1.00 98.31 362 LEU A O 1
ATOM 2686 N N . ALA A 1 363 ? 7.581 -1.973 -13.187 1.00 98.50 363 ALA A N 1
ATOM 2687 C CA . ALA A 1 363 ? 7.990 -1.533 -14.510 1.00 98.50 363 ALA A CA 1
ATOM 2688 C C . ALA A 1 363 ? 8.947 -0.349 -14.347 1.00 98.50 363 ALA A C 1
ATOM 2690 O O . ALA A 1 363 ? 8.635 0.605 -13.633 1.00 98.50 363 ALA A O 1
ATOM 2691 N N . ALA A 1 364 ? 10.135 -0.444 -14.931 1.00 97.31 364 ALA A N 1
ATOM 2692 C CA . ALA A 1 364 ? 11.182 0.558 -14.767 1.00 97.31 364 ALA A CA 1
ATOM 2693 C C . ALA A 1 364 ? 12.185 0.488 -15.926 1.00 97.31 364 ALA A C 1
ATOM 2695 O O . ALA A 1 364 ? 12.278 -0.556 -16.575 1.00 97.31 364 ALA A O 1
ATOM 2696 N N . PRO A 1 365 ? 12.986 1.545 -16.150 1.00 92.81 365 PRO A N 1
ATOM 2697 C CA . PRO A 1 365 ? 14.055 1.525 -17.140 1.00 92.81 365 PRO A CA 1
ATOM 2698 C C . PRO A 1 365 ? 14.956 0.296 -17.005 1.00 92.81 365 PRO A C 1
ATOM 2700 O O . PRO A 1 365 ? 15.315 -0.112 -15.894 1.00 92.81 365 PRO A O 1
ATOM 2703 N N . GLU A 1 366 ? 15.378 -0.258 -18.142 1.00 90.81 366 GLU A N 1
ATOM 2704 C CA . GLU A 1 366 ? 16.169 -1.495 -18.213 1.00 90.81 366 GLU A CA 1
ATOM 2705 C C . GLU A 1 366 ? 17.364 -1.526 -17.230 1.00 90.81 366 GLU A C 1
ATOM 2707 O O . GLU A 1 366 ? 17.516 -2.531 -16.530 1.00 90.81 366 GLU A O 1
ATOM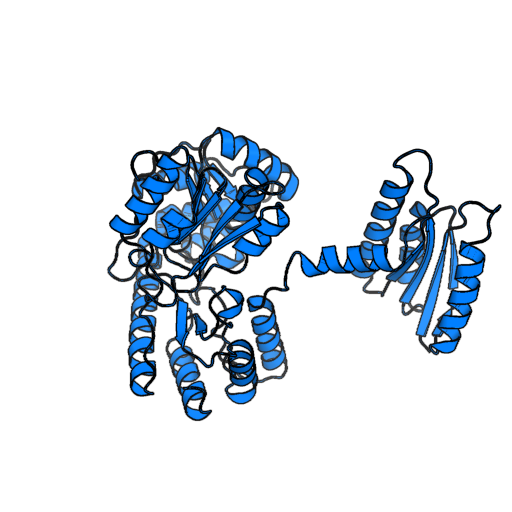 2712 N N . PRO A 1 367 ? 18.168 -0.451 -17.050 1.00 89.19 367 PRO A N 1
ATOM 2713 C CA . PRO A 1 367 ? 19.267 -0.464 -16.082 1.00 89.19 367 PRO A CA 1
ATOM 2714 C C . PRO A 1 367 ? 18.829 -0.714 -14.631 1.00 89.19 367 PRO A C 1
ATOM 2716 O O . PRO A 1 367 ? 19.542 -1.393 -13.888 1.00 89.19 367 PRO A O 1
ATOM 2719 N N . LEU A 1 368 ? 17.667 -0.193 -14.223 1.00 89.19 368 LEU A N 1
ATOM 2720 C CA . LEU A 1 368 ? 17.106 -0.402 -12.884 1.00 89.19 368 LEU A CA 1
ATOM 2721 C C . LEU A 1 368 ? 16.588 -1.829 -12.735 1.00 89.19 368 LEU A C 1
ATOM 2723 O O . LEU A 1 368 ? 16.875 -2.498 -11.740 1.00 89.19 368 LEU A O 1
ATOM 2727 N N . VAL A 1 369 ? 15.900 -2.329 -13.761 1.00 90.00 369 VAL A N 1
ATOM 2728 C CA . VAL A 1 369 ? 15.412 -3.711 -13.815 1.00 90.00 369 VAL A CA 1
ATOM 2729 C C . VAL A 1 369 ? 16.562 -4.713 -13.758 1.00 90.00 369 VAL A C 1
ATOM 2731 O O . VAL A 1 369 ? 16.463 -5.723 -13.060 1.00 90.00 369 VAL A O 1
ATOM 2734 N N . GLU A 1 370 ? 17.696 -4.438 -14.399 1.00 87.75 370 GLU A N 1
ATOM 2735 C CA . GLU A 1 370 ? 18.880 -5.293 -14.290 1.00 87.75 370 GLU A CA 1
ATOM 2736 C C . GLU A 1 370 ? 19.437 -5.368 -12.859 1.00 87.75 370 GLU A C 1
ATOM 2738 O O . GLU A 1 370 ? 19.900 -6.435 -12.441 1.00 87.75 370 GLU A O 1
ATOM 2743 N N . GLN A 1 371 ? 19.425 -4.269 -12.092 1.00 84.12 371 GLN A N 1
ATOM 2744 C CA . GLN A 1 371 ? 19.894 -4.281 -10.698 1.00 84.12 371 GLN A CA 1
ATOM 2745 C C . GLN A 1 371 ? 18.882 -4.947 -9.769 1.00 84.12 371 GLN A C 1
ATOM 2747 O O . GLN A 1 371 ? 19.243 -5.889 -9.055 1.00 84.12 371 GLN A O 1
ATOM 2752 N N . ALA A 1 372 ? 17.614 -4.535 -9.836 1.00 84.75 372 ALA A N 1
ATOM 2753 C CA . ALA A 1 372 ? 16.532 -5.135 -9.061 1.00 84.75 372 ALA A CA 1
ATOM 2754 C C . ALA A 1 372 ? 16.406 -6.640 -9.356 1.00 84.75 372 ALA A C 1
ATOM 2756 O O . ALA A 1 372 ? 16.248 -7.446 -8.443 1.00 84.75 372 ALA A O 1
ATOM 2757 N N . GLY A 1 373 ? 16.600 -7.057 -10.611 1.00 83.81 373 GLY A N 1
ATOM 2758 C CA . GLY A 1 373 ? 16.567 -8.458 -11.030 1.00 83.81 373 GLY A CA 1
ATOM 2759 C C . GLY A 1 373 ? 17.657 -9.327 -10.394 1.00 83.81 373 GLY A C 1
ATOM 2760 O O . GLY A 1 373 ? 17.408 -10.497 -10.089 1.00 83.81 373 GLY A O 1
ATOM 2761 N N . LYS A 1 374 ? 18.853 -8.777 -10.128 1.00 85.12 374 LYS A N 1
ATOM 2762 C CA . LYS A 1 374 ? 19.908 -9.502 -9.390 1.00 85.12 374 LYS A CA 1
ATOM 2763 C C . LYS A 1 374 ? 19.458 -9.782 -7.963 1.00 85.12 374 LYS A C 1
ATOM 2765 O O . LYS A 1 374 ? 19.552 -10.929 -7.523 1.00 85.12 374 LYS A O 1
ATOM 2770 N N . LEU A 1 375 ? 18.935 -8.764 -7.278 1.00 87.00 375 LEU A N 1
ATOM 2771 C CA . LEU A 1 375 ? 18.400 -8.896 -5.925 1.00 87.00 375 LEU A CA 1
ATOM 2772 C C . LEU A 1 375 ? 17.238 -9.897 -5.893 1.00 87.00 375 LEU A C 1
ATOM 2774 O O . LEU A 1 375 ? 17.281 -10.844 -5.111 1.00 87.00 375 LEU A O 1
ATOM 2778 N N . HIS A 1 376 ? 16.279 -9.757 -6.810 1.00 89.62 376 HIS A N 1
ATOM 2779 C CA . HIS A 1 376 ? 15.118 -10.636 -6.959 1.00 89.62 376 HIS A CA 1
ATOM 2780 C C . HIS A 1 376 ? 15.503 -12.117 -7.082 1.00 89.62 376 HIS A C 1
ATOM 2782 O O . HIS A 1 376 ? 14.962 -13.000 -6.406 1.00 89.62 376 HIS A O 1
ATOM 2788 N N . SER A 1 377 ? 16.497 -12.403 -7.929 1.00 87.62 377 SER A N 1
ATOM 2789 C CA . SER A 1 377 ? 16.958 -13.772 -8.172 1.00 87.62 377 SER A CA 1
ATOM 2790 C C . SER A 1 377 ? 17.598 -14.425 -6.941 1.00 87.62 377 SER A C 1
ATOM 2792 O O . SER A 1 377 ? 17.532 -15.646 -6.791 1.00 87.62 377 SER A O 1
ATOM 2794 N N . HIS A 1 378 ? 18.181 -13.621 -6.048 1.00 83.62 378 HIS A N 1
ATOM 2795 C CA . HIS A 1 378 ? 18.817 -14.074 -4.812 1.00 83.62 378 HIS A CA 1
ATOM 2796 C C . HIS A 1 378 ? 17.898 -14.016 -3.585 1.00 83.62 378 HIS A C 1
ATOM 2798 O O . HIS A 1 378 ? 18.212 -14.661 -2.586 1.00 83.62 378 HIS A O 1
ATOM 2804 N N . SER A 1 379 ? 16.779 -13.291 -3.653 1.00 87.88 379 SER A N 1
ATOM 2805 C CA . SER A 1 379 ? 15.810 -13.160 -2.562 1.00 87.88 379 SER A CA 1
ATOM 2806 C C . SER A 1 379 ? 14.718 -14.230 -2.645 1.00 87.88 379 SER A C 1
ATOM 2808 O O . SER A 1 379 ? 14.590 -15.071 -1.758 1.00 87.88 379 SER A O 1
ATOM 2810 N N . VAL A 1 380 ? 13.946 -14.232 -3.732 1.00 91.75 380 VAL A N 1
ATOM 2811 C CA . VAL A 1 380 ? 12.706 -15.019 -3.862 1.00 91.75 380 VAL A CA 1
ATOM 2812 C C . VAL A 1 380 ? 12.716 -15.967 -5.058 1.00 91.75 380 VAL A C 1
ATOM 2814 O O . VAL A 1 380 ? 11.816 -16.793 -5.198 1.00 91.75 380 VAL A O 1
ATOM 2817 N N . SER A 1 381 ? 13.751 -15.899 -5.902 1.00 91.75 381 SER A N 1
ATOM 2818 C CA . SER A 1 381 ? 13.890 -16.622 -7.175 1.00 91.75 381 SER A CA 1
ATOM 2819 C C . SER A 1 381 ? 12.870 -16.219 -8.244 1.00 91.75 381 SER A C 1
ATOM 2821 O O . SER A 1 381 ? 13.284 -15.804 -9.322 1.00 91.75 381 SER A O 1
ATOM 2823 N N . CYS A 1 382 ? 11.568 -16.375 -7.994 1.00 93.88 382 CYS A N 1
ATOM 2824 C CA . CYS A 1 382 ? 10.480 -15.969 -8.888 1.00 93.88 382 CYS A CA 1
ATOM 2825 C C . CYS A 1 382 ? 9.132 -15.969 -8.150 1.00 93.88 382 CYS A C 1
ATOM 2827 O O . CYS A 1 382 ? 8.939 -16.724 -7.193 1.00 93.88 382 CYS A O 1
ATOM 2829 N N . ALA A 1 383 ? 8.149 -15.218 -8.650 1.00 97.12 383 ALA A N 1
ATOM 2830 C CA . ALA A 1 383 ? 6.759 -15.377 -8.219 1.00 97.12 383 ALA A CA 1
ATOM 2831 C C . ALA A 1 383 ? 6.223 -16.797 -8.511 1.00 97.12 383 ALA A C 1
ATOM 2833 O O . ALA A 1 383 ? 6.660 -17.469 -9.451 1.00 97.12 383 ALA A O 1
ATOM 2834 N N . ALA A 1 384 ? 5.247 -17.264 -7.727 1.00 98.00 384 ALA A N 1
ATOM 2835 C CA . ALA A 1 384 ? 4.711 -18.619 -7.859 1.00 98.00 384 ALA A CA 1
ATOM 2836 C C . ALA A 1 384 ? 4.134 -18.876 -9.265 1.00 98.00 384 ALA A C 1
ATOM 2838 O O . ALA A 1 384 ? 3.294 -18.128 -9.755 1.00 98.00 384 ALA A O 1
ATOM 2839 N N . ASN A 1 385 ? 4.576 -19.954 -9.916 1.00 97.94 385 ASN A N 1
ATOM 2840 C CA . ASN A 1 385 ? 4.298 -20.220 -11.332 1.00 97.94 385 ASN A CA 1
ATOM 2841 C C . ASN A 1 385 ? 2.790 -20.253 -11.659 1.00 97.94 385 ASN A C 1
ATOM 2843 O O . ASN A 1 385 ? 2.307 -19.426 -12.427 1.00 97.94 385 ASN A O 1
ATOM 2847 N N . PHE A 1 386 ? 2.019 -21.130 -11.010 1.00 98.38 386 PHE A N 1
ATOM 2848 C CA . PHE A 1 386 ? 0.564 -21.219 -11.202 1.00 98.38 386 PHE A CA 1
ATOM 2849 C C . PHE A 1 386 ? -0.181 -19.906 -10.893 1.00 98.38 386 PHE A C 1
ATOM 2851 O O . PHE A 1 386 ? -1.199 -19.616 -11.518 1.00 98.38 386 PHE A O 1
ATOM 2858 N N . VAL A 1 387 ? 0.345 -19.078 -9.983 1.00 98.56 387 VAL A N 1
ATOM 2859 C CA . VAL A 1 387 ? -0.210 -17.749 -9.690 1.00 98.56 387 VAL A CA 1
ATOM 2860 C C . VAL A 1 387 ? -0.005 -16.802 -10.869 1.00 98.56 387 VAL A C 1
ATOM 2862 O O . VAL A 1 387 ? -0.922 -16.071 -11.230 1.00 98.56 387 VAL A O 1
ATOM 2865 N N . GLN A 1 388 ? 1.165 -16.829 -11.509 1.00 98.75 388 GLN A N 1
ATOM 2866 C CA . GLN A 1 388 ? 1.429 -15.995 -12.682 1.00 98.75 388 GLN A CA 1
ATOM 2867 C C . GLN A 1 388 ? 0.468 -16.312 -13.838 1.00 98.75 388 GLN A C 1
ATOM 2869 O O . GLN A 1 388 ? 0.027 -15.408 -14.543 1.00 98.75 388 GLN A O 1
ATOM 2874 N N . HIS A 1 389 ? 0.091 -17.583 -14.006 1.00 98.62 389 HIS A N 1
ATOM 2875 C CA . HIS A 1 389 ? -0.927 -17.988 -14.977 1.00 98.62 389 HIS A CA 1
ATOM 2876 C C . HIS A 1 389 ? -2.319 -17.428 -14.646 1.00 98.62 389 HIS A C 1
ATOM 2878 O O . HIS A 1 389 ? -2.995 -16.940 -15.551 1.00 98.62 389 HIS A O 1
ATOM 2884 N N . ALA A 1 390 ? -2.715 -17.432 -13.369 1.00 98.75 390 ALA A N 1
ATOM 2885 C CA . ALA A 1 390 ? -3.937 -16.766 -12.916 1.00 98.75 390 ALA A CA 1
ATOM 2886 C C . ALA A 1 390 ? -3.877 -15.242 -13.150 1.00 98.75 390 ALA A C 1
ATOM 2888 O O . ALA A 1 390 ? -4.860 -14.644 -13.577 1.00 98.75 390 ALA A O 1
ATOM 2889 N N . GLY A 1 391 ? -2.705 -14.622 -12.973 1.00 98.69 391 GLY A N 1
ATOM 2890 C CA . GLY A 1 391 ? -2.483 -13.204 -13.271 1.00 98.69 391 GLY A CA 1
ATOM 2891 C C . GLY A 1 391 ? -2.740 -12.833 -14.734 1.00 98.69 391 GLY A C 1
ATOM 2892 O O . GLY A 1 391 ? -3.313 -11.785 -15.011 1.00 98.69 391 GLY A O 1
ATOM 2893 N N . VAL A 1 392 ? -2.396 -13.710 -15.685 1.00 98.75 392 VAL A N 1
ATOM 2894 C CA . VAL A 1 392 ? -2.714 -13.475 -17.107 1.00 98.75 392 VAL A CA 1
ATOM 2895 C C . VAL A 1 392 ? -4.225 -13.396 -17.330 1.00 98.75 392 VAL A C 1
ATOM 2897 O O . VAL A 1 392 ? -4.685 -12.574 -18.118 1.00 98.75 392 VAL A O 1
ATOM 2900 N N . GLU A 1 393 ? -4.986 -14.268 -16.669 1.00 98.62 393 GLU A N 1
ATOM 2901 C CA . GLU A 1 393 ? -6.448 -14.269 -16.750 1.00 98.62 393 GLU A CA 1
ATOM 2902 C C . GLU A 1 393 ? -7.039 -13.020 -16.089 1.00 98.62 393 GLU A C 1
ATOM 2904 O O . GLU A 1 393 ? -7.933 -12.394 -16.657 1.00 98.62 393 GLU A O 1
ATOM 2909 N N . ALA A 1 394 ? -6.482 -12.615 -14.944 1.00 98.56 394 ALA A N 1
ATOM 2910 C CA . ALA A 1 394 ? -6.896 -11.414 -14.231 1.00 98.56 394 ALA A CA 1
ATOM 2911 C C . ALA A 1 394 ? -6.770 -10.159 -15.109 1.00 98.56 394 ALA A C 1
ATOM 2913 O O . ALA A 1 394 ? -7.756 -9.451 -15.278 1.00 98.56 394 ALA A O 1
ATOM 2914 N N . LEU A 1 395 ? -5.619 -9.933 -15.756 1.00 98.31 395 LEU A N 1
ATOM 2915 C CA . LEU A 1 395 ? -5.426 -8.750 -16.612 1.00 98.31 395 LEU A CA 1
ATOM 2916 C C . LEU A 1 395 ? -6.339 -8.718 -17.841 1.00 98.31 395 LEU A C 1
ATOM 2918 O O . LEU A 1 395 ? -6.628 -7.645 -18.353 1.00 98.31 395 LEU A O 1
ATOM 2922 N N . ARG A 1 396 ? -6.741 -9.878 -18.370 1.00 97.00 396 ARG A N 1
ATOM 2923 C CA . ARG A 1 396 ? -7.395 -9.952 -19.687 1.00 97.00 396 ARG A CA 1
ATOM 2924 C C . ARG A 1 396 ? -8.910 -10.056 -19.630 1.00 97.00 396 ARG A C 1
ATOM 2926 O O . ARG A 1 396 ? -9.558 -9.739 -20.621 1.00 97.00 396 ARG A O 1
ATOM 2933 N N . ASN A 1 397 ? -9.458 -10.578 -18.535 1.00 97.56 397 ASN A N 1
ATOM 2934 C CA . ASN A 1 397 ? -10.832 -11.079 -18.513 1.00 97.56 397 ASN A CA 1
ATOM 2935 C C . ASN A 1 397 ? -11.566 -10.747 -17.203 1.00 97.56 397 ASN A C 1
ATOM 2937 O O . ASN A 1 397 ? -12.386 -11.545 -16.745 1.00 97.56 397 ASN A O 1
ATOM 2941 N N . THR A 1 398 ? -11.271 -9.612 -16.560 1.00 97.56 398 THR A N 1
ATOM 2942 C CA . THR A 1 398 ? -11.938 -9.238 -15.295 1.00 97.56 398 THR A CA 1
ATOM 2943 C C . THR A 1 398 ? -12.505 -7.821 -15.246 1.00 97.56 398 THR A C 1
ATOM 2945 O O . THR A 1 398 ? -13.034 -7.447 -14.203 1.00 97.56 398 THR A O 1
ATOM 2948 N N . ASP A 1 399 ? -12.499 -7.069 -16.352 1.00 95.81 399 ASP A N 1
ATOM 2949 C CA . ASP A 1 399 ? -12.992 -5.680 -16.406 1.00 95.81 399 ASP A CA 1
ATOM 2950 C C . ASP A 1 399 ? -14.379 -5.502 -15.766 1.00 95.81 399 ASP A C 1
ATOM 2952 O O . ASP A 1 399 ? -14.580 -4.594 -14.960 1.00 95.81 399 ASP A O 1
ATOM 2956 N N . ASP A 1 400 ? -15.321 -6.406 -16.063 1.00 97.38 400 ASP A N 1
ATOM 2957 C CA . ASP A 1 400 ? -16.672 -6.372 -15.491 1.00 97.38 400 ASP A CA 1
ATOM 2958 C C . ASP A 1 400 ? -16.651 -6.580 -13.963 1.00 97.38 400 ASP A C 1
ATOM 2960 O O . ASP A 1 400 ? -17.295 -5.834 -13.227 1.00 97.38 400 ASP A O 1
ATOM 2964 N N . ALA A 1 401 ? -15.868 -7.545 -13.465 1.00 97.19 401 ALA A N 1
ATOM 2965 C CA . ALA A 1 401 ? -15.756 -7.829 -12.031 1.00 97.19 401 ALA A CA 1
ATOM 2966 C C . ALA A 1 401 ? -15.088 -6.671 -11.268 1.00 97.19 401 ALA A C 1
ATOM 2968 O O . ALA A 1 401 ? -15.524 -6.308 -10.174 1.00 97.19 401 ALA A O 1
ATOM 2969 N N . VAL A 1 402 ? -14.061 -6.057 -11.863 1.00 97.38 402 VAL A N 1
ATOM 2970 C CA . VAL A 1 402 ? -13.400 -4.858 -11.328 1.00 97.38 402 VAL A CA 1
ATOM 2971 C C . VAL A 1 402 ? -14.390 -3.692 -11.271 1.00 97.38 402 VAL A C 1
ATOM 2973 O O . VAL A 1 402 ? -14.479 -3.006 -10.251 1.00 97.38 402 VAL A O 1
ATOM 2976 N N . ALA A 1 403 ? -15.172 -3.477 -12.333 1.00 97.44 403 ALA A N 1
ATOM 2977 C CA . ALA A 1 403 ? -16.161 -2.405 -12.394 1.00 97.44 403 ALA A CA 1
ATOM 2978 C C . ALA A 1 403 ? -17.283 -2.579 -11.356 1.00 97.44 403 ALA A C 1
ATOM 2980 O O . ALA A 1 403 ? -17.664 -1.601 -10.708 1.00 97.44 403 ALA A O 1
ATOM 2981 N N . GLU A 1 404 ? -17.783 -3.804 -11.167 1.00 97.62 404 GLU A N 1
ATOM 2982 C CA . GLU A 1 404 ? -18.771 -4.137 -10.132 1.00 97.62 404 GLU A CA 1
ATOM 2983 C C . GLU A 1 404 ? -18.227 -3.873 -8.722 1.00 97.62 404 GLU A C 1
ATOM 2985 O O . GLU A 1 404 ? -18.891 -3.220 -7.912 1.00 97.62 404 GLU A O 1
ATOM 2990 N N . MET A 1 405 ? -17.001 -4.321 -8.442 1.00 97.62 405 MET A N 1
ATOM 2991 C CA . MET A 1 405 ? -16.334 -4.098 -7.158 1.00 97.62 405 MET A CA 1
ATOM 2992 C C . MET A 1 405 ? -16.118 -2.603 -6.882 1.00 97.62 405 MET A C 1
ATOM 2994 O O . MET A 1 405 ? -16.439 -2.121 -5.794 1.00 97.62 405 MET A O 1
ATOM 2998 N N . ARG A 1 406 ? -15.629 -1.845 -7.870 1.00 97.69 406 ARG A N 1
ATOM 2999 C CA . ARG A 1 406 ? -15.424 -0.391 -7.765 1.00 97.69 406 ARG A CA 1
ATOM 3000 C C . ARG A 1 406 ? -16.726 0.345 -7.460 1.00 97.69 406 ARG A C 1
ATOM 3002 O O . ARG A 1 406 ? -16.750 1.223 -6.602 1.00 97.69 406 ARG A O 1
ATOM 3009 N N . GLU A 1 407 ? -17.817 -0.014 -8.132 1.00 97.94 407 GLU A N 1
ATOM 3010 C CA . GLU A 1 407 ? -19.127 0.594 -7.885 1.00 97.94 407 GLU A CA 1
ATOM 3011 C C . GLU A 1 407 ? -19.660 0.260 -6.483 1.00 97.94 407 GLU A C 1
ATOM 3013 O O . GLU A 1 407 ? -20.206 1.134 -5.808 1.00 97.94 407 GLU A O 1
ATOM 3018 N N . ALA A 1 408 ? -19.450 -0.967 -6.004 1.00 98.06 408 ALA A N 1
ATOM 3019 C CA . ALA A 1 408 ? -19.806 -1.343 -4.641 1.00 98.06 408 ALA A CA 1
ATOM 3020 C C . ALA A 1 408 ? -18.997 -0.557 -3.595 1.00 98.06 408 ALA A C 1
ATOM 3022 O O . ALA A 1 408 ? -19.575 -0.051 -2.632 1.00 98.06 408 ALA A O 1
ATOM 3023 N N . PHE A 1 409 ? -17.685 -0.387 -3.785 1.00 98.44 409 PHE A N 1
ATOM 3024 C CA . PHE A 1 409 ? -16.888 0.447 -2.883 1.00 98.44 409 PHE A CA 1
ATOM 3025 C C . PHE A 1 409 ? -17.301 1.922 -2.929 1.00 98.44 409 PHE A C 1
ATOM 3027 O O . PHE A 1 409 ? -17.385 2.547 -1.873 1.00 98.44 409 PHE A O 1
ATOM 3034 N N . ARG A 1 410 ? -17.669 2.458 -4.102 1.00 98.38 410 ARG A N 1
ATOM 3035 C CA . ARG A 1 410 ? -18.216 3.819 -4.222 1.00 98.38 410 ARG A CA 1
ATOM 3036 C C . ARG A 1 410 ? -19.477 3.994 -3.373 1.00 98.38 410 ARG A C 1
ATOM 3038 O O . ARG A 1 410 ? -19.588 4.965 -2.632 1.00 98.38 410 ARG A O 1
ATOM 3045 N N . GLN A 1 411 ? -20.412 3.045 -3.452 1.00 98.31 411 GLN A N 1
ATOM 3046 C CA . GLN A 1 411 ? -21.6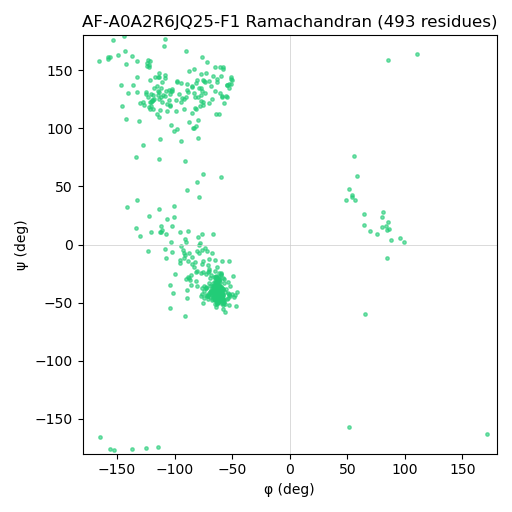52 3.069 -2.665 1.00 98.31 411 GLN A CA 1
ATOM 3047 C C . GLN A 1 411 ? -21.378 2.983 -1.158 1.00 98.31 411 GLN A C 1
ATOM 3049 O O . GLN A 1 411 ? -21.988 3.718 -0.382 1.00 98.31 411 GLN A O 1
ATOM 3054 N N . ARG A 1 412 ? -20.432 2.132 -0.741 1.00 98.31 412 ARG A N 1
ATOM 3055 C CA . ARG A 1 412 ? -20.014 2.002 0.665 1.00 98.31 412 ARG A CA 1
ATOM 3056 C C . ARG A 1 412 ? -19.351 3.272 1.189 1.00 98.31 412 ARG A C 1
ATOM 3058 O O . ARG A 1 412 ? -19.670 3.693 2.297 1.00 98.31 412 ARG A O 1
ATOM 3065 N N . ARG A 1 413 ? -18.479 3.896 0.392 1.00 98.31 413 ARG A N 1
ATOM 3066 C CA . ARG A 1 413 ? -17.871 5.194 0.699 1.00 98.31 413 ARG A CA 1
ATOM 3067 C C . ARG A 1 413 ? -18.947 6.256 0.906 1.00 98.31 413 ARG A C 1
ATOM 3069 O O . ARG A 1 413 ? -18.966 6.881 1.959 1.00 98.31 413 ARG A O 1
ATOM 3076 N N . ASP A 1 414 ? -19.836 6.437 -0.071 1.00 98.38 414 ASP A N 1
ATOM 3077 C CA . ASP A 1 414 ? -20.889 7.462 -0.021 1.00 98.38 414 ASP A CA 1
ATOM 3078 C C . ASP A 1 414 ? -21.789 7.256 1.211 1.00 98.38 414 ASP A C 1
ATOM 3080 O O . ASP A 1 414 ? -22.069 8.195 1.951 1.00 98.38 414 ASP A O 1
ATOM 3084 N N . MET A 1 415 ? -22.156 6.001 1.494 1.00 98.50 415 MET A N 1
ATOM 3085 C CA . MET A 1 415 ? -22.914 5.632 2.689 1.00 98.50 415 MET A CA 1
ATOM 3086 C C . MET A 1 415 ? -22.187 5.992 3.991 1.00 98.50 415 MET A C 1
ATOM 3088 O O . MET A 1 415 ? -22.835 6.460 4.923 1.00 98.50 415 MET A O 1
ATOM 3092 N N . LEU A 1 416 ? -20.881 5.731 4.093 1.00 98.38 416 LEU A N 1
ATOM 3093 C CA . LEU A 1 416 ? -20.103 6.045 5.294 1.00 98.38 416 LEU A CA 1
ATOM 3094 C C . LEU A 1 416 ? -19.971 7.549 5.512 1.00 98.38 416 LEU A C 1
ATOM 3096 O O . LEU A 1 416 ? -20.114 7.994 6.645 1.00 98.38 416 LEU A O 1
ATOM 3100 N N . VAL A 1 417 ? -19.743 8.320 4.446 1.00 98.19 417 VAL A N 1
ATOM 3101 C CA . VAL A 1 417 ? -19.700 9.789 4.516 1.00 98.19 417 VAL A CA 1
ATOM 3102 C C . VAL A 1 417 ? -21.011 10.332 5.087 1.00 98.19 417 VAL A C 1
ATOM 3104 O O . VAL A 1 417 ? -20.983 11.111 6.038 1.00 98.19 417 VAL A O 1
ATOM 3107 N N . ASP A 1 418 ? -22.152 9.879 4.557 1.00 98.19 418 ASP A N 1
ATOM 3108 C CA . ASP A 1 418 ? -23.471 10.281 5.059 1.00 98.19 418 ASP A CA 1
ATOM 3109 C C . ASP A 1 418 ? -23.681 9.841 6.520 1.00 98.19 418 ASP A C 1
ATOM 3111 O O . ASP A 1 418 ? -24.183 10.611 7.337 1.00 98.19 418 ASP A O 1
ATOM 3115 N N . LEU A 1 419 ? -23.265 8.620 6.873 1.00 98.25 419 LEU A N 1
ATOM 3116 C CA . LEU A 1 419 ? -23.471 8.061 8.211 1.00 98.25 419 LEU A CA 1
ATOM 3117 C C . LEU A 1 419 ? -22.624 8.755 9.286 1.00 98.25 419 LEU A C 1
ATOM 3119 O O . LEU A 1 419 ? -23.126 9.014 10.376 1.00 98.25 419 LEU A O 1
ATOM 3123 N N . PHE A 1 420 ? -21.365 9.088 8.996 1.00 98.38 420 PHE A N 1
ATOM 3124 C CA . PHE A 1 420 ? -20.547 9.894 9.905 1.00 98.38 420 PHE A CA 1
ATOM 3125 C C . PHE A 1 420 ? -21.135 11.299 10.081 1.00 98.38 420 PHE A C 1
ATOM 3127 O O . PHE A 1 420 ? -21.229 11.785 11.210 1.00 98.38 420 PHE A O 1
ATOM 3134 N N . ALA A 1 421 ? -21.620 11.917 8.998 1.00 97.88 421 ALA A N 1
ATOM 3135 C CA . ALA A 1 421 ? -22.261 13.228 9.065 1.00 97.88 421 ALA A CA 1
ATOM 3136 C C . ALA A 1 421 ? -23.547 13.215 9.917 1.00 97.88 421 ALA A C 1
ATOM 3138 O O . ALA A 1 421 ? -23.790 14.165 10.667 1.00 97.88 421 ALA A O 1
ATOM 3139 N N . ASP A 1 422 ? -24.339 12.139 9.860 1.00 97.88 422 ASP A N 1
ATOM 3140 C CA . ASP A 1 422 ? -25.529 11.944 10.704 1.00 97.88 422 ASP A CA 1
ATOM 3141 C C . ASP A 1 422 ? -25.188 11.890 12.208 1.00 97.88 422 ASP A C 1
ATOM 3143 O O . ASP A 1 422 ? -25.991 12.334 13.037 1.00 97.88 422 ASP A O 1
ATOM 3147 N N . HIS A 1 423 ? -23.985 11.420 12.557 1.00 97.69 423 HIS A N 1
ATOM 3148 C CA . HIS A 1 423 ? -23.441 11.415 13.924 1.00 97.69 423 HIS A CA 1
ATOM 3149 C C . HIS A 1 423 ? -22.624 12.673 14.269 1.00 97.69 423 HIS A C 1
ATOM 3151 O O . HIS A 1 423 ? -22.120 12.801 15.379 1.00 97.69 423 HIS A O 1
ATOM 3157 N N . GLY A 1 424 ? -22.561 13.661 13.369 1.00 96.81 424 GLY A N 1
ATOM 3158 C CA . GLY A 1 424 ? -21.893 14.944 13.610 1.00 96.81 424 GLY A CA 1
ATOM 3159 C C . GLY A 1 424 ? -20.386 14.950 13.341 1.00 96.81 424 GLY A C 1
ATOM 3160 O O . GLY A 1 424 ? -19.723 15.928 13.695 1.00 96.81 424 GLY A O 1
ATOM 3161 N N . THR A 1 425 ? -19.856 13.914 12.690 1.00 96.56 425 THR A N 1
ATOM 3162 C CA . THR A 1 425 ? -18.443 13.797 12.316 1.00 96.56 425 THR A CA 1
ATOM 3163 C C . THR A 1 425 ? -18.267 14.067 10.823 1.00 96.56 425 THR A C 1
ATOM 3165 O O . THR A 1 425 ? -18.808 13.359 9.977 1.00 96.56 425 THR A O 1
ATOM 3168 N N . GLU A 1 426 ? -17.489 15.090 10.471 1.00 95.31 426 GLU A N 1
ATOM 3169 C CA . GLU A 1 426 ? -17.101 15.340 9.079 1.00 95.31 426 GLU A CA 1
ATOM 3170 C C . GLU A 1 426 ? -15.810 14.581 8.754 1.00 95.31 426 GLU A C 1
ATOM 3172 O O . GLU A 1 426 ? -14.838 14.643 9.505 1.00 95.31 426 GLU A O 1
ATOM 3177 N N . VAL A 1 427 ? -15.790 13.883 7.618 1.00 95.44 427 VAL A N 1
ATOM 3178 C CA . VAL A 1 427 ? -14.640 13.099 7.146 1.00 95.44 427 VAL A CA 1
ATOM 3179 C C . VAL A 1 427 ? -14.191 13.591 5.767 1.00 95.44 427 VAL A C 1
ATOM 3181 O O . VAL A 1 427 ? -15.043 13.911 4.930 1.00 95.44 427 VAL A O 1
ATOM 3184 N N . PRO A 1 428 ? -12.878 13.643 5.478 1.00 94.69 428 PRO A N 1
ATOM 3185 C CA . PRO A 1 428 ? -12.394 13.852 4.117 1.00 94.69 428 PRO A CA 1
ATOM 3186 C C . PRO A 1 428 ? -12.912 12.746 3.189 1.00 94.69 428 PRO A C 1
ATOM 3188 O O . PRO A 1 428 ? -12.785 11.560 3.493 1.00 94.69 428 PRO A O 1
ATOM 3191 N N . VAL A 1 429 ? -13.528 13.134 2.069 1.00 96.75 429 VAL A N 1
ATOM 3192 C CA . VAL A 1 429 ? -14.126 12.185 1.119 1.00 96.75 429 VAL A CA 1
ATOM 3193 C C . VAL A 1 429 ? -13.029 11.639 0.199 1.00 96.75 429 VAL A C 1
ATOM 3195 O O . VAL A 1 429 ? -12.441 12.427 -0.538 1.00 96.75 429 VAL A O 1
ATOM 3198 N N . PRO A 1 430 ? -12.751 10.323 0.208 1.00 97.00 430 PRO A N 1
ATOM 3199 C CA . PRO A 1 430 ? -11.705 9.743 -0.626 1.00 97.00 430 PRO A CA 1
ATOM 3200 C C . PRO A 1 430 ? -12.147 9.642 -2.092 1.00 97.00 430 PRO A C 1
ATOM 3202 O O . PRO A 1 430 ? -13.285 9.265 -2.391 1.00 97.00 430 PRO A O 1
ATOM 3205 N N . ASP A 1 431 ? -11.226 9.912 -3.011 1.00 97.56 431 ASP A N 1
ATOM 3206 C CA . ASP A 1 431 ? -11.439 9.842 -4.462 1.00 97.56 431 ASP A CA 1
ATOM 3207 C C . ASP A 1 431 ? -11.079 8.468 -5.053 1.00 97.56 431 ASP A C 1
ATOM 3209 O O . ASP A 1 431 ? -11.442 8.160 -6.189 1.00 97.56 431 ASP A O 1
ATOM 3213 N N . GLY A 1 432 ? -10.419 7.606 -4.279 1.00 97.75 432 GLY A N 1
ATOM 3214 C CA . GLY A 1 432 ? -10.054 6.249 -4.667 1.00 97.75 432 GLY A CA 1
ATOM 3215 C C . GLY A 1 432 ? -9.634 5.363 -3.493 1.00 97.75 432 GLY A C 1
ATOM 3216 O O . GLY A 1 432 ? -9.889 5.677 -2.329 1.00 97.75 432 GLY A O 1
ATOM 3217 N N . ALA A 1 433 ? -9.011 4.225 -3.815 1.00 98.12 433 ALA A N 1
ATOM 3218 C CA . ALA A 1 433 ? -8.729 3.125 -2.889 1.00 98.12 433 ALA A CA 1
ATOM 3219 C C . ALA A 1 433 ? -9.991 2.692 -2.116 1.00 98.12 433 ALA A C 1
ATOM 3221 O O . ALA A 1 433 ? -11.105 2.887 -2.585 1.00 98.12 433 ALA A O 1
ATOM 3222 N N . PHE A 1 434 ? -9.852 2.062 -0.951 1.00 97.94 434 PHE A N 1
ATOM 3223 C CA . PHE A 1 434 ? -10.999 1.716 -0.101 1.00 97.94 434 PHE A CA 1
ATOM 3224 C C . PHE A 1 434 ? -10.782 2.089 1.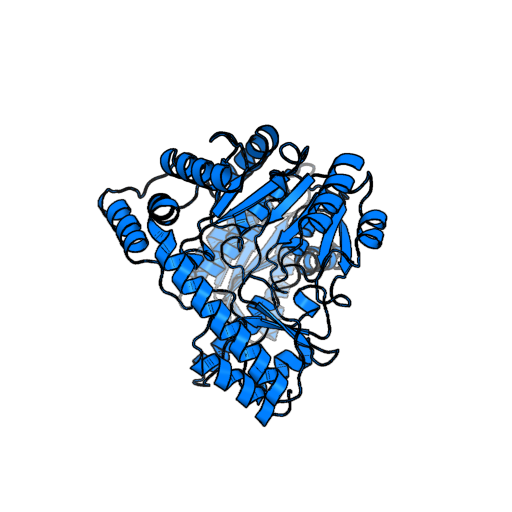371 1.00 97.94 434 PHE A C 1
ATOM 3226 O O . PHE A 1 434 ? -11.166 1.356 2.284 1.00 97.94 434 PHE A O 1
ATOM 3233 N N . TYR A 1 435 ? -10.142 3.240 1.589 1.00 98.19 435 TYR A N 1
ATOM 3234 C CA . TYR A 1 435 ? -9.809 3.765 2.911 1.00 98.19 435 TYR A CA 1
ATOM 3235 C C . TYR A 1 435 ? -10.398 5.150 3.145 1.00 98.19 435 TYR A C 1
ATOM 3237 O O . TYR A 1 435 ? -10.612 5.912 2.202 1.00 98.19 435 TYR A O 1
ATOM 3245 N N . MET A 1 436 ? -10.645 5.460 4.412 1.00 97.62 436 MET A N 1
ATOM 3246 C CA . MET A 1 436 ? -11.089 6.757 4.902 1.00 97.62 436 MET A CA 1
ATOM 3247 C C . MET A 1 436 ? -10.288 7.107 6.156 1.00 97.62 436 MET A C 1
ATOM 3249 O O . MET A 1 436 ? -10.085 6.253 7.019 1.00 97.62 436 MET A O 1
ATOM 3253 N N . MET A 1 437 ? -9.846 8.357 6.258 1.00 97.81 437 MET A N 1
ATOM 3254 C CA . MET A 1 437 ? -9.151 8.873 7.438 1.00 97.81 437 MET A CA 1
ATOM 3255 C C . MET A 1 437 ? -10.154 9.616 8.322 1.00 97.81 437 MET A C 1
ATOM 3257 O O . MET A 1 437 ? -10.504 10.762 8.045 1.00 97.81 437 MET A O 1
ATOM 3261 N N . LEU A 1 438 ? -10.639 8.940 9.362 1.00 97.56 438 LEU A N 1
ATOM 3262 C CA . LEU A 1 438 ? -11.566 9.482 10.353 1.00 97.56 438 LEU A CA 1
ATOM 3263 C C . LEU A 1 438 ? -10.806 10.424 11.300 1.00 97.56 438 LEU A C 1
ATOM 3265 O O . LEU A 1 438 ? -9.845 9.965 11.912 1.00 97.56 438 LEU A O 1
ATOM 3269 N N . PRO A 1 439 ? -11.186 11.705 11.446 1.00 96.88 439 PRO A N 1
ATOM 3270 C CA . PRO A 1 439 ? -10.594 12.568 12.467 1.00 96.88 439 PRO A CA 1
ATOM 3271 C C . PRO A 1 439 ? -10.932 12.053 13.870 1.00 96.88 439 PRO A C 1
ATOM 3273 O O . PRO A 1 439 ? -12.094 11.760 14.151 1.00 96.88 439 PRO A O 1
ATOM 3276 N N . VAL A 1 440 ? -9.934 11.961 14.747 1.00 96.56 440 VAL A N 1
ATOM 3277 C CA . VAL A 1 440 ? -10.078 11.482 16.134 1.00 96.56 440 VAL A CA 1
ATOM 3278 C C . VAL A 1 440 ? -9.271 12.366 17.091 1.00 96.56 440 VAL A C 1
ATOM 3280 O O . VAL A 1 440 ? -8.704 13.386 16.690 1.00 96.56 440 VAL A O 1
ATOM 3283 N N . ASP A 1 441 ? -9.227 12.007 18.374 1.00 91.69 441 ASP A N 1
ATOM 3284 C CA . ASP A 1 441 ? -8.372 12.694 19.342 1.00 91.69 441 ASP A CA 1
ATOM 3285 C C . ASP A 1 441 ? -6.892 12.658 18.929 1.00 91.69 441 ASP A C 1
ATOM 3287 O O . ASP A 1 441 ? -6.426 11.737 18.264 1.00 91.69 441 ASP A O 1
ATOM 3291 N N . SER A 1 442 ? -6.118 13.660 19.362 1.00 87.94 442 SER A N 1
ATOM 3292 C CA . SER A 1 442 ? -4.690 13.764 19.020 1.00 87.94 442 SER A CA 1
ATOM 3293 C C . SER A 1 442 ? -3.856 12.566 19.483 1.00 87.94 442 SER A C 1
ATOM 3295 O O . SER A 1 442 ? -2.789 12.322 18.932 1.00 87.94 442 SER A O 1
ATOM 3297 N N . ASP A 1 443 ? -4.324 11.869 20.522 1.00 94.12 443 ASP A N 1
ATOM 3298 C CA . ASP A 1 443 ? -3.801 10.568 20.938 1.00 94.12 443 ASP A CA 1
ATOM 3299 C C . ASP A 1 443 ? -4.602 9.469 20.225 1.00 94.12 443 ASP A C 1
ATOM 3301 O O . ASP A 1 443 ? -5.476 8.811 20.793 1.00 94.12 443 ASP A O 1
ATOM 3305 N N . ASP A 1 444 ? -4.361 9.352 18.921 1.00 95.56 444 ASP A N 1
ATOM 3306 C CA . ASP A 1 444 ? -5.098 8.455 18.031 1.00 95.56 444 ASP A CA 1
ATOM 3307 C C . ASP A 1 444 ? -4.824 6.975 18.313 1.00 95.56 444 ASP A C 1
ATOM 3309 O O . ASP A 1 444 ? -5.680 6.125 18.056 1.00 95.56 444 ASP A O 1
ATOM 3313 N N . GLN A 1 445 ? -3.657 6.666 18.877 1.00 93.00 445 GLN A N 1
ATOM 3314 C CA . GLN A 1 445 ? -3.329 5.343 19.380 1.00 93.00 445 GLN A CA 1
ATOM 3315 C C . GLN A 1 445 ? -4.243 4.968 20.548 1.00 93.00 445 GLN A C 1
ATOM 3317 O O . GLN A 1 445 ? -4.914 3.939 20.464 1.00 93.00 445 GLN A O 1
ATOM 3322 N N . ALA A 1 446 ? -4.334 5.811 21.583 1.00 92.69 446 ALA A N 1
ATOM 3323 C CA . ALA A 1 446 ? -5.239 5.560 22.703 1.00 92.69 446 ALA A CA 1
ATOM 3324 C C . ALA A 1 446 ? -6.707 5.503 22.251 1.00 92.69 446 ALA A C 1
ATOM 3326 O O . ALA A 1 446 ? -7.473 4.679 22.749 1.00 92.69 446 ALA A O 1
ATOM 3327 N N . TRP A 1 447 ? -7.097 6.333 21.277 1.00 96.69 447 TRP A N 1
ATOM 3328 C CA . TRP A 1 447 ? -8.435 6.276 20.687 1.00 96.69 447 TRP A CA 1
ATOM 3329 C C . TRP A 1 447 ? -8.696 4.929 19.996 1.00 96.69 447 TRP A C 1
ATOM 3331 O O . TRP A 1 447 ? -9.731 4.316 20.243 1.00 96.69 447 TRP A O 1
ATOM 3341 N N . CYS A 1 448 ? -7.764 4.427 19.173 1.00 95.50 448 CYS A N 1
ATOM 3342 C CA . CYS A 1 448 ? -7.931 3.145 18.474 1.00 95.50 448 CYS A CA 1
ATOM 3343 C C . CYS A 1 448 ? -7.935 1.954 19.441 1.00 95.50 448 CYS A C 1
ATOM 3345 O O . CYS A 1 448 ? -8.730 1.035 19.254 1.00 95.50 448 CYS A O 1
ATOM 3347 N N . GLU A 1 449 ? -7.077 1.973 20.466 1.00 92.19 449 GLU A N 1
ATOM 3348 C CA . GLU A 1 449 ? -7.046 0.966 21.538 1.00 92.19 449 GLU A CA 1
ATOM 3349 C C . GLU A 1 449 ? -8.368 0.959 22.327 1.00 92.19 449 GLU A C 1
ATOM 3351 O O . GLU A 1 449 ? -8.973 -0.095 22.520 1.00 92.19 449 GLU A O 1
ATOM 3356 N N . GLY A 1 450 ? -8.894 2.131 22.689 1.00 94.75 450 GLY A N 1
ATOM 3357 C CA . GLY A 1 450 ? -10.205 2.238 23.330 1.00 94.75 450 GLY A CA 1
ATOM 3358 C C . GLY A 1 450 ? -11.355 1.778 22.426 1.00 94.75 450 GLY A C 1
ATOM 3359 O O . GLY A 1 450 ? -12.250 1.060 22.871 1.00 94.75 450 GLY A O 1
ATOM 3360 N N . ALA A 1 451 ? -11.324 2.119 21.134 1.00 96.94 451 ALA A N 1
ATOM 3361 C CA . ALA A 1 451 ? -12.373 1.751 20.183 1.00 96.94 451 ALA A CA 1
ATOM 3362 C C . ALA A 1 451 ? -12.504 0.225 20.026 1.00 96.94 451 ALA A C 1
ATOM 3364 O O . ALA A 1 451 ? -13.618 -0.308 19.993 1.00 96.94 451 ALA A O 1
ATOM 3365 N N . ILE A 1 452 ? -11.386 -0.504 19.984 1.00 95.06 452 ILE A N 1
ATOM 3366 C CA . ILE A 1 452 ? -11.415 -1.969 19.926 1.00 95.06 452 ILE A CA 1
ATOM 3367 C C . ILE A 1 452 ? -11.798 -2.600 21.273 1.00 95.06 452 ILE A C 1
ATOM 3369 O O . ILE A 1 452 ? -12.531 -3.589 21.281 1.00 95.06 452 ILE A O 1
ATOM 3373 N N . GLU A 1 453 ? -11.386 -2.030 22.406 1.00 93.25 453 GLU A N 1
ATOM 3374 C CA . GLU A 1 453 ? -11.715 -2.562 23.737 1.00 93.25 453 GLU A CA 1
ATOM 3375 C C . GLU A 1 453 ? -13.172 -2.309 24.156 1.00 93.25 453 GLU A C 1
ATOM 3377 O O . GLU A 1 453 ? -13.811 -3.175 24.757 1.00 93.25 453 GLU A O 1
ATOM 3382 N N . GLU A 1 454 ? -13.712 -1.127 23.857 1.00 95.81 454 GLU A N 1
ATOM 3383 C CA . GLU A 1 454 ? -15.021 -0.682 24.348 1.00 95.81 454 GLU A CA 1
ATOM 3384 C C . GLU A 1 454 ? -16.121 -0.818 23.292 1.00 95.81 454 GLU A C 1
ATOM 3386 O O . GLU A 1 454 ? -17.234 -1.255 23.606 1.00 95.81 454 GLU A O 1
ATOM 3391 N N . ALA A 1 455 ? -15.821 -0.465 22.037 1.00 97.00 455 ALA A N 1
ATOM 3392 C CA . ALA A 1 455 ? -16.767 -0.544 20.923 1.00 97.00 455 ALA A CA 1
ATOM 3393 C C . ALA A 1 455 ? -16.633 -1.852 20.127 1.00 97.00 455 ALA A C 1
ATOM 3395 O O . ALA A 1 455 ? -17.528 -2.186 19.348 1.00 97.00 455 ALA A O 1
ATOM 3396 N N .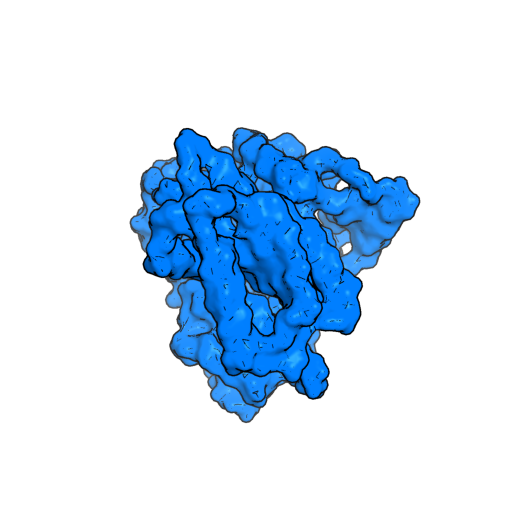 HIS A 1 456 ? -15.552 -2.617 20.321 1.00 97.00 456 HIS A N 1
ATOM 3397 C CA . HIS A 1 456 ? -15.202 -3.776 19.492 1.00 97.00 456 HIS A CA 1
ATOM 3398 C C . HIS A 1 456 ? -15.126 -3.421 18.002 1.00 97.00 456 HIS A C 1
ATOM 3400 O O . HIS A 1 456 ? -15.639 -4.155 17.152 1.00 97.00 456 HIS A O 1
ATOM 3406 N N . VAL A 1 457 ? -14.524 -2.271 17.691 1.00 97.69 457 VAL A N 1
ATOM 3407 C CA . VAL A 1 457 ? -14.278 -1.807 16.321 1.00 97.69 457 VAL A CA 1
ATOM 3408 C C . VAL A 1 457 ? -12.778 -1.619 16.133 1.00 97.69 457 VAL A C 1
ATOM 3410 O O . VAL A 1 457 ? -12.165 -0.820 16.831 1.00 97.69 457 VAL A O 1
ATOM 3413 N N . ALA A 1 458 ? -12.181 -2.356 15.197 1.00 96.31 458 ALA A N 1
ATOM 3414 C CA . ALA A 1 458 ? -10.749 -2.268 14.929 1.00 96.31 458 ALA A CA 1
ATOM 3415 C C . ALA A 1 458 ? -10.463 -1.242 13.821 1.00 96.31 458 ALA A C 1
ATOM 3417 O O . ALA A 1 458 ? -10.973 -1.365 12.707 1.00 96.31 458 ALA A O 1
ATOM 3418 N N . THR A 1 459 ? -9.605 -0.265 14.108 1.00 96.25 459 THR A N 1
ATOM 3419 C CA . THR A 1 459 ? -9.105 0.758 13.171 1.00 96.25 459 THR A CA 1
ATOM 3420 C C . THR A 1 459 ? -7.606 0.955 13.369 1.00 96.25 459 THR A C 1
ATOM 3422 O O . THR A 1 459 ? -7.062 0.566 14.398 1.00 96.25 459 THR A O 1
ATOM 3425 N N . VAL A 1 460 ? -6.909 1.560 12.404 1.00 95.81 460 VAL A N 1
ATOM 3426 C CA . VAL A 1 460 ? -5.451 1.768 12.517 1.00 95.81 460 VAL A CA 1
ATOM 3427 C C . VAL A 1 460 ? -5.146 3.228 12.857 1.00 95.81 460 VAL A C 1
ATOM 3429 O O . VAL A 1 460 ? -5.627 4.095 12.129 1.00 95.81 460 VAL A O 1
ATOM 3432 N N . PRO A 1 461 ? -4.330 3.525 13.884 1.00 95.88 461 PRO A N 1
ATOM 3433 C CA . PRO A 1 461 ? -3.997 4.904 14.237 1.00 95.88 461 PRO A CA 1
ATOM 3434 C C . PRO A 1 461 ? -3.226 5.608 13.114 1.00 95.88 461 PRO A C 1
ATOM 3436 O O . PRO A 1 461 ? -2.341 5.027 12.480 1.00 95.88 461 PRO A O 1
ATOM 3439 N N . GLY A 1 462 ? -3.560 6.871 12.881 1.00 95.94 462 GLY A N 1
ATOM 3440 C CA . GLY A 1 462 ? -2.980 7.772 11.889 1.00 95.94 462 GLY A CA 1
ATOM 3441 C C . GLY A 1 462 ? -1.486 8.011 12.097 1.00 95.94 462 GLY A C 1
ATOM 3442 O O . GLY A 1 462 ? -0.734 8.100 11.126 1.00 95.94 462 GLY A O 1
ATOM 3443 N N . SER A 1 463 ? -1.030 7.995 13.350 1.00 94.38 463 SER A N 1
ATOM 3444 C CA . SER A 1 463 ? 0.376 8.050 13.756 1.00 94.38 463 SER A CA 1
ATOM 3445 C C . SER A 1 463 ? 1.227 6.973 13.077 1.00 94.38 463 SER A C 1
ATOM 3447 O O . SER A 1 463 ? 2.379 7.232 12.739 1.00 94.38 463 SER A O 1
ATOM 3449 N N . ALA A 1 464 ? 0.660 5.797 12.776 1.00 92.00 464 ALA A N 1
ATOM 3450 C CA . ALA A 1 464 ? 1.362 4.745 12.036 1.00 92.00 464 ALA A CA 1
ATOM 3451 C C . ALA A 1 464 ? 1.711 5.145 10.591 1.00 92.00 464 ALA A C 1
ATOM 3453 O O . ALA A 1 464 ? 2.604 4.556 9.986 1.00 92.00 464 ALA A O 1
ATOM 3454 N N . PHE A 1 465 ? 0.988 6.119 10.039 1.00 95.12 465 PHE A N 1
ATOM 3455 C CA . PHE A 1 465 ? 1.133 6.634 8.680 1.00 95.12 465 PHE A CA 1
ATOM 3456 C C . PHE A 1 465 ? 1.771 8.032 8.646 1.00 95.12 465 PHE A C 1
ATOM 3458 O O . PHE A 1 465 ? 1.771 8.658 7.594 1.00 95.12 465 PHE A O 1
ATOM 3465 N N . GLY A 1 466 ? 2.275 8.543 9.777 1.00 93.56 466 GLY A N 1
ATOM 3466 C CA . GLY A 1 466 ? 2.824 9.902 9.865 1.00 93.56 466 GLY A CA 1
ATOM 3467 C C . GLY A 1 466 ? 1.770 11.005 10.013 1.00 93.56 466 GLY A C 1
ATOM 3468 O O . GLY A 1 466 ? 2.079 12.177 9.836 1.00 93.56 466 GLY A O 1
ATOM 3469 N N . THR A 1 467 ? 0.524 10.670 10.358 1.00 95.12 467 THR A N 1
ATOM 3470 C CA . THR A 1 467 ? -0.569 11.652 10.471 1.00 95.12 467 THR A CA 1
ATOM 3471 C C . THR A 1 467 ? -1.379 11.453 11.759 1.00 95.12 467 THR A C 1
ATOM 3473 O O . THR A 1 467 ? -2.489 10.918 11.711 1.00 95.12 467 THR A O 1
ATOM 3476 N N . PRO A 1 468 ? -0.835 11.853 12.928 1.00 95.25 468 PRO A N 1
ATOM 3477 C CA . PRO A 1 468 ? -1.536 11.778 14.209 1.00 95.25 468 PRO A CA 1
ATOM 3478 C C . PRO A 1 468 ? -2.863 12.549 14.216 1.00 95.25 468 PRO A C 1
ATOM 3480 O O . PRO A 1 468 ? -3.005 13.568 13.538 1.00 95.25 468 PRO A O 1
ATOM 3483 N N . GLY A 1 469 ? -3.818 12.105 15.035 1.00 96.12 469 GLY A N 1
ATOM 3484 C CA . GLY A 1 469 ? -5.154 12.714 15.129 1.00 96.12 469 GLY A CA 1
ATOM 3485 C C . GLY A 1 469 ? -6.160 12.179 14.108 1.00 96.12 469 GLY A C 1
ATOM 3486 O O . GLY A 1 469 ? -7.222 12.768 13.909 1.00 96.12 469 GLY A O 1
ATOM 3487 N N . TYR A 1 470 ? -5.832 11.062 13.458 1.00 97.50 470 TYR A N 1
ATOM 3488 C CA . TYR A 1 470 ? -6.724 10.359 12.545 1.00 97.50 470 TYR A CA 1
ATOM 3489 C C . TYR A 1 470 ? -6.732 8.859 12.844 1.00 97.50 470 TYR A C 1
ATOM 3491 O O . TYR A 1 470 ? -5.777 8.324 13.390 1.00 97.50 470 TYR A O 1
ATOM 3499 N N . ALA A 1 471 ? -7.785 8.160 12.441 1.00 97.56 471 ALA A N 1
ATOM 3500 C CA . ALA A 1 471 ? -7.842 6.706 12.399 1.00 97.56 471 ALA A CA 1
ATOM 3501 C C . ALA A 1 471 ? -8.178 6.262 10.972 1.00 97.56 471 ALA A C 1
ATOM 3503 O O . ALA A 1 471 ? -9.165 6.706 10.380 1.00 97.56 471 ALA A O 1
ATOM 3504 N N . ARG A 1 472 ? -7.369 5.370 10.397 1.00 97.88 472 ARG A N 1
ATOM 3505 C CA . ARG A 1 472 ? -7.672 4.766 9.100 1.00 97.88 472 ARG A CA 1
ATOM 3506 C C . ARG A 1 472 ? -8.728 3.682 9.272 1.00 97.88 472 ARG A C 1
ATOM 3508 O O . ARG A 1 472 ? -8.499 2.680 9.957 1.00 97.88 472 ARG A O 1
ATOM 3515 N N . LEU A 1 473 ? -9.814 3.842 8.530 1.00 96.88 473 LEU A N 1
ATOM 3516 C CA . LEU A 1 473 ? -10.892 2.879 8.367 1.00 96.88 473 LEU A CA 1
ATOM 3517 C C . LEU A 1 473 ? -10.860 2.301 6.948 1.00 96.88 473 LEU A C 1
ATOM 3519 O O . LEU A 1 473 ? -10.832 3.042 5.966 1.00 96.88 473 LEU A O 1
ATOM 3523 N N . SER A 1 474 ? -10.871 0.976 6.832 1.00 97.62 474 SER A N 1
ATOM 3524 C CA . SER A 1 474 ? -11.084 0.254 5.577 1.00 97.62 474 SER A CA 1
ATOM 3525 C C . SER A 1 474 ? -12.572 -0.003 5.379 1.00 97.62 474 SER A C 1
ATOM 3527 O O . SER A 1 474 ? -13.226 -0.573 6.253 1.00 97.62 474 SER A O 1
ATOM 3529 N N . TYR A 1 475 ? -13.116 0.380 4.225 1.00 97.19 475 TYR A N 1
ATOM 3530 C CA . TYR A 1 475 ? -14.501 0.063 3.853 1.00 97.19 475 TYR A CA 1
ATOM 3531 C C . TYR A 1 475 ? -14.616 -1.121 2.890 1.00 97.19 475 TYR A C 1
ATOM 3533 O O . TYR A 1 475 ? -15.625 -1.310 2.199 1.00 97.19 475 TYR A O 1
ATOM 3541 N N . ALA A 1 476 ? -13.597 -1.978 2.905 1.00 95.56 476 ALA A N 1
ATOM 3542 C CA . ALA A 1 476 ? -13.615 -3.292 2.288 1.00 95.56 476 ALA A CA 1
ATOM 3543 C C . ALA A 1 476 ? -14.332 -4.335 3.166 1.00 95.56 476 ALA A C 1
ATOM 3545 O O . ALA A 1 476 ? -13.793 -5.382 3.501 1.00 95.56 476 ALA A O 1
ATOM 3546 N N . ALA A 1 477 ? -15.568 -4.024 3.556 1.00 94.50 477 ALA A N 1
ATOM 3547 C CA . ALA A 1 477 ? -16.442 -4.903 4.320 1.00 94.50 477 ALA A CA 1
ATOM 3548 C C . ALA A 1 477 ? -17.898 -4.742 3.863 1.00 94.50 477 ALA A C 1
ATOM 3550 O O . ALA A 1 477 ? -18.259 -3.779 3.180 1.00 94.50 477 ALA A O 1
ATOM 3551 N N . SER A 1 478 ? -18.764 -5.671 4.278 1.00 94.88 478 SER A N 1
ATOM 3552 C CA . SER A 1 478 ? -20.194 -5.585 3.967 1.00 94.88 478 SER A CA 1
ATOM 3553 C C . SER A 1 478 ? -20.826 -4.306 4.530 1.00 94.88 478 SER A C 1
ATOM 3555 O O . SER A 1 478 ? -20.512 -3.899 5.649 1.00 94.88 478 SER A O 1
ATOM 3557 N N . GLU A 1 479 ? -21.795 -3.726 3.815 1.00 96.00 479 GLU A N 1
ATOM 3558 C CA . GLU A 1 479 ? -22.525 -2.529 4.270 1.00 96.00 479 GLU A CA 1
ATOM 3559 C C . GLU A 1 479 ? -23.108 -2.680 5.681 1.00 96.00 479 GLU A C 1
ATOM 3561 O O . GLU A 1 479 ? -23.121 -1.725 6.454 1.00 96.00 479 GLU A O 1
ATOM 3566 N N . GLN A 1 480 ? -23.570 -3.885 6.032 1.00 96.75 480 GLN A N 1
ATOM 3567 C CA . GLN A 1 480 ? -24.087 -4.174 7.366 1.00 96.75 480 GLN A CA 1
ATOM 3568 C C . GLN A 1 480 ? -23.005 -4.003 8.439 1.00 96.75 480 GLN A C 1
ATOM 3570 O O . GLN A 1 480 ? -23.267 -3.345 9.441 1.00 96.75 480 GLN A O 1
ATOM 3575 N N . ARG A 1 481 ? -21.806 -4.564 8.223 1.00 96.44 481 ARG A N 1
ATOM 3576 C CA . ARG A 1 481 ? -20.679 -4.432 9.162 1.00 96.44 481 ARG A CA 1
ATOM 3577 C C . ARG A 1 481 ? -20.173 -3.000 9.243 1.00 96.44 481 ARG A C 1
ATOM 3579 O O . ARG A 1 481 ? -19.869 -2.542 10.334 1.00 96.44 481 ARG A O 1
ATOM 3586 N N . LEU A 1 482 ? -20.153 -2.279 8.123 1.00 98.00 482 LEU A N 1
ATOM 3587 C CA . LEU A 1 482 ? -19.779 -0.864 8.101 1.00 98.00 482 LEU A CA 1
ATOM 3588 C C . LEU A 1 482 ? -20.739 -0.013 8.937 1.00 98.00 482 LEU A C 1
ATOM 3590 O O . LEU A 1 482 ? -20.293 0.733 9.802 1.00 98.00 482 LEU A O 1
ATOM 3594 N N . ARG A 1 483 ? -22.055 -0.168 8.732 1.00 98.38 483 ARG A N 1
ATOM 3595 C CA . ARG A 1 483 ? -23.066 0.522 9.549 1.00 98.38 483 ARG A CA 1
ATOM 3596 C C . ARG A 1 483 ? -22.927 0.162 11.019 1.00 98.38 483 ARG A C 1
ATOM 3598 O O . ARG A 1 483 ? -22.917 1.045 11.861 1.00 98.38 483 ARG A O 1
ATOM 3605 N N . GLU A 1 484 ? -22.795 -1.125 11.315 1.00 98.19 484 GLU A N 1
ATOM 3606 C CA . GLU A 1 484 ? -22.612 -1.606 12.680 1.00 98.19 484 GLU A CA 1
ATOM 3607 C C . GLU A 1 484 ? -21.371 -1.002 13.350 1.00 98.19 484 GLU A C 1
ATOM 3609 O O . GLU A 1 484 ? -21.468 -0.575 14.493 1.00 98.19 484 GLU A O 1
ATOM 3614 N N . GLY A 1 485 ? -20.239 -0.915 12.648 1.00 98.06 485 GLY A N 1
ATOM 3615 C CA . GLY A 1 485 ? -19.021 -0.295 13.172 1.00 98.06 485 GLY A CA 1
ATOM 3616 C C . GLY A 1 485 ? -19.223 1.172 13.543 1.00 98.06 485 GLY A C 1
ATOM 3617 O O . GLY A 1 485 ? -18.886 1.569 14.653 1.00 98.06 485 GLY A O 1
ATOM 3618 N N . VAL A 1 486 ? -19.834 1.962 12.656 1.00 98.38 486 VAL A N 1
ATOM 3619 C CA . VAL A 1 486 ? -20.095 3.387 12.927 1.00 98.38 486 VAL A CA 1
ATOM 3620 C C . VAL A 1 486 ? -21.090 3.572 14.076 1.00 98.38 486 VAL A C 1
ATOM 3622 O O . VAL A 1 486 ? -20.843 4.386 14.960 1.00 98.38 486 VAL A O 1
ATOM 3625 N N . GLU A 1 487 ? -22.172 2.788 14.124 1.00 98.38 487 GLU A N 1
ATOM 3626 C CA . GLU A 1 487 ? -23.139 2.854 15.233 1.00 98.38 487 GLU A CA 1
ATOM 3627 C C . GLU A 1 487 ? -22.509 2.450 16.572 1.00 98.38 487 GLU A C 1
ATOM 3629 O O . GLU A 1 487 ? -22.776 3.084 17.588 1.00 98.38 487 GLU A O 1
ATOM 3634 N N . ARG A 1 488 ? -21.630 1.436 16.594 1.00 98.38 488 ARG A N 1
ATOM 3635 C CA . ARG A 1 488 ? -20.906 1.051 17.816 1.00 98.38 488 ARG A CA 1
ATOM 3636 C C . ARG A 1 488 ? -20.005 2.178 18.312 1.00 98.38 488 ARG A C 1
ATOM 3638 O O . ARG A 1 488 ? -20.032 2.448 19.505 1.00 98.38 488 ARG A O 1
ATOM 3645 N N . LEU A 1 489 ? -19.265 2.841 17.417 1.00 98.31 489 LEU A N 1
ATOM 3646 C CA . LEU A 1 489 ? -18.441 4.004 17.770 1.00 98.31 489 LEU A CA 1
ATOM 3647 C C . LEU A 1 489 ? -19.298 5.157 18.321 1.00 98.31 489 LEU A C 1
ATOM 3649 O O . LEU A 1 489 ? -18.933 5.761 19.329 1.00 98.31 489 LEU A O 1
ATOM 3653 N N . ALA A 1 490 ? -20.454 5.437 17.711 1.00 97.75 490 ALA A N 1
ATOM 3654 C CA . ALA A 1 490 ? -21.381 6.462 18.195 1.00 97.75 490 ALA A CA 1
ATOM 3655 C C . ALA A 1 490 ? -21.945 6.126 19.589 1.00 97.75 490 ALA A C 1
ATOM 3657 O O . ALA A 1 490 ? -21.924 6.959 20.498 1.00 97.75 490 ALA A O 1
ATOM 3658 N N . ASP A 1 491 ? -22.42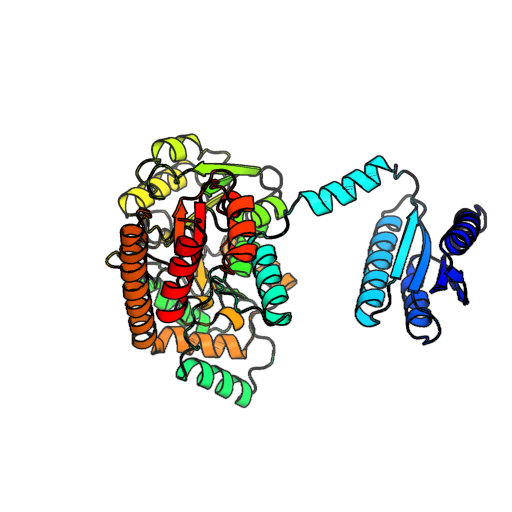1 4.894 19.785 1.00 97.62 491 ASP A N 1
ATOM 3659 C CA . ASP A 1 491 ? -23.053 4.443 21.030 1.00 97.62 491 ASP A CA 1
ATOM 3660 C C . ASP A 1 491 ? -22.081 4.426 22.223 1.00 97.62 491 ASP A C 1
ATOM 3662 O O . ASP A 1 491 ? -22.508 4.595 23.373 1.00 97.62 491 ASP A O 1
ATOM 3666 N N . THR A 1 492 ? -20.782 4.235 21.972 1.00 97.19 492 THR A N 1
ATOM 3667 C CA . THR A 1 492 ? -19.730 4.263 23.000 1.00 97.19 492 THR A CA 1
ATOM 3668 C C . THR A 1 492 ? -19.053 5.627 23.153 1.00 97.19 492 THR A C 1
ATOM 3670 O O . THR A 1 492 ? -18.240 5.788 24.061 1.00 97.19 492 THR A O 1
ATOM 3673 N N . GLY A 1 493 ? -19.430 6.631 22.353 1.00 95.56 493 GLY A N 1
ATOM 3674 C CA . GLY A 1 493 ? -18.931 8.006 22.472 1.00 95.56 493 GLY A CA 1
ATOM 3675 C C . GLY A 1 493 ? -17.561 8.254 21.836 1.00 95.56 493 GLY A C 1
ATOM 3676 O O . GLY A 1 493 ? -16.833 9.127 22.305 1.00 95.56 493 GLY A O 1
ATOM 3677 N N . TYR A 1 494 ? -17.215 7.487 20.800 1.00 95.94 494 TYR A N 1
ATOM 3678 C CA . TYR A 1 494 ? -16.000 7.658 19.994 1.00 95.94 494 TYR A CA 1
ATOM 3679 C C . TYR A 1 494 ? -16.217 8.548 18.753 1.00 95.94 494 TYR A C 1
ATOM 3681 O O . TYR A 1 494 ? -15.246 8.852 18.062 1.00 95.94 494 TYR A O 1
ATOM 3689 N N . LEU A 1 495 ? -17.460 8.981 18.495 1.00 93.00 495 LEU A N 1
ATOM 3690 C CA . LEU A 1 495 ? -17.864 10.011 17.522 1.00 93.00 495 LEU A CA 1
ATOM 3691 C C . LEU A 1 495 ? -18.519 11.179 18.266 1.00 93.00 495 LEU A C 1
ATOM 3693 O O . LEU A 1 495 ? -18.247 12.343 17.889 1.00 93.00 495 LEU A O 1
#

pLDDT: mean 89.74, std 13.78, range [32.22, 98.81]

Radius of gyration: 26.43 Å; Cα contacts (8 Å, |Δi|>4): 985; chains: 1; bounding box: 70×60×65 Å

Nearest PDB structures (foldseek):
  1v2d-assembly1_A-2  TM=9.124E-01  e=3.893E-31  Thermus thermophilus
  2x5d-assembly1_D  TM=9.083E-01  e=1.534E-30  Pseudomonas aeruginosa PAO1
  2o1b-assembly1_A-2  TM=9.277E-01  e=2.020E-28  Staphylococcus aureus
  2x5d-assembly1_A  TM=8.746E-01  e=2.964E-29  Pseudomonas aeruginosa PAO1
  2x5d-assembly1_C  TM=8.595E-01  e=8.395E-30  Pseudomonas aeruginosa PAO1

Secondary structure (DSSP, 8-state):
-EEEEEEEE---TTS-HHHHHHHHHHHHHHHTTEEEEEEEEESSGGGHHHHHHHHHT-TT-SEEEEEEE----SSTHHHHHHHHHHHHHHHHHHHHTS-EEEEEE-TT--HHHHHHHHHHHHSSS---HHHHHHHHHHHHHHTT---EE----S-SSPPPHHHHHHHHHHHHTT--S---TT--HHHHHHHHHHHHHTT----GGGEEEESSHHHHHHHHHHHH--TT-EEEEEES--THHHHHHHHHT-EEEEEE-GGGTT-SGGGHHHHHHH--TTEEEEEEESS-TTT-----HHHHHHHHHHHHHHT-EEEEE-TTTT-BSSS----GGGSTT-GGGEEEEEESTTTTS-GGGT-EEEE--HHHHHHHHHHHHHHTSSS-HHHHHHHHHHHHS-HHHHHHHHHHHHHHHHHHHHHHHHTT---PPPSBTTEEEEE--S-HHHHHHHIIIII-EE-EEGGGGT-TTEEEEE--S-HHHHHHHHHHHHHHT--

Solvent-accessible surface area (backbone atoms only — not comparable to full-atom values): 25440 Å² total; per-residue (Å²): 116,49,28,26,25,38,35,39,22,56,53,60,86,90,53,63,60,47,56,53,52,51,53,53,49,52,51,51,32,54,75,67,52,29,42,79,75,44,79,47,81,34,71,31,52,69,48,43,29,66,55,46,45,63,41,51,72,34,96,78,35,64,32,35,42,35,39,28,59,49,71,75,60,103,52,72,64,43,58,56,38,52,55,54,26,52,53,42,32,53,49,39,21,67,77,52,78,26,58,56,47,78,54,70,49,50,77,85,69,48,70,66,61,51,48,52,47,52,46,56,66,53,69,55,46,76,76,57,56,63,58,52,48,53,50,54,47,50,53,42,41,74,73,69,44,83,59,40,74,21,54,57,94,51,56,72,54,74,50,51,66,69,30,54,49,37,27,49,53,26,51,76,73,59,40,80,57,91,59,54,41,49,39,52,67,71,38,39,49,49,48,35,59,51,37,45,74,59,56,32,94,60,57,58,79,21,41,37,35,22,59,13,38,69,46,30,52,46,38,48,33,60,60,73,37,39,79,73,31,27,33,38,42,48,24,52,32,49,63,59,56,63,42,37,36,42,73,26,37,25,41,81,46,78,43,82,19,67,93,56,71,48,40,55,66,88,43,52,66,58,46,60,72,66,59,42,80,70,33,51,35,38,51,44,54,44,24,17,54,46,48,0,29,58,61,50,70,73,40,51,51,50,52,48,51,51,28,66,74,39,70,26,34,31,39,34,38,35,47,25,55,75,28,48,57,97,57,81,79,74,56,66,43,46,42,92,82,25,53,83,34,24,38,43,29,29,49,37,33,57,59,49,30,29,59,91,66,31,39,15,23,33,38,30,41,52,76,55,34,58,51,30,48,55,52,43,49,75,72,66,40,41,39,58,42,20,50,47,50,14,50,40,42,46,76,73,72,34,68,69,60,33,51,53,51,33,52,52,45,47,53,47,49,55,51,49,56,53,52,37,46,76,62,73,38,80,60,61,82,48,38,13,42,56,29,31,42,40,71,51,55,73,58,15,58,62,48,30,54,45,33,36,73,74,40,27,27,37,37,29,34,17,54,60,24,72,36,65,23,18,30,32,36,30,56,41,56,55,68,67,55,52,53,49,37,54,50,32,30,49,77,69,66,76,92

Mean predicted aligned error: 12.33 Å